Protein AF-A0A9W8J767-F1 (afdb_monomer)

pLDDT: mean 79.02, std 21.75, range [30.05, 98.69]

Secondary structure (DSSP, 8-state):
-BTTSPPHHHHHHHTTTSTTBPPEEEEE--S-BGGGGS-TTS-HHHHHTT---BB--EEEE------GGG--SHHHHHHHHHHHHSSS--SPTTT---B---TT---S---HHHHHTTTT-S-TTTS-HHHHHTTSTT---PPPP-HHHHHHHHHHHHHHHHHHB-TTSPBPPP-HHHHHHHGGGSHHHHHHHHHHHHH-THHHHHHHHHS-HHHHHHHHHHHHHHHHHHHHHHHHHHHHHHSPPPPPTTS----TTHHHHTTHHHHHHHHHHHHHHHHHHHHHHHHHHHHHHHHHHHHHHHHHTT---------------PPP--PPP--------PPPPP----------------------------PPPP--------------------

Mean predicted aligned error: 12.81 Å

Foldseek 3Di:
DFPPDDAPVVVLVVCQVWPLEWHWPDKDWQPDKVVVVDDPPDPCVVCVVPDTIDGDMDTDTDDDADPLLQAFAPLLNLQQLLQNLDGDDDDDRRSHHHDDDCRVPDPPDDDPVVQLVCLPDDQQLLFALLSLVNPDPPPPDRARDDVLRVLSSSLSVVCCNQQQAARRSHGDDDDPLVVLSVLSRPSVRNNVSVVCCLPPPCNLVVSCVRGDPSCNQQCSQLNVVSSPVNSVLVVVVVVLSPDDFDQPPVRDTPNSCVVVCPCVPVSSVVNSVSSVRSSVRRVVVVVVVVVVVVVVVVVVVVPPVVDDDDDDDDDDDDDDDDDDDPDDDDDDPPDPPDDDDDDDDDDDDDDDDDDDDDDDDDDDDDDDDDDDDDDDDDDDDDDDDDDDDDDDDD

Structure (mmCIF, N/CA/C/O backbone):
data_AF-A0A9W8J767-F1
#
_entry.id   AF-A0A9W8J767-F1
#
loop_
_atom_site.group_PDB
_atom_site.id
_atom_site.type_symbol
_atom_site.label_atom_id
_atom_site.label_alt_id
_atom_site.label_comp_id
_atom_site.label_asym_id
_atom_site.label_entity_id
_atom_site.label_seq_id
_atom_site.pdbx_PDB_ins_code
_atom_site.Cartn_x
_atom_site.Cartn_y
_atom_site.Cartn_z
_atom_site.occupancy
_atom_site.B_iso_or_equiv
_atom_site.auth_seq_id
_atom_site.auth_comp_id
_atom_site.auth_asym_id
_atom_site.auth_atom_id
_atom_site.pdbx_PDB_model_num
ATOM 1 N N . MET A 1 1 ? -1.756 -5.258 23.835 1.00 86.50 1 MET A N 1
ATOM 2 C CA . MET A 1 1 ? -3.061 -4.698 23.414 1.00 86.50 1 MET A CA 1
ATOM 3 C C . MET A 1 1 ? -3.601 -3.798 24.530 1.00 86.50 1 MET A C 1
ATOM 5 O O . MET A 1 1 ? -3.342 -4.111 25.683 1.00 86.50 1 MET A O 1
ATOM 9 N N . SER A 1 2 ? -4.250 -2.667 24.229 1.00 85.56 2 SER A N 1
ATOM 10 C CA . SER A 1 2 ? -4.846 -1.779 25.253 1.00 85.56 2 SER A CA 1
ATOM 11 C C . SER A 1 2 ? -6.238 -2.261 25.665 1.00 85.56 2 SER A C 1
ATOM 13 O O . SER A 1 2 ? -7.033 -2.588 24.793 1.00 85.56 2 SER A O 1
ATOM 15 N N . GLU A 1 3 ? -6.544 -2.271 26.960 1.00 85.62 3 GLU A N 1
ATOM 16 C CA . GLU A 1 3 ? -7.844 -2.673 27.512 1.00 85.62 3 GLU A CA 1
ATOM 17 C C . GLU A 1 3 ? -9.009 -1.981 26.781 1.00 85.62 3 GLU A C 1
ATOM 19 O O . GLU A 1 3 ? -8.943 -0.791 26.467 1.00 85.62 3 GLU A O 1
ATOM 24 N N . GLY A 1 4 ? -10.052 -2.753 26.461 1.00 84.06 4 GLY A N 1
ATOM 25 C CA . GLY A 1 4 ? -11.190 -2.299 25.654 1.00 84.06 4 GLY A CA 1
ATOM 26 C C . GLY A 1 4 ? -10.995 -2.391 24.135 1.00 84.06 4 GLY A C 1
ATOM 27 O O . GLY A 1 4 ? -11.931 -2.091 23.401 1.00 84.06 4 GLY A O 1
ATOM 28 N N . ARG A 1 5 ? -9.823 -2.816 23.643 1.00 84.00 5 ARG A N 1
ATOM 29 C CA . ARG A 1 5 ? -9.615 -3.121 22.217 1.00 84.00 5 ARG A CA 1
ATOM 30 C C . ARG A 1 5 ? -9.845 -4.598 21.920 1.00 84.00 5 ARG A C 1
ATOM 32 O O . ARG A 1 5 ? -9.487 -5.455 22.728 1.00 84.00 5 ARG A O 1
ATOM 39 N N . THR A 1 6 ? -10.349 -4.886 20.721 1.00 88.12 6 THR A N 1
ATOM 40 C CA . THR A 1 6 ? -10.334 -6.239 20.154 1.00 88.12 6 THR A CA 1
ATOM 41 C C . THR A 1 6 ? -8.878 -6.694 20.007 1.00 88.12 6 THR A C 1
ATOM 43 O O . THR A 1 6 ? -8.096 -6.010 19.344 1.00 88.12 6 THR A O 1
ATOM 46 N N . PRO A 1 7 ? -8.459 -7.794 20.649 1.00 91.38 7 PRO A N 1
ATOM 47 C CA . PRO A 1 7 ? -7.112 -8.314 20.479 1.00 91.38 7 PRO A CA 1
ATOM 48 C C . PRO A 1 7 ? -6.914 -8.917 19.087 1.00 91.38 7 PRO A C 1
ATOM 50 O O . PRO A 1 7 ? -7.811 -9.546 18.537 1.00 91.38 7 PRO A O 1
ATOM 53 N N . GLU A 1 8 ? -5.696 -8.797 18.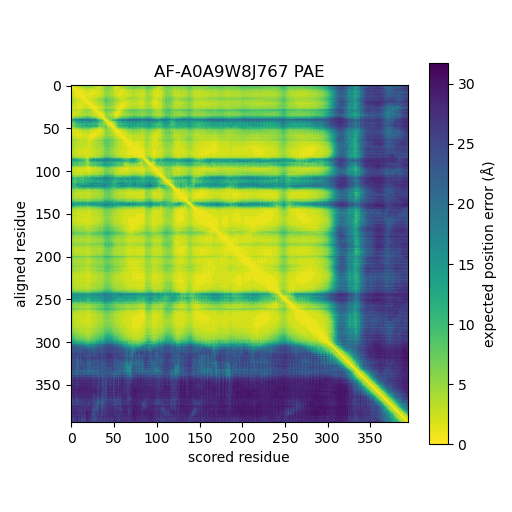559 1.00 92.81 8 GLU A N 1
ATOM 54 C CA . GLU A 1 8 ? -5.319 -9.302 17.232 1.00 92.81 8 GLU A CA 1
ATOM 55 C C . GLU A 1 8 ? -5.676 -10.783 17.024 1.00 92.81 8 GLU A C 1
ATOM 57 O O . GLU A 1 8 ? -6.172 -11.146 15.963 1.00 92.81 8 GLU A O 1
ATOM 62 N N . PHE A 1 9 ? -5.510 -11.640 18.041 1.00 95.06 9 PHE A N 1
ATOM 63 C CA . PHE A 1 9 ? -5.840 -13.065 17.917 1.00 95.06 9 PHE A CA 1
ATOM 64 C C . PHE A 1 9 ? -7.328 -13.313 17.605 1.00 95.06 9 PHE A C 1
ATOM 66 O O . PHE A 1 9 ? -7.643 -14.289 16.933 1.00 95.06 9 PHE A O 1
ATOM 73 N N . GLU A 1 10 ? -8.245 -12.441 18.046 1.00 94.31 10 GLU A N 1
ATOM 74 C CA . GLU A 1 10 ? -9.671 -12.549 17.699 1.00 94.31 10 GLU A CA 1
ATOM 75 C C . GLU A 1 10 ? -9.927 -12.179 16.240 1.00 94.31 10 GLU A C 1
ATOM 77 O O . GLU A 1 10 ? -10.843 -12.719 15.623 1.00 94.31 10 GLU A O 1
ATOM 82 N N . VAL A 1 11 ? -9.132 -11.264 15.681 1.00 92.88 11 VAL A N 1
ATOM 83 C CA . VAL A 1 11 ? -9.199 -10.949 14.252 1.00 92.88 11 VAL A CA 1
ATOM 84 C C . VAL A 1 11 ? -8.627 -12.108 13.447 1.00 92.88 11 VAL A C 1
ATOM 86 O O . VAL A 1 11 ? -9.301 -12.598 12.546 1.00 92.88 11 VAL A O 1
ATOM 89 N N . LEU A 1 12 ? -7.441 -12.598 13.819 1.00 94.12 12 LEU A N 1
ATOM 90 C CA . LEU A 1 12 ? -6.783 -13.728 13.159 1.00 94.12 12 LEU A CA 1
ATOM 91 C C . LEU A 1 12 ? -7.652 -14.992 13.160 1.00 94.12 12 LEU A C 1
ATOM 93 O O . LEU A 1 12 ? -7.685 -15.701 12.161 1.00 94.12 12 LEU A O 1
ATOM 97 N N . GLU A 1 13 ? -8.403 -15.257 14.232 1.00 94.94 13 GLU A N 1
ATOM 98 C CA . GLU A 1 13 ? -9.327 -16.397 14.288 1.00 94.94 13 GLU A CA 1
ATOM 99 C C . GLU A 1 13 ? -10.468 -16.284 13.261 1.00 94.94 13 GLU A C 1
ATOM 101 O O . GLU A 1 13 ? -10.888 -17.291 12.694 1.00 94.94 13 GLU A O 1
ATOM 106 N N . LYS A 1 14 ? -10.948 -15.063 12.981 1.00 93.12 14 LYS A N 1
ATOM 107 C CA . LYS A 1 14 ? -12.010 -14.813 11.989 1.00 93.12 14 LYS A CA 1
ATOM 108 C C . LYS A 1 14 ? -11.524 -14.962 10.550 1.00 93.12 14 LYS A C 1
ATOM 110 O O . LYS A 1 14 ? -12.329 -15.275 9.680 1.00 93.12 14 LYS A O 1
ATOM 115 N N . ILE A 1 15 ? -10.235 -14.733 10.305 1.00 91.38 15 ILE A N 1
ATOM 116 C CA . ILE A 1 15 ? -9.628 -14.734 8.964 1.00 91.38 15 ILE A CA 1
ATOM 117 C C . ILE A 1 15 ? -8.681 -15.918 8.735 1.00 91.38 15 ILE A C 1
ATOM 119 O O . ILE A 1 15 ? -7.940 -15.934 7.758 1.00 91.38 15 ILE A O 1
ATOM 123 N N . LYS A 1 16 ? -8.697 -16.927 9.613 1.00 92.56 16 LYS A N 1
ATOM 124 C CA . LYS A 1 16 ? -7.758 -18.064 9.582 1.00 92.56 16 LYS A CA 1
ATOM 125 C C . LYS A 1 16 ? -7.795 -18.895 8.297 1.00 92.56 16 LYS A C 1
ATOM 127 O O . LYS A 1 16 ? -6.811 -19.556 7.981 1.00 92.56 16 LYS A O 1
ATOM 132 N N . ASP A 1 17 ? -8.917 -18.852 7.583 1.00 90.38 17 ASP A N 1
ATOM 133 C CA . ASP A 1 17 ? -9.132 -19.570 6.325 1.00 90.38 17 ASP A CA 1
ATOM 134 C C . ASP A 1 17 ? -8.951 -18.660 5.095 1.00 90.38 17 ASP A C 1
ATOM 136 O O . ASP A 1 17 ? -9.098 -19.114 3.958 1.00 90.38 17 ASP A O 1
ATOM 140 N N . MET A 1 18 ? -8.624 -17.375 5.297 1.00 90.25 18 MET A N 1
ATOM 141 C CA . MET A 1 18 ? -8.384 -16.449 4.195 1.00 90.25 18 MET A CA 1
ATOM 142 C C . MET A 1 18 ? -7.012 -16.705 3.557 1.00 90.25 18 MET A C 1
ATOM 144 O O . MET A 1 18 ? -5.997 -16.785 4.257 1.00 90.25 18 MET A O 1
ATOM 148 N N . PRO A 1 19 ? -6.940 -16.805 2.219 1.00 90.19 19 PRO A N 1
ATOM 149 C CA . PRO A 1 19 ? -5.666 -16.910 1.523 1.00 90.19 19 PRO A CA 1
ATOM 150 C C . PRO A 1 19 ? -4.823 -15.643 1.722 1.00 90.19 19 PRO A C 1
ATOM 152 O O . PRO A 1 19 ? -5.351 -14.559 1.939 1.00 90.19 19 PRO A O 1
ATOM 155 N N . ASN A 1 20 ? -3.500 -15.789 1.612 1.00 91.38 20 ASN A N 1
ATOM 156 C CA . ASN A 1 20 ? -2.514 -14.699 1.704 1.00 91.38 20 ASN A CA 1
ATOM 157 C C . ASN A 1 20 ? -2.503 -13.924 3.030 1.00 91.38 20 ASN A C 1
ATOM 159 O O . ASN A 1 20 ? -1.857 -12.885 3.147 1.00 91.38 20 ASN A O 1
ATOM 163 N N . VAL A 1 21 ? -3.145 -14.469 4.059 1.00 93.00 21 VAL A N 1
ATOM 164 C CA . VAL A 1 21 ? -3.093 -13.961 5.423 1.00 93.00 21 VAL A CA 1
ATOM 165 C C . VAL A 1 21 ? -2.245 -14.893 6.278 1.00 93.00 21 VAL A C 1
ATOM 167 O O . VAL A 1 21 ? -2.119 -16.097 6.040 1.00 93.00 21 VAL A O 1
ATOM 170 N N . CYS A 1 22 ? -1.589 -14.323 7.274 1.00 94.44 22 CYS A N 1
ATOM 171 C CA . CYS A 1 22 ? -0.844 -15.091 8.246 1.00 94.44 22 CYS A CA 1
ATOM 172 C C . CYS A 1 22 ? -1.736 -16.019 9.094 1.00 94.44 22 CYS A C 1
ATOM 174 O O . CYS A 1 22 ? -2.837 -15.678 9.511 1.00 94.44 22 CYS A O 1
ATOM 176 N N . HIS A 1 23 ? -1.239 -17.220 9.376 1.00 94.94 23 HIS A N 1
ATOM 177 C CA . HIS A 1 23 ? -1.971 -18.248 10.097 1.00 94.94 23 HIS A CA 1
ATOM 178 C C . HIS A 1 23 ? -1.501 -18.280 11.544 1.00 94.94 23 HIS A C 1
ATOM 180 O O . HIS A 1 23 ? -0.333 -18.578 11.839 1.00 94.94 23 HIS A O 1
ATOM 186 N N . MET A 1 24 ? -2.436 -18.011 12.446 1.00 96.81 24 MET A N 1
ATOM 187 C CA . MET A 1 24 ? -2.255 -18.224 13.871 1.00 96.81 24 MET A CA 1
ATOM 188 C C . MET A 1 24 ? -2.265 -19.728 14.180 1.00 96.81 24 MET A C 1
ATOM 190 O O . MET A 1 24 ? -3.123 -20.467 13.711 1.00 96.81 24 MET A O 1
ATOM 194 N N . ILE A 1 25 ? -1.294 -20.180 14.971 1.00 97.19 25 ILE A N 1
ATOM 195 C CA . ILE A 1 25 ? -1.170 -21.569 15.438 1.00 97.19 25 ILE A CA 1
ATOM 196 C C . ILE A 1 25 ? -1.705 -21.706 16.863 1.00 97.19 25 ILE A C 1
ATOM 198 O O . ILE A 1 25 ? -2.375 -22.679 17.192 1.00 97.19 25 ILE A O 1
ATOM 202 N N . ALA A 1 26 ? -1.376 -20.743 17.723 1.00 97.44 26 ALA A N 1
ATOM 203 C CA . ALA A 1 26 ? -1.816 -20.699 19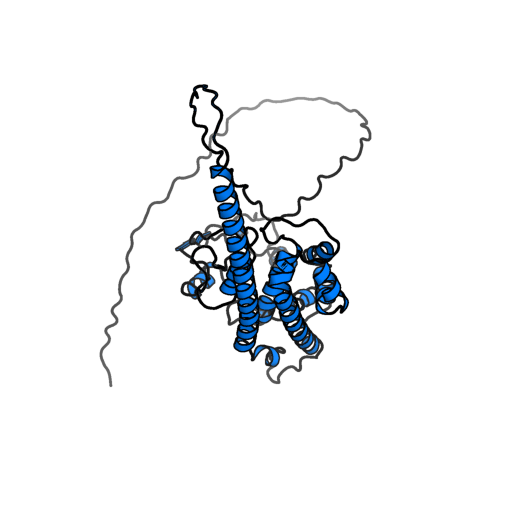.111 1.00 97.44 26 ALA A CA 1
ATOM 204 C C . ALA A 1 26 ? -1.717 -19.268 19.641 1.00 97.44 26 ALA A C 1
ATOM 206 O O . ALA A 1 26 ? -0.953 -18.456 19.115 1.00 97.44 26 ALA A O 1
ATOM 207 N N . TYR A 1 27 ? -2.413 -18.971 20.733 1.00 97.44 27 TYR A N 1
ATOM 208 C CA . TYR A 1 27 ? -2.247 -17.716 21.455 1.00 97.44 27 TYR A CA 1
ATOM 209 C C . TYR A 1 27 ? -2.334 -17.931 22.970 1.00 97.44 27 TYR A C 1
ATOM 211 O O . TYR A 1 27 ? -3.006 -18.836 23.459 1.00 97.44 27 TYR A O 1
ATOM 219 N N . GLU A 1 28 ? -1.645 -17.077 23.720 1.00 97.25 28 GLU A N 1
ATOM 220 C CA . GLU A 1 28 ? -1.771 -16.929 25.167 1.00 97.25 28 GLU A CA 1
ATOM 221 C C . GLU A 1 28 ? -2.290 -15.512 25.442 1.00 97.25 28 GLU A C 1
ATOM 223 O O . GLU A 1 28 ? -1.623 -14.518 25.131 1.00 97.25 28 GLU A O 1
ATOM 228 N N . ASN A 1 29 ? -3.478 -15.406 26.032 1.00 94.88 29 ASN A N 1
ATOM 229 C CA . ASN A 1 29 ? -4.051 -14.129 26.453 1.00 94.88 29 ASN A CA 1
ATOM 230 C C . ASN A 1 29 ? -3.765 -13.866 27.944 1.00 94.88 29 ASN A C 1
ATOM 232 O O . ASN A 1 29 ? -3.522 -14.800 28.706 1.00 94.88 29 ASN A O 1
ATOM 236 N N . ARG A 1 30 ? -3.837 -12.595 28.363 1.00 90.88 30 ARG A N 1
ATOM 237 C CA . ARG A 1 30 ? -3.767 -12.149 29.768 1.00 90.88 30 ARG A CA 1
ATOM 238 C C . ARG A 1 30 ? -2.519 -12.636 30.509 1.00 90.88 30 ARG A C 1
ATOM 240 O O . ARG A 1 30 ? -2.606 -13.078 31.650 1.00 90.88 30 ARG A O 1
ATOM 247 N N . ARG A 1 31 ? -1.348 -12.552 29.866 1.00 94.31 31 ARG A N 1
ATOM 248 C CA . ARG A 1 31 ? -0.081 -12.958 30.498 1.00 94.31 31 ARG A CA 1
ATOM 249 C C . ARG A 1 31 ? 0.259 -12.038 31.670 1.00 94.31 31 ARG A C 1
ATOM 251 O O . ARG A 1 31 ? 0.541 -12.513 32.760 1.00 94.31 31 ARG A O 1
ATOM 258 N N . GLU A 1 32 ? 0.204 -10.731 31.427 1.00 94.88 32 GLU A N 1
ATOM 259 C CA . GLU A 1 32 ? 0.463 -9.668 32.402 1.00 94.88 32 GLU A CA 1
ATOM 260 C C . GLU A 1 32 ? -0.319 -8.407 32.010 1.00 94.88 32 GLU A C 1
ATOM 262 O O . GLU A 1 32 ? -0.717 -8.250 30.853 1.00 94.88 32 GLU A O 1
ATOM 267 N N . GLU A 1 33 ? -0.516 -7.487 32.954 1.00 94.62 33 GLU A N 1
ATOM 268 C CA . GLU A 1 33 ? -1.186 -6.210 32.708 1.00 94.62 33 GLU A CA 1
ATOM 269 C C . GLU A 1 33 ? -0.374 -5.050 33.273 1.00 94.62 33 GLU A C 1
ATOM 271 O O . GLU A 1 33 ? 0.135 -5.126 34.390 1.00 94.62 33 GLU A O 1
ATOM 276 N N . THR A 1 34 ? -0.291 -3.938 32.542 1.00 91.62 34 THR A N 1
ATOM 277 C CA . THR A 1 34 ? 0.489 -2.773 32.990 1.00 91.62 34 THR A CA 1
ATOM 278 C C . THR A 1 34 ? -0.013 -2.189 34.305 1.00 91.62 34 THR A C 1
ATOM 280 O O . THR A 1 34 ? 0.801 -1.691 35.079 1.00 91.62 34 THR A O 1
ATOM 283 N N . LYS A 1 35 ? -1.322 -2.275 34.591 1.00 89.19 35 LYS A N 1
ATOM 284 C CA . LYS A 1 35 ? -1.893 -1.775 35.849 1.00 89.19 35 LYS A CA 1
ATOM 285 C C . LYS A 1 35 ? -1.337 -2.492 37.082 1.00 89.19 35 LYS A C 1
ATOM 287 O O . LYS A 1 35 ? -1.226 -1.874 38.131 1.00 89.19 35 LYS A O 1
ATOM 292 N N . ALA A 1 36 ? -0.896 -3.747 36.950 1.00 90.25 36 ALA A N 1
ATOM 293 C CA . ALA A 1 36 ? -0.270 -4.492 38.045 1.00 90.25 36 ALA A CA 1
ATOM 294 C C . ALA A 1 36 ? 1.120 -3.949 38.437 1.00 90.25 36 ALA A C 1
ATOM 296 O O . ALA A 1 36 ? 1.618 -4.252 39.518 1.00 90.25 36 ALA A O 1
ATOM 297 N N . PHE A 1 37 ? 1.741 -3.143 37.570 1.00 88.56 37 PHE A N 1
ATOM 298 C CA . PHE A 1 37 ? 3.044 -2.516 37.806 1.00 88.56 37 PHE A CA 1
ATOM 299 C C . PHE A 1 37 ? 2.935 -1.036 38.191 1.00 88.56 37 PHE A C 1
ATOM 301 O O . PHE A 1 37 ? 3.952 -0.392 38.451 1.00 88.56 37 PHE A O 1
ATOM 308 N N . GLN A 1 38 ? 1.721 -0.480 38.217 1.00 81.19 38 GLN A N 1
ATOM 309 C CA . GLN A 1 38 ? 1.492 0.887 38.668 1.00 81.19 38 GLN A CA 1
ATOM 310 C C . GLN A 1 38 ? 1.475 0.893 40.200 1.00 81.19 38 GLN A C 1
ATOM 312 O O . GLN A 1 38 ? 0.726 0.153 40.833 1.00 81.19 38 GLN A O 1
ATOM 317 N N . GLY A 1 39 ? 2.361 1.683 40.809 1.00 81.81 39 GLY A N 1
ATOM 318 C CA . GLY A 1 39 ? 2.396 1.834 42.263 1.00 81.81 39 GLY A CA 1
ATOM 319 C C . GLY A 1 39 ? 1.109 2.479 42.805 1.00 81.81 39 GLY A C 1
ATOM 320 O O . GLY A 1 39 ? 0.401 3.152 42.059 1.00 81.81 39 GLY A O 1
ATOM 321 N N . PRO A 1 40 ? 0.820 2.344 44.111 1.00 77.88 40 PRO A N 1
ATOM 322 C CA . PRO A 1 40 ? -0.419 2.825 44.740 1.00 77.88 40 PRO A CA 1
ATOM 323 C C . PRO A 1 40 ? -0.582 4.359 44.792 1.00 77.88 40 PRO A C 1
ATOM 325 O O . PRO A 1 40 ? -1.547 4.848 45.366 1.00 77.88 40 PRO A O 1
ATOM 328 N N . THR A 1 41 ? 0.365 5.131 44.258 1.00 59.12 41 THR A N 1
ATOM 329 C CA . THR A 1 41 ? 0.528 6.568 44.533 1.00 59.12 41 THR A CA 1
ATOM 330 C C . THR A 1 41 ? 0.139 7.504 43.400 1.00 59.12 41 THR A C 1
ATOM 332 O O . THR A 1 41 ? 0.348 8.709 43.540 1.00 59.12 41 THR A O 1
ATOM 335 N N . VAL A 1 42 ? -0.408 7.008 42.290 1.00 65.00 42 VAL A N 1
ATOM 336 C CA . VAL A 1 42 ? -0.829 7.901 41.209 1.00 65.00 42 VAL A CA 1
ATOM 337 C C . VAL A 1 42 ? -2.338 8.032 41.193 1.00 65.00 42 VAL A C 1
ATOM 339 O O . VAL A 1 42 ? -3.046 7.031 41.189 1.00 65.00 42 VAL A O 1
ATOM 342 N N . ASP A 1 43 ? -2.800 9.280 41.216 1.00 77.06 43 ASP A N 1
ATOM 343 C CA . ASP A 1 43 ? -4.195 9.650 41.022 1.00 77.06 43 ASP A CA 1
ATOM 344 C C . ASP A 1 43 ? -4.710 9.005 39.725 1.00 77.06 43 ASP A C 1
ATOM 346 O O . ASP A 1 43 ? -4.340 9.388 38.609 1.00 77.06 43 ASP A O 1
ATOM 350 N N . VAL A 1 44 ? -5.494 7.943 39.903 1.00 67.75 44 VAL A N 1
ATOM 351 C CA . VAL A 1 44 ? -5.960 7.059 38.833 1.00 67.75 44 VAL A CA 1
ATOM 352 C C . VAL A 1 44 ? -6.894 7.815 37.891 1.00 67.75 44 VAL A C 1
ATOM 354 O O . VAL A 1 44 ? -6.883 7.544 36.693 1.00 67.75 44 VAL A O 1
ATOM 357 N N . GLU A 1 45 ? -7.640 8.807 38.386 1.00 72.25 45 GLU A N 1
ATOM 358 C CA . GLU A 1 45 ? -8.520 9.637 37.557 1.00 72.25 45 GLU A CA 1
ATOM 359 C C . GLU A 1 45 ? -7.718 10.603 36.686 1.00 72.25 45 GLU A C 1
ATOM 361 O O . GLU A 1 45 ? -7.980 10.714 35.485 1.00 72.25 45 GLU A O 1
ATOM 366 N N . ALA A 1 46 ? -6.683 11.237 37.246 1.00 72.31 46 ALA A N 1
ATOM 367 C CA . ALA A 1 46 ? -5.811 12.132 36.486 1.00 72.31 46 ALA A CA 1
ATOM 368 C C . ALA A 1 46 ? -5.054 11.399 35.361 1.00 72.31 46 ALA A C 1
ATOM 370 O O . ALA A 1 46 ? -4.785 11.981 34.307 1.00 72.31 46 ALA A O 1
ATOM 371 N N . LEU A 1 47 ? -4.728 10.115 35.559 1.00 70.00 47 LEU A N 1
ATOM 372 C CA . LEU A 1 47 ? -4.047 9.295 34.555 1.00 70.00 47 LEU A CA 1
ATOM 373 C C . LEU A 1 47 ? -4.967 8.491 33.638 1.00 70.00 47 LEU A C 1
ATOM 375 O O . LEU A 1 47 ? -4.480 8.045 32.598 1.00 70.00 47 LEU A O 1
ATOM 379 N N . ALA A 1 48 ? -6.253 8.315 33.954 1.00 67.56 48 ALA A N 1
ATOM 380 C CA . ALA A 1 48 ? -7.168 7.499 33.147 1.00 67.56 48 ALA A CA 1
ATOM 381 C C . ALA A 1 48 ? -7.236 7.957 31.677 1.00 67.56 48 ALA A C 1
ATOM 383 O O . ALA A 1 48 ? -7.385 7.139 30.771 1.00 67.56 48 ALA A O 1
ATOM 384 N N . ASN A 1 49 ? -7.039 9.258 31.436 1.00 68.38 49 ASN A N 1
ATOM 385 C CA . ASN A 1 49 ? -7.011 9.850 30.095 1.00 68.38 49 ASN A CA 1
ATOM 386 C C . ASN A 1 49 ? -5.621 9.846 29.431 1.00 68.38 49 ASN A C 1
ATOM 388 O O . ASN A 1 49 ? -5.506 10.172 28.252 1.00 68.38 49 ASN A O 1
ATOM 392 N N . ILE A 1 50 ? -4.562 9.510 30.172 1.00 73.12 50 ILE A N 1
ATOM 393 C CA . ILE A 1 50 ? -3.165 9.565 29.707 1.00 73.12 50 ILE A CA 1
ATOM 394 C C . ILE A 1 50 ? -2.603 8.153 29.498 1.00 73.12 50 ILE A C 1
ATOM 396 O O . ILE A 1 50 ? -1.831 7.920 28.566 1.00 73.12 50 ILE A O 1
ATOM 400 N N . PHE A 1 51 ? -2.998 7.196 30.340 1.00 76.88 51 PHE A N 1
ATOM 401 C CA . PHE A 1 51 ? -2.499 5.828 30.318 1.00 76.88 51 PHE A CA 1
ATOM 402 C C . PHE A 1 51 ? -3.637 4.820 30.217 1.00 76.88 51 PHE A C 1
ATOM 404 O O . PHE A 1 51 ? -4.350 4.546 31.176 1.00 76.88 51 PHE A O 1
ATOM 411 N N . HIS A 1 52 ? -3.729 4.180 29.057 1.00 84.31 52 HIS A N 1
ATOM 412 C CA . HIS A 1 52 ? -4.548 2.987 28.897 1.00 84.31 52 HIS A CA 1
ATOM 413 C C . HIS A 1 52 ? -3.809 1.776 29.462 1.00 84.31 52 HIS A C 1
ATOM 415 O O . HIS A 1 52 ? -2.643 1.544 29.120 1.00 84.31 52 HIS A O 1
ATOM 421 N N . ASN A 1 53 ? -4.490 0.983 30.293 1.00 89.62 53 ASN A N 1
ATOM 422 C CA . ASN A 1 53 ? -3.974 -0.312 30.714 1.00 89.62 53 ASN A CA 1
ATOM 423 C C . ASN A 1 53 ? -3.696 -1.175 29.475 1.00 89.62 53 ASN A C 1
ATOM 425 O O . ASN A 1 53 ? -4.518 -1.252 28.565 1.00 89.62 53 ASN A O 1
ATOM 429 N N . ARG A 1 54 ? -2.533 -1.819 29.422 1.00 91.19 54 ARG A N 1
ATOM 430 C CA . ARG A 1 54 ? -2.139 -2.733 28.354 1.00 91.19 54 ARG A CA 1
ATOM 431 C C . ARG A 1 54 ? -2.032 -4.145 28.896 1.00 91.19 54 ARG A C 1
ATOM 433 O O . ARG A 1 54 ? -1.368 -4.385 29.900 1.00 91.19 54 ARG A O 1
ATOM 440 N N . ILE A 1 55 ? -2.641 -5.066 28.169 1.00 93.06 55 ILE A N 1
ATOM 441 C CA . ILE A 1 55 ? -2.630 -6.499 28.417 1.00 93.06 55 ILE A CA 1
ATOM 442 C C . ILE A 1 55 ? -1.587 -7.128 27.489 1.00 93.06 55 ILE A C 1
ATOM 444 O O . ILE A 1 55 ? -1.603 -6.921 26.265 1.00 93.06 55 ILE A O 1
ATOM 448 N N . ALA A 1 56 ? -0.656 -7.868 28.084 1.00 95.12 56 ALA A N 1
ATOM 449 C CA . ALA A 1 56 ? 0.341 -8.649 27.376 1.00 95.12 56 ALA A CA 1
ATOM 450 C C . ALA A 1 56 ? -0.307 -9.914 26.801 1.00 95.12 56 ALA A C 1
ATOM 452 O O . ALA A 1 56 ? -0.885 -10.729 27.525 1.00 95.12 56 ALA A O 1
ATOM 453 N N . ILE A 1 57 ? -0.167 -10.072 25.488 1.00 95.25 57 ILE A N 1
ATOM 454 C CA . ILE A 1 57 ? -0.614 -11.235 24.724 1.00 95.25 57 ILE A CA 1
ATOM 455 C C . ILE A 1 57 ? 0.595 -11.856 24.027 1.00 95.25 57 ILE A C 1
ATOM 457 O O . ILE A 1 57 ? 1.581 -11.168 23.751 1.00 95.25 57 ILE A O 1
ATOM 461 N N . ARG A 1 58 ? 0.540 -13.157 23.756 1.00 96.69 58 ARG A N 1
ATOM 462 C CA . ARG A 1 58 ? 1.502 -13.846 22.892 1.00 96.69 58 ARG A CA 1
ATOM 463 C C . ARG A 1 58 ? 0.726 -14.571 21.811 1.00 96.69 58 ARG A C 1
ATOM 465 O O . ARG A 1 58 ? -0.152 -15.360 22.129 1.00 96.69 58 ARG A O 1
ATOM 472 N N . ILE A 1 59 ? 1.093 -14.345 20.561 1.00 96.81 59 ILE A N 1
ATOM 473 C CA . ILE A 1 59 ? 0.547 -15.065 19.416 1.00 96.81 59 ILE A CA 1
ATOM 474 C C . ILE A 1 59 ? 1.691 -15.881 18.818 1.00 96.81 59 ILE A C 1
ATOM 476 O O . ILE A 1 59 ? 2.804 -15.383 18.653 1.00 96.81 59 ILE A O 1
ATOM 480 N N . THR A 1 60 ? 1.435 -17.159 18.566 1.00 97.50 60 THR A N 1
ATOM 481 C CA . THR A 1 60 ? 2.333 -18.053 17.833 1.00 97.50 60 THR A CA 1
ATOM 482 C C . THR A 1 60 ? 1.757 -18.232 16.443 1.00 97.50 60 THR A C 1
ATOM 484 O O . THR A 1 60 ? 0.606 -18.636 16.300 1.00 97.50 60 THR A O 1
ATOM 487 N N . MET A 1 61 ? 2.553 -17.938 15.422 1.00 97.19 61 MET A N 1
ATOM 488 C CA . MET A 1 61 ? 2.118 -17.917 14.027 1.00 97.19 61 MET A CA 1
ATOM 489 C C . MET A 1 61 ? 2.991 -18.858 13.204 1.00 97.19 61 MET A C 1
ATOM 491 O O . MET A 1 61 ? 4.117 -19.182 13.597 1.00 97.19 61 MET A O 1
ATOM 495 N N . LYS A 1 62 ? 2.486 -19.290 12.049 1.00 95.88 62 LYS A N 1
ATOM 496 C CA . LYS A 1 62 ? 3.307 -19.996 11.066 1.00 95.88 62 LYS A CA 1
ATOM 497 C C . LYS A 1 62 ? 4.488 -19.104 10.662 1.00 95.88 62 LYS A C 1
ATOM 499 O O . LYS A 1 62 ? 4.339 -17.896 10.517 1.00 95.88 62 LYS A O 1
ATOM 504 N N . ALA A 1 63 ? 5.664 -19.700 10.483 1.00 94.88 63 ALA A N 1
ATOM 505 C CA . ALA A 1 63 ? 6.814 -18.973 9.963 1.00 94.88 63 ALA A CA 1
ATOM 506 C C . ALA A 1 63 ? 6.630 -18.695 8.461 1.00 94.88 63 ALA A C 1
ATOM 508 O O . ALA A 1 63 ? 6.308 -19.609 7.695 1.00 94.88 63 ALA A O 1
ATOM 509 N N . TYR A 1 64 ? 6.858 -17.445 8.061 1.00 93.38 64 TYR A N 1
ATOM 510 C CA . TYR A 1 64 ? 6.787 -16.975 6.676 1.00 93.38 64 TYR A CA 1
ATOM 511 C C . TYR A 1 64 ? 8.171 -16.556 6.158 1.00 93.38 64 TYR A C 1
ATOM 513 O O . TYR A 1 64 ? 9.176 -16.714 6.855 1.00 93.38 64 TYR A O 1
ATOM 521 N N . GLY A 1 65 ? 8.220 -16.099 4.903 1.00 92.75 65 GLY A N 1
ATOM 522 C CA . GLY A 1 65 ? 9.438 -15.644 4.234 1.00 92.75 65 GLY A CA 1
ATOM 523 C C . GLY A 1 65 ? 10.029 -14.357 4.820 1.00 92.75 65 GLY A C 1
ATOM 524 O O . GLY A 1 65 ? 9.706 -13.931 5.928 1.00 92.75 65 GLY A O 1
ATOM 525 N N . THR A 1 66 ? 10.941 -13.743 4.070 1.00 94.94 66 THR A N 1
ATOM 526 C CA . THR A 1 66 ? 11.521 -12.442 4.422 1.00 94.94 66 THR A CA 1
ATOM 527 C C . THR A 1 66 ? 10.525 -11.308 4.192 1.00 94.94 66 THR A C 1
ATOM 529 O O . THR A 1 66 ? 9.565 -11.457 3.441 1.00 94.94 66 THR A O 1
ATOM 532 N N . SER A 1 67 ? 10.755 -10.164 4.838 1.00 95.38 67 SER A N 1
ATOM 533 C CA . SER A 1 67 ? 9.968 -8.958 4.589 1.00 95.38 67 SER A CA 1
ATOM 534 C C . SER A 1 67 ? 10.153 -8.467 3.153 1.00 95.38 67 SER A C 1
ATOM 536 O O . SER A 1 67 ? 11.203 -8.695 2.545 1.00 95.38 67 SER A O 1
ATOM 538 N N . ILE A 1 68 ? 9.125 -7.791 2.628 1.00 96.19 68 ILE A N 1
ATOM 539 C CA . ILE A 1 68 ? 9.045 -7.387 1.219 1.00 96.19 68 ILE A CA 1
ATOM 540 C C . ILE A 1 68 ? 10.235 -6.542 0.767 1.00 96.19 68 ILE A C 1
ATOM 542 O O . ILE A 1 68 ? 10.631 -6.645 -0.378 1.00 96.19 68 ILE A O 1
ATOM 546 N N . ASP A 1 69 ? 10.867 -5.777 1.655 1.00 95.25 69 ASP A N 1
ATOM 547 C CA . ASP A 1 69 ? 12.064 -4.970 1.384 1.00 95.25 69 ASP A CA 1
ATOM 548 C C . ASP A 1 69 ? 13.353 -5.783 1.142 1.00 95.25 69 ASP A C 1
ATOM 550 O O . ASP A 1 69 ? 14.411 -5.196 0.931 1.00 95.25 69 ASP A O 1
ATOM 554 N N . ASN A 1 70 ? 13.275 -7.118 1.162 1.00 96.69 70 ASN A N 1
ATOM 555 C CA . ASN A 1 70 ? 14.362 -8.034 0.798 1.00 96.69 70 ASN A CA 1
ATOM 556 C C . ASN A 1 70 ? 14.103 -8.761 -0.534 1.00 96.69 70 ASN A C 1
ATOM 558 O O . ASN A 1 70 ? 14.698 -9.815 -0.767 1.00 96.69 70 ASN A O 1
ATOM 562 N N . PHE A 1 71 ? 13.209 -8.239 -1.381 1.00 97.00 71 PHE A N 1
ATOM 563 C CA . PHE A 1 71 ? 13.010 -8.755 -2.736 1.00 97.00 71 PHE A CA 1
ATOM 564 C C . PHE A 1 71 ? 14.329 -8.747 -3.525 1.00 97.00 71 PHE A C 1
ATOM 566 O O . PHE A 1 71 ? 15.221 -7.949 -3.254 1.00 97.00 71 PHE A O 1
ATOM 573 N N . THR A 1 72 ? 14.452 -9.614 -4.523 1.00 96.88 72 THR A N 1
ATOM 574 C CA . THR A 1 72 ? 15.669 -9.747 -5.347 1.00 96.88 72 THR A CA 1
ATOM 575 C C . THR A 1 72 ? 15.441 -9.427 -6.819 1.00 96.88 72 THR A C 1
ATOM 577 O O . THR A 1 72 ? 16.390 -9.364 -7.602 1.00 96.88 72 THR A O 1
ATOM 580 N N . SER A 1 73 ? 14.182 -9.229 -7.215 1.00 97.00 73 SER A N 1
ATOM 581 C CA . SER A 1 73 ? 13.805 -8.882 -8.580 1.00 97.00 73 SER A CA 1
ATOM 582 C C . SER A 1 73 ? 12.486 -8.100 -8.638 1.00 97.00 73 SER A C 1
ATOM 584 O O . SER A 1 73 ? 11.673 -8.191 -7.710 1.00 97.00 73 SER A O 1
ATOM 586 N N . PRO A 1 74 ? 12.213 -7.394 -9.753 1.00 97.50 74 PRO A N 1
ATOM 587 C CA . PRO A 1 74 ? 10.914 -6.774 -9.995 1.00 97.50 74 PRO A CA 1
ATOM 588 C C . PRO A 1 74 ? 9.748 -7.761 -9.986 1.00 97.50 74 PRO A C 1
ATOM 590 O O . PRO A 1 74 ? 8.687 -7.435 -9.465 1.00 97.50 74 PRO A O 1
ATOM 593 N N . GLU A 1 75 ? 9.945 -8.961 -10.546 1.00 96.44 75 GLU A N 1
ATOM 594 C CA . GLU A 1 75 ? 8.908 -9.997 -10.604 1.00 96.44 75 GLU A CA 1
ATOM 595 C C . GLU A 1 75 ? 8.484 -10.429 -9.197 1.00 96.44 75 GLU A C 1
ATOM 597 O O . GLU A 1 75 ? 7.293 -10.444 -8.904 1.00 96.44 75 GLU A O 1
ATOM 602 N N . GLU A 1 76 ? 9.449 -10.714 -8.320 1.00 96.19 76 GLU A N 1
ATOM 603 C CA . GLU A 1 76 ? 9.191 -11.118 -6.933 1.00 96.19 76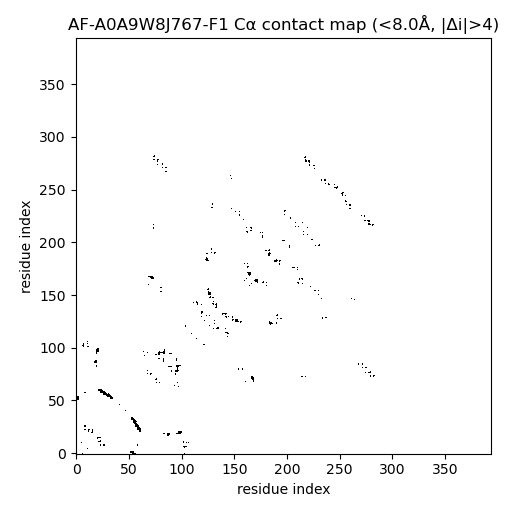 GLU A CA 1
ATOM 604 C C . GLU A 1 76 ? 8.437 -10.029 -6.156 1.00 96.19 76 GLU A C 1
ATOM 606 O O . GLU A 1 76 ? 7.432 -10.310 -5.506 1.00 96.19 76 GLU A O 1
ATOM 611 N N . MET A 1 77 ? 8.884 -8.773 -6.264 1.00 97.62 77 MET A N 1
ATOM 612 C CA . MET A 1 77 ? 8.260 -7.640 -5.575 1.00 97.62 77 MET A CA 1
ATOM 613 C C . MET A 1 77 ? 6.822 -7.399 -6.055 1.00 97.62 77 MET A C 1
ATOM 615 O O . MET A 1 77 ? 5.913 -7.255 -5.234 1.00 97.62 77 MET A O 1
ATOM 619 N N . LEU A 1 78 ? 6.597 -7.407 -7.374 1.00 97.56 78 LEU A N 1
ATOM 620 C CA . LEU A 1 78 ? 5.267 -7.217 -7.957 1.00 97.56 78 LEU A CA 1
ATOM 621 C C . LEU A 1 78 ? 4.331 -8.381 -7.634 1.00 97.56 78 LEU A C 1
ATOM 623 O O . LEU A 1 78 ? 3.187 -8.133 -7.262 1.00 97.56 78 LEU A O 1
ATOM 627 N N . ALA A 1 79 ? 4.803 -9.627 -7.735 1.00 96.19 79 ALA A N 1
ATOM 628 C CA . ALA A 1 79 ? 4.017 -10.808 -7.388 1.00 96.19 79 ALA A CA 1
ATOM 629 C C . ALA A 1 79 ? 3.585 -10.773 -5.918 1.00 96.19 79 ALA A C 1
ATOM 631 O O . ALA A 1 79 ? 2.420 -11.029 -5.616 1.00 96.19 79 ALA A O 1
ATOM 632 N N . ALA A 1 80 ? 4.490 -10.378 -5.020 1.00 95.94 80 ALA A N 1
ATOM 633 C CA . ALA A 1 80 ? 4.181 -10.276 -3.605 1.00 95.94 80 ALA A CA 1
ATOM 634 C C . ALA A 1 80 ? 3.155 -9.172 -3.302 1.00 95.94 80 ALA A C 1
ATOM 636 O O . ALA A 1 80 ? 2.193 -9.425 -2.581 1.00 95.94 80 ALA A O 1
ATOM 637 N N . LEU A 1 81 ? 3.295 -7.969 -3.871 1.00 96.75 81 LEU A N 1
ATOM 638 C CA . LEU A 1 81 ? 2.287 -6.912 -3.691 1.00 96.75 81 LEU A CA 1
ATOM 639 C C . LEU A 1 81 ? 0.928 -7.311 -4.275 1.00 96.75 81 LEU A C 1
ATOM 641 O O . LEU A 1 81 ? -0.104 -7.098 -3.646 1.00 96.75 81 LEU A O 1
ATOM 645 N N . ARG A 1 82 ? 0.931 -7.929 -5.455 1.00 96.06 82 ARG A N 1
ATOM 646 C CA . ARG A 1 82 ? -0.276 -8.377 -6.150 1.00 96.06 82 ARG A CA 1
ATOM 647 C C . ARG A 1 82 ? -1.017 -9.472 -5.380 1.00 96.06 82 ARG A C 1
ATOM 649 O O . ARG A 1 82 ? -2.232 -9.385 -5.235 1.00 96.06 82 ARG A O 1
ATOM 656 N N . ASP A 1 83 ? -0.308 -10.464 -4.840 1.00 93.94 83 ASP A N 1
ATOM 657 C CA . ASP A 1 83 ? -0.906 -11.505 -3.988 1.00 93.94 83 ASP A CA 1
ATOM 658 C C . ASP A 1 83 ? -1.397 -10.945 -2.643 1.00 93.94 83 ASP A C 1
ATOM 660 O O . ASP A 1 83 ? -2.385 -11.433 -2.106 1.00 93.94 83 ASP A O 1
ATOM 664 N N . ALA A 1 84 ? -0.760 -9.901 -2.105 1.00 92.94 84 ALA A N 1
ATOM 665 C CA . ALA A 1 84 ? -1.238 -9.246 -0.887 1.00 92.94 84 ALA A CA 1
ATOM 666 C C . ALA A 1 84 ? -2.548 -8.458 -1.094 1.00 92.94 84 ALA A C 1
ATOM 668 O O . ALA A 1 84 ? -3.270 -8.230 -0.127 1.00 92.94 84 ALA A O 1
ATOM 669 N N . ILE A 1 85 ? -2.849 -8.042 -2.330 1.00 92.25 85 ILE A N 1
ATOM 670 C CA . ILE A 1 85 ? -4.092 -7.341 -2.689 1.00 92.25 85 ILE A CA 1
ATOM 671 C C . ILE A 1 85 ? -5.192 -8.335 -3.082 1.00 92.25 85 ILE A C 1
ATOM 673 O O . ILE A 1 85 ? -6.350 -8.144 -2.721 1.00 92.25 85 ILE A O 1
ATOM 677 N N . GLN A 1 86 ? -4.855 -9.379 -3.843 1.00 89.88 86 GLN A N 1
ATOM 678 C CA . GLN A 1 86 ? -5.846 -10.334 -4.326 1.00 89.88 86 GLN A CA 1
ATOM 679 C C . GLN A 1 86 ? -6.283 -11.332 -3.239 1.00 89.88 86 GLN A C 1
ATOM 681 O O . GLN A 1 86 ? -5.471 -11.961 -2.559 1.00 89.88 86 GLN A O 1
ATOM 686 N N . GLU A 1 87 ? -7.584 -11.621 -3.220 1.00 76.88 87 GLU A N 1
ATOM 687 C CA . GLU A 1 87 ? -8.109 -12.865 -2.663 1.00 76.88 87 GLU A CA 1
ATOM 688 C C . GLU A 1 87 ? -7.631 -14.086 -3.473 1.00 76.88 87 GLU A C 1
ATOM 690 O O . GLU A 1 87 ? -8.070 -14.348 -4.598 1.00 76.88 87 GLU A O 1
ATOM 695 N N . GLY A 1 88 ? -6.704 -14.854 -2.904 1.00 73.00 88 GLY A N 1
ATOM 696 C CA . GLY A 1 88 ? -6.270 -16.133 -3.466 1.00 73.00 88 GLY A CA 1
ATOM 697 C C . GLY A 1 88 ? -4.796 -16.186 -3.847 1.00 73.00 88 GLY A C 1
ATOM 698 O O . GLY A 1 88 ? -4.144 -15.192 -4.142 1.00 73.00 88 GLY A O 1
ATOM 699 N N . ILE A 1 89 ? -4.254 -17.397 -3.835 1.00 71.38 89 ILE A N 1
ATOM 700 C CA . ILE A 1 89 ? -2.832 -17.650 -4.050 1.00 71.38 89 ILE A CA 1
ATOM 701 C C . ILE A 1 89 ? -2.558 -17.820 -5.548 1.00 71.38 89 ILE A C 1
ATOM 703 O O . ILE A 1 89 ? -3.005 -18.814 -6.127 1.00 71.38 89 ILE A O 1
ATOM 707 N N . THR A 1 90 ? -1.773 -16.923 -6.156 1.00 78.31 90 THR A N 1
ATOM 708 C CA . THR A 1 90 ? -1.377 -17.063 -7.572 1.00 78.31 90 THR A CA 1
ATOM 709 C C . THR A 1 90 ? 0.124 -17.240 -7.782 1.00 78.31 90 THR A C 1
ATOM 711 O O . THR A 1 90 ? 0.519 -17.977 -8.691 1.00 78.31 90 THR A O 1
ATOM 714 N N . ALA A 1 91 ? 0.980 -16.653 -6.936 1.00 75.88 91 ALA A N 1
ATOM 715 C CA . ALA A 1 91 ? 2.424 -16.779 -7.097 1.00 75.88 91 ALA A CA 1
ATOM 716 C C . ALA A 1 91 ? 2.969 -18.148 -6.649 1.00 75.88 91 ALA A C 1
ATOM 718 O O . ALA A 1 91 ? 2.346 -18.924 -5.899 1.00 75.88 91 ALA A O 1
ATOM 719 N N . LYS A 1 92 ? 4.191 -18.455 -7.100 1.00 81.06 92 LYS A N 1
ATOM 720 C CA . LYS A 1 92 ? 4.911 -19.665 -6.689 1.00 81.06 92 LYS A CA 1
ATOM 721 C C . LYS A 1 92 ? 5.215 -19.613 -5.197 1.00 81.06 92 LYS A C 1
ATOM 723 O O . LYS A 1 92 ? 5.317 -18.552 -4.588 1.00 81.06 92 LYS A O 1
ATOM 728 N N . LEU A 1 93 ? 5.373 -20.785 -4.587 1.00 78.62 93 LEU A N 1
ATOM 729 C CA . LEU A 1 93 ? 5.779 -20.859 -3.189 1.00 78.62 93 LEU A CA 1
ATOM 730 C C . LEU A 1 93 ? 7.132 -20.147 -3.007 1.00 78.62 93 LEU A C 1
ATOM 732 O O . LEU A 1 93 ? 8.106 -20.523 -3.648 1.00 78.62 93 LEU A O 1
ATOM 736 N N . GLY A 1 94 ? 7.168 -19.136 -2.136 1.00 79.81 94 GLY A N 1
ATOM 737 C CA . GLY A 1 94 ? 8.340 -18.280 -1.910 1.00 79.81 94 GLY A CA 1
ATOM 738 C C . GLY A 1 94 ? 8.226 -16.873 -2.505 1.00 79.81 94 GLY A C 1
ATOM 739 O O . GLY A 1 94 ? 8.878 -15.977 -1.995 1.00 79.81 94 GLY A O 1
ATOM 740 N N . GLU A 1 95 ? 7.352 -16.665 -3.493 1.00 84.75 95 GLU A N 1
ATOM 741 C CA . GLU A 1 95 ? 7.124 -15.366 -4.161 1.00 84.75 95 GLU A CA 1
ATOM 742 C C . GLU A 1 95 ? 5.785 -14.720 -3.747 1.00 84.75 95 GLU A C 1
ATOM 744 O O . GLU A 1 95 ? 5.406 -13.664 -4.242 1.00 84.75 95 GLU A O 1
ATOM 749 N N . ARG A 1 96 ? 5.036 -15.380 -2.856 1.00 89.38 96 ARG A N 1
ATOM 750 C CA . ARG A 1 96 ? 3.708 -14.943 -2.405 1.00 89.38 96 ARG A CA 1
ATOM 751 C C . ARG A 1 96 ? 3.822 -13.831 -1.377 1.00 89.38 96 ARG A C 1
ATOM 753 O O . ARG A 1 96 ? 4.565 -13.964 -0.402 1.00 89.38 96 ARG A O 1
ATOM 760 N N . GLY A 1 97 ? 2.994 -12.807 -1.535 1.00 93.75 97 GLY A N 1
ATOM 761 C CA . GLY A 1 97 ? 2.747 -11.827 -0.487 1.00 93.75 97 GLY A CA 1
ATOM 762 C C . GLY A 1 97 ? 1.870 -12.431 0.594 1.00 93.75 97 GLY A C 1
ATOM 763 O O . GLY A 1 97 ? 0.825 -12.995 0.290 1.00 93.75 97 GLY A O 1
ATOM 764 N N . ILE A 1 98 ? 2.302 -12.321 1.849 1.00 94.38 98 ILE A N 1
ATOM 765 C CA . ILE A 1 98 ? 1.499 -12.703 3.009 1.00 94.38 98 ILE A CA 1
ATOM 766 C C . ILE A 1 98 ? 1.357 -11.478 3.901 1.00 94.38 98 ILE A C 1
ATOM 768 O O . ILE A 1 98 ? 2.361 -10.942 4.377 1.00 94.38 98 ILE A O 1
ATOM 772 N N . LEU A 1 99 ? 0.119 -11.056 4.141 1.00 94.94 99 LEU A N 1
ATOM 773 C CA . LEU A 1 99 ? -0.182 -10.005 5.102 1.00 94.94 99 LEU A CA 1
ATOM 774 C C . LEU A 1 99 ? 0.001 -10.534 6.528 1.00 94.94 99 LEU A C 1
ATOM 776 O O . LEU A 1 99 ? -0.455 -11.626 6.879 1.00 94.94 99 LEU A O 1
ATOM 780 N N . ILE A 1 100 ? 0.693 -9.741 7.338 1.00 94.81 100 ILE A N 1
ATOM 781 C CA . ILE A 1 100 ? 0.996 -9.983 8.751 1.00 94.81 100 ILE A CA 1
ATOM 782 C C . ILE A 1 100 ? 0.653 -8.720 9.546 1.00 94.81 100 ILE A C 1
ATOM 784 O O . ILE A 1 100 ? 0.509 -7.659 8.946 1.00 94.81 100 ILE A O 1
ATOM 788 N N . ASP A 1 101 ? 0.625 -8.839 10.875 1.00 92.19 101 ASP A N 1
ATOM 789 C CA . ASP A 1 101 ? 0.471 -7.713 11.810 1.00 92.19 101 ASP A CA 1
ATOM 790 C C . ASP A 1 101 ? -0.907 -7.032 11.701 1.00 92.19 101 ASP A C 1
ATOM 792 O O . ASP A 1 101 ? -1.083 -5.986 11.079 1.00 92.19 101 ASP A O 1
ATOM 796 N N . PHE A 1 102 ? -1.922 -7.674 12.292 1.00 91.62 102 PHE A N 1
ATOM 797 C CA . PHE A 1 102 ? -3.328 -7.241 12.235 1.00 91.62 102 PHE A CA 1
ATOM 798 C C . PHE A 1 102 ? -3.768 -6.503 13.508 1.00 91.62 102 PHE A C 1
ATOM 800 O O . PHE A 1 102 ? -4.966 -6.368 13.773 1.00 91.62 102 PHE A O 1
ATOM 807 N N . ASP A 1 103 ? -2.833 -6.011 14.318 1.00 84.50 103 ASP A N 1
ATOM 808 C CA . ASP A 1 103 ? -3.119 -5.323 15.582 1.00 84.50 103 ASP A CA 1
ATOM 809 C C . ASP A 1 103 ? -3.907 -4.008 15.406 1.00 84.50 103 ASP A C 1
ATOM 811 O O . ASP A 1 103 ? -4.638 -3.589 16.311 1.00 84.50 103 ASP A O 1
ATOM 815 N N . MET A 1 104 ? -3.795 -3.404 14.221 1.00 84.06 104 MET A N 1
ATOM 816 C CA . MET A 1 104 ? -4.490 -2.190 13.792 1.00 84.06 104 MET A CA 1
ATOM 817 C C . MET A 1 104 ? -5.693 -2.450 12.878 1.00 84.06 104 MET A C 1
ATOM 819 O O . MET A 1 104 ? -6.332 -1.500 12.424 1.00 84.06 104 MET A O 1
ATOM 823 N N . SER A 1 105 ? -6.018 -3.714 12.604 1.00 86.38 105 SER A N 1
ATOM 824 C CA . SER A 1 105 ? -7.146 -4.059 11.742 1.00 86.38 105 SER A CA 1
ATOM 825 C C . SER A 1 105 ? -8.486 -3.629 12.349 1.00 86.38 105 SER A C 1
ATOM 827 O O . SER A 1 105 ? -8.711 -3.642 13.568 1.00 86.38 105 SER A O 1
ATOM 829 N N . ILE A 1 106 ? -9.401 -3.225 11.474 1.00 79.25 106 ILE A N 1
ATOM 830 C CA . ILE A 1 106 ? -10.730 -2.765 11.861 1.00 79.25 106 ILE A CA 1
ATOM 831 C C . ILE A 1 106 ? -11.727 -3.847 11.439 1.00 79.25 106 ILE A C 1
ATOM 833 O O . ILE A 1 106 ? -11.768 -4.207 10.264 1.00 79.25 106 ILE A O 1
ATOM 837 N N . PRO A 1 107 ? -12.527 -4.401 12.368 1.00 72.44 107 PRO A N 1
ATOM 838 C CA . PRO A 1 107 ? -13.588 -5.319 11.994 1.00 72.44 107 PRO A CA 1
ATOM 839 C C . PRO A 1 107 ? -14.630 -4.587 11.130 1.00 72.44 107 PRO A C 1
ATOM 841 O O . PRO A 1 107 ? -14.843 -3.390 11.321 1.00 72.44 107 PRO A O 1
ATOM 844 N N . PRO A 1 108 ? -15.344 -5.300 10.243 1.00 63.78 108 PRO A N 1
ATOM 845 C CA . PRO A 1 108 ? -16.286 -4.699 9.292 1.00 63.78 108 PRO A CA 1
ATOM 846 C C . PRO A 1 108 ? -17.449 -3.930 9.944 1.00 63.78 108 PRO A C 1
ATOM 848 O O . PRO A 1 108 ? -18.125 -3.155 9.274 1.00 63.78 108 PRO A O 1
ATOM 851 N N . PHE A 1 109 ? -17.675 -4.108 11.250 1.00 64.94 109 PHE A N 1
ATOM 852 C CA . PHE A 1 109 ? -18.713 -3.422 12.013 1.00 64.94 109 PHE A CA 1
ATOM 853 C C . PHE A 1 109 ? -18.087 -2.736 13.235 1.00 64.94 109 PHE A C 1
ATOM 855 O O . PHE A 1 109 ? -17.754 -3.402 14.215 1.00 64.94 109 PHE A O 1
ATOM 862 N N . ARG A 1 110 ? -17.923 -1.408 13.176 1.00 65.00 110 ARG A N 1
ATOM 863 C CA . ARG A 1 110 ? -17.612 -0.552 14.334 1.00 65.00 110 ARG A CA 1
ATOM 864 C C . ARG A 1 110 ? -18.602 0.595 14.430 1.00 65.00 110 ARG A C 1
ATOM 866 O O . ARG A 1 110 ? -19.139 1.054 13.420 1.00 65.00 110 ARG A O 1
ATOM 873 N N . THR A 1 111 ? -18.794 1.095 15.644 1.00 64.12 111 THR A N 1
ATOM 874 C CA . THR A 1 111 ? -19.457 2.387 15.839 1.00 64.12 111 THR A CA 1
ATOM 875 C C . THR A 1 111 ? -18.481 3.523 15.510 1.00 64.12 111 THR A C 1
ATOM 877 O O . THR A 1 111 ? -17.264 3.379 15.633 1.00 64.12 111 THR A O 1
ATOM 880 N N . VAL A 1 112 ? -18.999 4.687 15.104 1.00 58.12 112 VAL A N 1
ATOM 881 C CA . VAL A 1 112 ? -18.184 5.877 14.771 1.00 58.12 112 VAL A CA 1
ATOM 882 C C . VAL A 1 112 ? -17.239 6.268 15.922 1.00 58.12 112 VAL A C 1
ATOM 884 O O . VAL A 1 112 ? -16.108 6.698 15.700 1.00 58.12 112 VAL A O 1
ATOM 887 N N . GLU A 1 113 ? -17.670 6.065 17.166 1.00 60.44 113 GLU A N 1
ATOM 888 C CA . GLU A 1 113 ? -16.907 6.371 18.382 1.00 60.44 113 GLU A CA 1
ATOM 889 C C . GLU A 1 113 ? -15.671 5.478 18.558 1.00 60.44 113 GLU A C 1
ATOM 891 O O . GLU A 1 113 ? -14.648 5.924 19.083 1.00 60.44 113 GLU A O 1
ATOM 896 N N . GLU A 1 114 ? -15.732 4.228 18.099 1.00 63.31 114 GLU A N 1
ATOM 897 C CA . GLU A 1 114 ? -14.605 3.293 18.138 1.00 63.31 114 GLU A CA 1
ATOM 898 C C . GLU A 1 114 ? -13.592 3.551 17.018 1.00 63.31 114 GLU A C 1
ATOM 900 O O . GLU A 1 114 ? -12.429 3.169 17.150 1.00 63.31 114 GLU A O 1
ATOM 905 N N . MET A 1 115 ? -14.005 4.202 15.926 1.00 59.97 115 MET A N 1
ATOM 906 C CA . MET A 1 115 ? -13.117 4.569 14.815 1.00 59.97 115 MET A CA 1
ATOM 907 C C . MET A 1 115 ? -12.255 5.792 15.160 1.00 59.97 115 MET A C 1
ATOM 909 O O . MET A 1 115 ? -11.075 5.847 14.821 1.00 59.97 115 MET A O 1
ATOM 913 N N . CYS A 1 116 ? -12.810 6.759 15.896 1.00 56.47 116 CYS A N 1
ATOM 914 C CA . CYS A 1 116 ? -12.132 8.021 16.214 1.00 56.47 116 CYS A CA 1
ATOM 915 C C . CYS A 1 116 ? -11.019 7.906 17.273 1.00 56.47 116 CYS A C 1
ATOM 917 O O . CYS A 1 116 ? -10.163 8.789 17.349 1.00 56.47 116 CYS A O 1
ATOM 919 N N . LYS A 1 117 ? -11.000 6.843 18.091 1.00 57.31 117 LYS A N 1
ATOM 920 C CA . LYS A 1 117 ? -10.022 6.679 19.189 1.00 57.31 117 LYS A CA 1
ATOM 921 C C . LYS A 1 117 ? -8.591 6.402 18.711 1.00 57.31 117 LYS A C 1
ATOM 923 O O . LYS A 1 117 ? -7.657 6.586 19.489 1.00 57.31 117 LYS A O 1
ATOM 928 N N . ASP A 1 118 ? -8.414 6.006 17.451 1.00 60.50 118 ASP A N 1
ATOM 929 C CA . ASP A 1 118 ? -7.151 5.465 16.937 1.00 60.50 118 ASP A CA 1
ATOM 930 C C . ASP A 1 118 ? -6.522 6.266 15.795 1.00 60.50 118 ASP A C 1
ATOM 932 O O . ASP A 1 118 ? -5.536 5.810 15.219 1.00 60.50 118 ASP A O 1
ATOM 936 N N . SER A 1 119 ? -7.007 7.480 15.509 1.00 58.91 119 SER A N 1
ATOM 937 C CA . SER A 1 119 ? -6.569 8.258 14.337 1.00 58.91 119 SER A CA 1
ATOM 938 C C . SER A 1 119 ? -5.052 8.455 14.232 1.00 58.91 119 SER A C 1
ATOM 940 O O . SER A 1 119 ? -4.543 8.587 13.128 1.00 58.91 119 SER A O 1
ATOM 942 N N . LYS A 1 120 ? -4.322 8.430 15.360 1.00 68.00 120 LYS A N 1
ATOM 943 C CA . LYS A 1 120 ? -2.855 8.601 15.462 1.00 68.00 120 LYS A CA 1
ATOM 944 C C . LYS A 1 120 ? -2.025 7.324 15.350 1.00 68.00 120 LYS A C 1
ATOM 946 O O . LYS A 1 120 ? -0.812 7.381 15.556 1.00 68.00 120 LYS A O 1
ATOM 951 N N . SER A 1 121 ? -2.648 6.189 15.074 1.00 73.62 121 SER A N 1
ATOM 952 C CA . SER A 1 121 ? -1.960 4.903 15.000 1.00 73.62 121 SER A CA 1
ATOM 953 C C . SER A 1 121 ? -1.614 4.542 13.554 1.00 73.62 121 SER A C 1
ATOM 955 O O . SER A 1 121 ? -2.348 4.878 12.629 1.00 73.62 121 SER A O 1
ATOM 957 N N . GLY A 1 122 ? -0.490 3.850 13.357 1.00 83.00 122 GLY A N 1
ATOM 958 C CA . GLY A 1 122 ? 0.029 3.471 12.040 1.00 83.00 122 GLY A CA 1
ATOM 959 C C . GLY A 1 122 ? 1.282 4.254 11.636 1.00 83.00 122 GLY A C 1
ATOM 960 O O . GLY A 1 122 ? 1.666 5.239 12.269 1.00 83.00 122 GLY A O 1
ATOM 961 N N . THR A 1 123 ? 1.957 3.788 10.584 1.00 89.81 123 THR A N 1
ATOM 962 C CA . THR A 1 123 ? 3.205 4.403 10.110 1.00 89.81 123 THR A CA 1
ATOM 963 C C . THR A 1 123 ? 2.874 5.546 9.138 1.00 89.81 123 THR A C 1
ATOM 965 O O . THR A 1 123 ? 2.331 5.269 8.067 1.00 89.81 123 THR A O 1
ATOM 968 N N . PRO A 1 124 ? 3.227 6.817 9.434 1.00 91.19 124 PRO A N 1
ATOM 969 C CA . PRO A 1 124 ? 2.803 7.989 8.648 1.00 91.19 124 PRO A CA 1
ATOM 970 C C . PRO A 1 124 ? 3.117 7.927 7.148 1.00 91.19 124 PRO A C 1
ATOM 972 O O . PRO A 1 124 ? 2.392 8.497 6.332 1.00 91.19 124 PRO A O 1
ATOM 975 N N . ILE A 1 125 ? 4.181 7.212 6.771 1.00 95.38 125 ILE A N 1
ATOM 976 C CA . ILE A 1 125 ? 4.577 7.039 5.371 1.00 95.38 125 ILE A CA 1
ATOM 977 C C . ILE A 1 125 ? 3.543 6.276 4.543 1.00 95.38 125 ILE A C 1
ATOM 979 O O . ILE A 1 125 ? 3.429 6.543 3.351 1.00 95.38 125 ILE A O 1
ATOM 983 N N . PHE A 1 126 ? 2.729 5.415 5.155 1.00 95.81 126 PHE A N 1
ATOM 984 C CA . PHE A 1 126 ? 1.725 4.609 4.452 1.00 95.81 126 PHE A CA 1
ATOM 985 C C . PHE A 1 126 ? 0.283 5.040 4.747 1.00 95.81 126 PHE A C 1
ATOM 987 O O . PHE A 1 126 ? -0.627 4.575 4.082 1.00 95.81 126 PHE A O 1
ATOM 994 N N . GLN A 1 127 ? 0.055 5.980 5.669 1.00 95.00 127 GLN A N 1
ATOM 995 C CA . GLN A 1 127 ? -1.292 6.504 5.936 1.00 95.00 127 GLN A CA 1
ATOM 996 C C . GLN A 1 127 ? -1.848 7.298 4.747 1.00 95.00 127 GLN A C 1
ATOM 998 O O . GLN A 1 127 ? -1.110 8.065 4.123 1.00 95.00 127 GLN A O 1
ATOM 1003 N N . SER A 1 128 ? -3.141 7.157 4.464 1.00 95.50 128 SER A N 1
ATOM 1004 C CA . SER A 1 128 ? -3.809 7.912 3.403 1.00 95.50 128 SER A CA 1
ATOM 1005 C C . SER A 1 128 ? -3.858 9.416 3.696 1.00 95.50 128 SER A C 1
ATOM 1007 O O . SER A 1 128 ? -3.790 9.856 4.850 1.00 95.50 128 SER A O 1
ATOM 1009 N N . ILE A 1 129 ? -4.027 10.233 2.659 1.00 95.12 129 ILE A N 1
ATOM 1010 C CA . ILE A 1 129 ? -4.214 11.683 2.789 1.00 95.12 129 ILE A CA 1
ATOM 1011 C C . ILE A 1 129 ? -5.420 12.005 3.678 1.00 95.12 129 ILE A C 1
ATOM 1013 O O . ILE A 1 129 ? -5.342 12.915 4.505 1.00 95.12 129 ILE A O 1
ATOM 1017 N N . ILE A 1 130 ? -6.508 11.243 3.555 1.00 92.31 130 ILE A N 1
ATOM 1018 C CA . ILE A 1 130 ? -7.744 11.453 4.318 1.00 92.31 130 ILE A CA 1
ATOM 1019 C C . ILE A 1 130 ? -7.532 11.201 5.816 1.00 92.31 130 ILE A C 1
ATOM 1021 O O . ILE A 1 130 ? -7.960 12.019 6.634 1.00 92.31 130 ILE A O 1
ATOM 1025 N N . ILE A 1 131 ? -6.795 10.149 6.186 1.00 90.81 131 ILE A N 1
ATOM 1026 C CA . ILE A 1 131 ? -6.405 9.903 7.582 1.00 90.81 131 ILE A CA 1
ATOM 1027 C C . ILE A 1 131 ? -5.478 11.015 8.089 1.00 90.81 131 ILE A C 1
ATOM 1029 O O . ILE A 1 131 ? -5.684 11.551 9.180 1.00 90.81 131 ILE A O 1
ATOM 1033 N N . LEU A 1 132 ? -4.505 11.439 7.275 1.00 91.69 132 LEU A N 1
ATOM 1034 C CA . LEU A 1 132 ? -3.574 12.516 7.630 1.00 91.69 132 LEU A CA 1
ATOM 1035 C C . LEU A 1 132 ? -4.266 13.879 7.817 1.00 91.69 132 LEU A C 1
ATOM 1037 O O . LEU A 1 132 ? -3.792 14.697 8.610 1.00 91.69 132 LEU A O 1
ATOM 1041 N N . TYR A 1 133 ? -5.388 14.145 7.138 1.00 88.81 133 TYR A N 1
ATOM 1042 C CA . TYR A 1 133 ? -6.199 15.343 7.387 1.00 88.81 133 TYR A CA 1
ATOM 1043 C C . TYR A 1 133 ? -6.756 15.374 8.813 1.00 88.81 133 TYR A C 1
ATOM 1045 O O . TYR A 1 133 ? -6.786 16.451 9.407 1.00 88.81 133 TYR A O 1
ATOM 1053 N N . GLY A 1 134 ? -7.106 14.214 9.381 1.00 84.75 134 GLY A N 1
ATOM 1054 C CA . GLY A 1 134 ? -7.601 14.082 10.755 1.00 84.75 134 GLY A CA 1
ATOM 1055 C C . GLY A 1 134 ? -6.585 14.464 11.840 1.00 84.75 134 GLY A C 1
ATOM 1056 O O . GLY A 1 134 ? -6.950 14.577 13.009 1.00 84.75 134 GLY A O 1
ATOM 1057 N N . TYR A 1 135 ? -5.316 14.700 11.486 1.00 83.56 135 TYR A N 1
ATOM 1058 C CA . TYR A 1 135 ? -4.308 15.234 12.411 1.00 83.56 135 TYR A CA 1
ATOM 1059 C C . TYR A 1 135 ? -4.377 16.737 12.626 1.00 83.56 135 TYR A C 1
ATOM 1061 O O . TYR A 1 135 ? -3.733 17.240 13.552 1.00 83.56 135 TYR A O 1
ATOM 1069 N N . LYS A 1 136 ? -5.129 17.468 11.801 1.00 82.69 136 LYS A N 1
ATOM 1070 C CA . LYS A 1 136 ? -5.266 18.912 11.970 1.00 82.69 136 LYS A CA 1
ATOM 1071 C C . LYS A 1 136 ? -6.137 19.201 13.199 1.00 82.69 136 LYS A C 1
ATOM 1073 O O . LYS A 1 136 ? -7.277 18.734 13.238 1.00 82.69 136 LYS A O 1
ATOM 1078 N N . PRO A 1 137 ? -5.647 19.972 14.189 1.00 73.62 137 PRO A N 1
ATOM 1079 C CA . PRO A 1 137 ? -6.410 20.305 15.395 1.00 73.62 137 PRO A CA 1
ATOM 1080 C C . PRO A 1 137 ? -7.773 20.936 15.095 1.00 73.62 137 PRO A C 1
ATOM 1082 O O . PRO A 1 137 ? -8.719 20.775 15.858 1.00 73.62 137 PRO A O 1
ATOM 1085 N N . GLU A 1 138 ? -7.871 21.645 13.971 1.00 72.94 138 GLU A N 1
ATOM 1086 C CA . GLU A 1 138 ? -9.069 22.359 13.538 1.00 72.94 138 GLU A CA 1
ATOM 1087 C C . GLU A 1 138 ? -10.118 21.429 12.909 1.00 72.94 138 GLU A C 1
ATOM 1089 O O . GLU A 1 138 ? -11.271 21.821 12.728 1.00 72.94 138 GLU A O 1
ATOM 1094 N N . THR A 1 139 ? -9.744 20.190 12.574 1.00 65.50 139 THR A N 1
ATOM 1095 C CA . THR A 1 139 ? -10.670 19.211 12.003 1.00 65.50 139 THR A CA 1
ATOM 1096 C C . THR A 1 139 ? -11.357 18.432 13.118 1.00 65.50 139 THR A C 1
ATOM 1098 O O . THR A 1 139 ? -10.878 17.409 13.589 1.00 65.50 139 THR A O 1
ATOM 1101 N N . SER A 1 140 ? -12.550 18.876 13.514 1.00 60.94 140 SER A N 1
ATOM 1102 C CA . SER A 1 140 ? -13.442 18.125 14.417 1.00 60.94 140 SER A CA 1
ATOM 1103 C C . SER A 1 140 ? -14.041 16.860 13.779 1.00 60.94 140 SER A C 1
ATOM 1105 O O . SER A 1 140 ? -14.944 16.239 14.335 1.00 60.94 140 SER A O 1
ATOM 1107 N N . ARG A 1 141 ? -13.582 16.491 12.579 1.00 67.69 141 ARG A N 1
ATOM 1108 C CA . ARG A 1 141 ? -14.179 15.477 11.711 1.00 67.69 141 ARG A CA 1
ATOM 1109 C C . ARG A 1 141 ? -13.090 14.513 11.257 1.00 67.69 141 ARG A C 1
ATOM 1111 O O . ARG A 1 141 ? -12.464 14.725 10.223 1.00 67.69 141 ARG A O 1
ATOM 1118 N N . ILE A 1 142 ? -12.868 13.468 12.045 1.00 71.88 142 ILE A N 1
ATOM 1119 C CA . ILE A 1 142 ? -12.003 12.351 11.662 1.00 71.88 142 ILE A CA 1
ATOM 1120 C C . ILE A 1 142 ? -12.806 11.472 10.702 1.00 71.88 142 ILE A C 1
ATOM 1122 O O . ILE A 1 142 ? -13.916 11.045 11.024 1.00 71.88 142 ILE A O 1
ATOM 1126 N N . ALA A 1 143 ? -12.275 11.252 9.502 1.00 77.81 143 ALA A N 1
ATOM 1127 C CA . ALA A 1 143 ? -12.835 10.273 8.587 1.00 77.81 143 ALA A CA 1
ATOM 1128 C C . ALA A 1 143 ? -12.622 8.866 9.155 1.00 77.81 143 ALA A C 1
ATOM 1130 O O . ALA A 1 143 ? -11.543 8.533 9.641 1.00 77.81 143 ALA A O 1
ATOM 1131 N N . ALA A 1 144 ? -13.672 8.058 9.086 1.00 79.75 144 ALA A N 1
ATOM 1132 C CA . ALA A 1 144 ? -13.585 6.623 9.277 1.00 79.75 144 ALA A CA 1
ATOM 1133 C C . ALA A 1 144 ? -12.598 6.027 8.258 1.00 79.75 144 ALA A C 1
ATOM 1135 O O . ALA A 1 144 ? -12.693 6.356 7.079 1.00 79.75 144 ALA A O 1
ATOM 1136 N N . HIS A 1 145 ? -11.682 5.170 8.718 1.00 86.00 145 HIS A N 1
ATOM 1137 C CA . HIS A 1 145 ? -10.825 4.374 7.835 1.00 86.00 145 HIS A CA 1
ATOM 1138 C C . HIS A 1 145 ? -11.683 3.385 7.038 1.00 86.00 145 HIS A C 1
ATOM 1140 O O . HIS A 1 145 ? -12.577 2.749 7.605 1.00 86.00 145 HIS A O 1
ATOM 1146 N N . ASP A 1 146 ? -11.415 3.262 5.745 1.00 89.62 146 ASP A N 1
ATOM 1147 C CA . ASP A 1 146 ? -12.103 2.375 4.806 1.00 89.62 146 ASP A CA 1
ATOM 1148 C C . ASP A 1 146 ? -11.110 1.682 3.847 1.00 89.62 146 ASP A C 1
ATOM 1150 O O . ASP A 1 146 ? -9.904 1.906 3.909 1.00 89.62 146 ASP A O 1
ATOM 1154 N N . TYR A 1 147 ? -11.599 0.816 2.952 1.00 92.94 147 TYR A N 1
ATOM 1155 C CA . TYR A 1 147 ? -10.728 0.037 2.058 1.00 92.94 147 TYR A CA 1
ATOM 1156 C C . TYR A 1 147 ? -9.902 0.905 1.087 1.00 92.94 147 TYR A C 1
ATOM 1158 O O . TYR A 1 147 ? -8.849 0.473 0.616 1.00 92.94 147 TYR A O 1
ATOM 1166 N N . LEU A 1 148 ? -10.345 2.132 0.774 1.00 95.25 148 LEU A N 1
ATOM 1167 C CA . LEU A 1 148 ? -9.582 3.043 -0.082 1.00 95.25 148 LEU A CA 1
ATOM 1168 C C . LEU A 1 148 ? -8.354 3.582 0.650 1.00 95.25 148 LEU A C 1
ATOM 1170 O O . LEU A 1 148 ? -7.369 3.921 -0.003 1.00 95.25 148 LEU A O 1
ATOM 1174 N N . ASP A 1 149 ? -8.384 3.635 1.984 1.00 94.81 149 ASP A N 1
ATOM 1175 C CA . ASP A 1 149 ? -7.203 3.956 2.783 1.00 94.81 149 ASP A CA 1
ATOM 1176 C C . ASP A 1 149 ? -6.145 2.851 2.681 1.00 94.81 149 ASP A C 1
ATOM 1178 O O . ASP A 1 149 ? -4.959 3.163 2.559 1.00 94.81 149 ASP A O 1
ATOM 1182 N N . ASP A 1 150 ? -6.562 1.581 2.640 1.00 95.00 150 ASP A N 1
ATOM 1183 C CA . ASP A 1 150 ? -5.657 0.444 2.432 1.00 95.00 150 ASP A CA 1
ATOM 1184 C C . ASP A 1 150 ? -5.095 0.436 1.002 1.00 95.00 150 ASP A C 1
ATOM 1186 O O . ASP A 1 150 ? -3.887 0.294 0.806 1.00 95.00 150 ASP A O 1
ATOM 1190 N N . VAL A 1 151 ? -5.937 0.675 -0.009 1.00 97.00 151 VAL A N 1
ATOM 1191 C CA . VAL A 1 151 ? -5.500 0.829 -1.410 1.00 97.00 151 VAL A CA 1
ATOM 1192 C C . VAL A 1 151 ? -4.475 1.956 -1.557 1.00 97.00 151 VAL A C 1
ATOM 1194 O O . VAL A 1 151 ? -3.435 1.786 -2.201 1.00 97.00 151 VAL A O 1
ATOM 1197 N N . GLU A 1 152 ? -4.739 3.108 -0.942 1.00 97.75 152 GLU A N 1
ATOM 1198 C CA . GLU A 1 152 ? -3.814 4.235 -0.954 1.00 97.75 152 GLU A CA 1
ATOM 1199 C C . GLU A 1 152 ? -2.511 3.891 -0.195 1.00 97.75 152 GLU A C 1
ATOM 1201 O O . GLU A 1 152 ? -1.419 4.245 -0.649 1.00 97.75 152 GLU A O 1
ATOM 1206 N N . ALA A 1 153 ? -2.581 3.131 0.903 1.00 97.06 153 ALA A N 1
ATOM 1207 C CA . ALA A 1 153 ? -1.401 2.626 1.608 1.00 97.06 153 ALA A CA 1
ATOM 1208 C C . ALA A 1 153 ? -0.532 1.712 0.729 1.00 97.06 153 ALA A C 1
ATOM 1210 O O . ALA A 1 153 ? 0.695 1.865 0.716 1.00 97.06 153 ALA A O 1
ATOM 1211 N N . PHE A 1 154 ? -1.144 0.823 -0.060 1.00 97.62 154 PHE A N 1
ATOM 1212 C CA . PHE A 1 154 ? -0.440 -0.006 -1.044 1.00 97.62 154 PHE A CA 1
ATOM 1213 C C . PHE A 1 154 ? 0.237 0.831 -2.130 1.00 97.62 154 PHE A C 1
ATOM 1215 O O . PHE A 1 154 ? 1.378 0.545 -2.497 1.00 97.62 154 PHE A O 1
ATOM 1222 N N . PHE A 1 155 ? -0.409 1.897 -2.607 1.00 98.62 155 PHE A N 1
ATOM 1223 C CA . PHE A 1 155 ? 0.220 2.837 -3.536 1.00 98.62 155 PHE A CA 1
ATOM 1224 C C . PHE A 1 155 ? 1.458 3.510 -2.921 1.00 98.62 155 PHE A C 1
ATOM 1226 O O . PHE A 1 155 ? 2.508 3.595 -3.569 1.00 98.62 155 PHE A O 1
ATOM 1233 N N . TRP A 1 156 ? 1.375 3.944 -1.659 1.00 98.38 156 TRP A N 1
ATOM 1234 C CA . TRP A 1 156 ? 2.514 4.532 -0.948 1.00 98.38 156 TRP A CA 1
ATOM 1235 C C . TRP A 1 156 ? 3.655 3.534 -0.735 1.00 98.38 156 TRP A C 1
ATOM 1237 O O . TRP A 1 156 ? 4.817 3.900 -0.927 1.00 98.38 156 TRP A O 1
ATOM 1247 N N . LEU A 1 157 ? 3.339 2.282 -0.389 1.00 98.00 157 LEU A N 1
ATOM 1248 C CA . LEU A 1 157 ? 4.313 1.196 -0.271 1.00 98.00 157 LEU A CA 1
ATOM 1249 C C . LEU A 1 157 ? 4.995 0.906 -1.611 1.00 98.00 157 LEU A C 1
ATOM 1251 O O . LEU A 1 157 ? 6.222 0.853 -1.676 1.00 98.00 157 LEU A O 1
ATOM 1255 N N . PHE A 1 158 ? 4.221 0.785 -2.687 1.00 98.62 158 PHE A N 1
ATOM 1256 C CA . PHE A 1 158 ? 4.745 0.587 -4.035 1.00 98.62 158 PHE A CA 1
ATOM 1257 C C . PHE A 1 158 ? 5.694 1.722 -4.444 1.00 98.62 158 PHE A C 1
ATOM 1259 O O . PHE A 1 158 ? 6.826 1.461 -4.853 1.00 98.62 158 PHE A O 1
ATOM 1266 N N . CYS A 1 159 ? 5.287 2.983 -4.251 1.00 98.44 159 CYS A N 1
ATOM 1267 C CA . CYS A 1 159 ? 6.145 4.140 -4.509 1.00 98.44 159 CYS A CA 1
ATOM 1268 C C . CYS A 1 159 ? 7.430 4.089 -3.671 1.00 98.44 159 CYS A C 1
ATOM 1270 O O . CYS A 1 159 ? 8.523 4.311 -4.192 1.00 98.44 159 CYS A O 1
ATOM 1272 N N . TYR A 1 160 ? 7.320 3.780 -2.378 1.00 97.94 160 TYR A N 1
ATOM 1273 C CA . TYR A 1 160 ? 8.481 3.639 -1.505 1.00 97.94 160 TYR A CA 1
ATOM 1274 C C . TYR A 1 160 ? 9.473 2.610 -2.061 1.00 97.94 160 TYR A C 1
ATOM 1276 O O . TYR A 1 160 ? 10.655 2.921 -2.198 1.00 97.94 160 TYR A O 1
ATOM 1284 N N . LEU A 1 161 ? 8.999 1.430 -2.464 1.00 98.12 161 LEU A N 1
ATOM 1285 C CA . LEU A 1 161 ? 9.853 0.370 -2.998 1.00 98.12 161 LEU A CA 1
ATOM 1286 C C . LEU A 1 161 ? 10.564 0.801 -4.292 1.00 98.12 161 LEU A C 1
ATOM 1288 O O . LEU A 1 161 ? 11.791 0.741 -4.349 1.00 98.12 161 LEU A O 1
ATOM 1292 N N . ILE A 1 162 ? 9.846 1.320 -5.294 1.00 98.06 162 ILE A N 1
ATOM 1293 C CA . ILE A 1 162 ? 10.446 1.627 -6.611 1.00 98.06 162 ILE A CA 1
ATOM 1294 C C . ILE A 1 162 ? 11.354 2.870 -6.620 1.00 98.06 162 ILE A C 1
ATOM 1296 O O . ILE A 1 162 ? 12.215 2.993 -7.493 1.00 98.06 162 ILE A O 1
ATOM 1300 N N . PHE A 1 163 ? 11.171 3.809 -5.682 1.00 97.81 163 PHE A N 1
ATOM 1301 C CA . PHE A 1 163 ? 11.986 5.032 -5.612 1.00 97.81 163 PHE A CA 1
ATOM 1302 C C . PHE A 1 163 ? 13.142 4.939 -4.605 1.00 97.81 163 PHE A C 1
ATOM 1304 O O . PHE A 1 163 ? 14.142 5.649 -4.762 1.00 97.81 163 PHE A O 1
ATOM 1311 N N . ILE A 1 164 ? 13.041 4.088 -3.577 1.00 97.50 164 ILE A N 1
ATOM 1312 C CA . ILE A 1 164 ? 14.104 3.902 -2.573 1.00 97.50 164 ILE A CA 1
ATOM 1313 C C . ILE A 1 164 ? 15.035 2.742 -2.936 1.00 97.50 164 ILE A C 1
ATOM 1315 O O . ILE A 1 164 ? 16.243 2.850 -2.707 1.00 97.50 164 ILE A O 1
ATOM 1319 N N . TYR A 1 165 ? 14.509 1.666 -3.519 1.00 97.62 165 TYR A N 1
ATOM 1320 C CA . TYR A 1 165 ? 15.271 0.464 -3.842 1.00 97.62 165 TYR A CA 1
ATOM 1321 C C . TYR A 1 165 ? 15.556 0.371 -5.342 1.00 97.62 165 TYR A C 1
ATOM 1323 O O . TYR A 1 165 ? 14.808 0.862 -6.186 1.00 97.62 165 TYR A O 1
ATOM 1331 N N . ASN A 1 166 ? 16.659 -0.280 -5.673 1.00 97.19 166 ASN A N 1
ATOM 1332 C CA . ASN A 1 166 ? 17.007 -0.697 -7.020 1.00 97.19 166 ASN A CA 1
ATOM 1333 C C . ASN A 1 166 ? 16.199 -1.954 -7.405 1.00 97.19 166 ASN A C 1
ATOM 1335 O O . ASN A 1 166 ? 15.684 -2.645 -6.524 1.00 97.19 166 ASN A O 1
ATOM 1339 N N . PRO A 1 167 ? 16.140 -2.310 -8.701 1.00 97.38 167 PRO A N 1
ATOM 1340 C CA . PRO A 1 167 ? 15.472 -3.528 -9.174 1.00 97.38 167 PRO A CA 1
ATOM 1341 C C . PRO A 1 167 ? 15.961 -4.839 -8.538 1.00 97.38 167 PRO A C 1
ATOM 1343 O O . PRO A 1 167 ? 15.225 -5.818 -8.531 1.00 97.38 167 PRO A O 1
ATOM 1346 N N . ASP A 1 168 ? 17.181 -4.863 -8.001 1.00 96.25 168 ASP A N 1
ATOM 1347 C CA . ASP A 1 168 ? 17.799 -6.023 -7.347 1.00 96.25 168 ASP A CA 1
ATOM 1348 C C . ASP A 1 168 ? 17.567 -6.083 -5.823 1.00 96.25 168 ASP A C 1
ATOM 1350 O O . ASP A 1 168 ? 18.139 -6.941 -5.152 1.00 96.25 168 ASP A O 1
ATOM 1354 N N . GLY A 1 169 ? 16.776 -5.157 -5.267 1.00 96.50 169 GLY A N 1
ATOM 1355 C CA . GLY A 1 169 ? 16.514 -5.063 -3.827 1.00 96.50 169 GLY A CA 1
ATOM 1356 C C . GLY A 1 169 ? 17.570 -4.308 -3.027 1.00 96.50 169 GLY A C 1
ATOM 1357 O O . GLY A 1 169 ? 17.411 -4.102 -1.824 1.00 96.50 169 GLY A O 1
ATOM 1358 N N . GLY A 1 170 ? 18.656 -3.856 -3.657 1.00 97.12 170 GLY A N 1
ATOM 1359 C CA . GLY A 1 170 ? 19.612 -2.968 -3.005 1.00 97.12 170 GLY A CA 1
ATOM 1360 C C . GLY A 1 170 ? 19.010 -1.583 -2.765 1.00 97.12 170 GLY A C 1
ATOM 1361 O O . GLY A 1 170 ? 18.199 -1.106 -3.552 1.00 97.12 170 GLY A O 1
ATOM 1362 N N . MET A 1 171 ? 19.430 -0.877 -1.713 1.00 96.25 171 MET A N 1
ATOM 1363 C CA . MET A 1 171 ? 19.088 0.544 -1.586 1.00 96.25 171 MET A CA 1
ATOM 1364 C C . MET A 1 171 ? 19.744 1.347 -2.714 1.00 96.25 171 MET A C 1
ATOM 1366 O O . MET A 1 171 ? 20.950 1.234 -2.953 1.00 96.25 171 MET A O 1
ATOM 1370 N N . GLY A 1 172 ? 18.963 2.193 -3.376 1.00 92.25 172 GLY A N 1
ATOM 1371 C CA . GLY A 1 172 ? 19.463 3.059 -4.432 1.00 92.25 172 GLY A CA 1
ATOM 1372 C C . GLY A 1 172 ? 20.254 4.265 -3.912 1.00 92.25 172 GLY A C 1
ATOM 1373 O O . GLY A 1 172 ? 20.065 4.682 -2.764 1.00 92.25 172 GLY A O 1
ATOM 1374 N N . PRO A 1 173 ? 21.148 4.865 -4.725 1.00 91.81 173 PRO A N 1
ATOM 1375 C CA . PRO A 1 173 ? 21.780 6.139 -4.400 1.00 91.81 173 PRO A CA 1
ATOM 1376 C C . PRO A 1 173 ? 20.764 7.230 -4.048 1.00 91.81 173 PRO A C 1
ATOM 1378 O O . PRO A 1 173 ? 19.703 7.359 -4.660 1.00 91.81 173 PRO A O 1
ATOM 1381 N N . LYS A 1 174 ? 21.147 8.068 -3.080 1.00 93.12 174 LYS A N 1
ATOM 1382 C CA . LYS A 1 174 ? 20.352 9.224 -2.664 1.00 93.12 174 LYS A CA 1
ATOM 1383 C C . LYS A 1 174 ? 20.151 10.181 -3.832 1.00 93.12 174 LYS A C 1
ATOM 1385 O O . LYS A 1 174 ? 21.120 10.588 -4.468 1.00 93.12 174 LYS A O 1
ATOM 1390 N N . ASN A 1 175 ? 18.908 10.589 -4.052 1.00 93.50 175 ASN A N 1
ATOM 1391 C CA . ASN A 1 175 ? 18.554 11.624 -5.017 1.00 93.50 175 ASN A CA 1
ATOM 1392 C C . ASN A 1 175 ? 17.479 12.564 -4.444 1.00 93.50 175 ASN A C 1
ATOM 1394 O O . ASN A 1 175 ? 16.850 12.264 -3.426 1.00 93.50 175 ASN A O 1
ATOM 1398 N N . ASP A 1 176 ? 17.275 13.710 -5.093 1.00 93.12 176 ASP A N 1
ATOM 1399 C CA . ASP A 1 176 ? 16.322 14.726 -4.629 1.00 93.12 176 ASP A CA 1
ATOM 1400 C C . ASP A 1 176 ? 14.878 14.214 -4.596 1.00 93.12 176 ASP A C 1
ATOM 1402 O O . ASP A 1 176 ? 14.087 14.648 -3.759 1.00 93.12 176 ASP A O 1
ATOM 1406 N N . PHE A 1 177 ? 14.529 13.256 -5.458 1.00 94.12 177 PHE A N 1
ATOM 1407 C CA . PHE A 1 177 ? 13.199 12.659 -5.470 1.00 94.12 177 PHE A CA 1
ATOM 1408 C C . PHE A 1 177 ? 12.965 11.781 -4.235 1.00 94.12 177 PHE A C 1
ATOM 1410 O O . PHE A 1 177 ? 11.904 11.855 -3.620 1.00 94.12 177 PHE A O 1
ATOM 1417 N N . GLN A 1 178 ? 13.980 11.038 -3.779 1.00 94.69 178 GLN A N 1
ATOM 1418 C CA . GLN A 1 178 ? 13.899 10.274 -2.530 1.00 94.69 178 GLN A CA 1
ATOM 1419 C C . GLN A 1 178 ? 13.644 11.171 -1.318 1.00 94.69 178 GLN A C 1
ATOM 1421 O O . GLN A 1 178 ? 12.988 10.738 -0.376 1.00 94.69 178 GLN A O 1
ATOM 1426 N N . LYS A 1 179 ? 14.109 12.427 -1.323 1.00 94.31 179 LYS A N 1
ATOM 1427 C CA . LYS A 1 179 ? 13.805 13.379 -0.243 1.00 94.31 179 LYS A CA 1
ATOM 1428 C C . LYS A 1 179 ? 12.296 13.591 -0.079 1.00 94.31 179 LYS A C 1
ATOM 1430 O O . LYS A 1 179 ? 11.826 13.659 1.051 1.00 94.31 179 LYS A O 1
ATOM 1435 N N . ILE A 1 180 ? 11.549 13.628 -1.186 1.00 95.25 180 ILE A N 1
ATOM 1436 C CA . ILE A 1 180 ? 10.082 13.749 -1.179 1.00 95.25 180 ILE A CA 1
ATOM 1437 C C . ILE A 1 180 ? 9.455 12.538 -0.480 1.00 95.25 180 ILE A C 1
ATOM 1439 O O . ILE A 1 180 ? 8.574 12.711 0.361 1.00 95.25 180 ILE A O 1
ATOM 1443 N N . ILE A 1 181 ? 9.954 11.334 -0.786 1.00 96.25 181 ILE A N 1
ATOM 1444 C CA . ILE A 1 181 ? 9.512 10.076 -0.169 1.00 96.25 181 ILE A CA 1
ATOM 1445 C C . ILE A 1 181 ? 9.843 10.058 1.330 1.00 96.25 181 ILE A C 1
ATOM 1447 O O . ILE A 1 181 ? 9.010 9.691 2.152 1.00 96.25 181 ILE A O 1
ATOM 1451 N N . TRP A 1 182 ? 11.040 10.502 1.721 1.00 95.62 182 TRP A N 1
ATOM 1452 C CA . TRP A 1 182 ? 11.435 10.561 3.132 1.00 95.62 182 TRP A CA 1
ATOM 1453 C C . TRP A 1 182 ? 10.633 11.588 3.937 1.00 95.62 182 TRP A C 1
ATOM 1455 O O . TRP A 1 182 ? 10.364 11.347 5.114 1.00 95.62 182 TRP A O 1
ATOM 1465 N N . ASP A 1 183 ? 10.185 12.686 3.320 1.00 96.12 183 ASP A N 1
ATOM 1466 C CA . ASP A 1 183 ? 9.289 13.651 3.968 1.00 96.12 183 ASP A CA 1
ATOM 1467 C C . ASP A 1 183 ? 7.927 13.022 4.349 1.00 96.12 183 ASP A C 1
ATOM 1469 O O . ASP A 1 183 ? 7.226 13.568 5.201 1.00 96.12 183 ASP A O 1
ATOM 1473 N N . TRP A 1 184 ? 7.553 11.859 3.796 1.00 96.19 184 TRP A N 1
ATOM 1474 C CA . TRP A 1 184 ? 6.356 11.111 4.212 1.00 96.19 184 TRP A CA 1
ATOM 1475 C C . TRP A 1 184 ? 6.492 10.456 5.595 1.00 96.19 184 TRP A C 1
ATOM 1477 O O . TRP A 1 184 ? 5.481 10.186 6.242 1.00 96.19 184 TRP A O 1
ATOM 1487 N N . LEU A 1 185 ? 7.717 10.216 6.083 1.00 93.31 185 LEU A N 1
ATOM 1488 C CA . LEU A 1 185 ? 7.937 9.704 7.444 1.00 93.31 185 LEU A CA 1
ATOM 1489 C C . LEU A 1 185 ? 7.671 10.757 8.516 1.00 93.31 185 LEU A C 1
ATOM 1491 O O . LEU A 1 185 ? 7.382 10.406 9.658 1.00 93.31 185 LEU A O 1
ATOM 1495 N N . GLU A 1 186 ? 7.817 12.037 8.179 1.00 91.94 186 GLU A N 1
ATOM 1496 C CA . GLU A 1 186 ? 7.626 13.125 9.128 1.00 91.94 186 GLU A CA 1
ATOM 1497 C C . GLU A 1 186 ? 6.136 13.491 9.200 1.00 91.94 186 GLU A C 1
ATOM 1499 O O . GLU A 1 186 ? 5.605 14.037 8.231 1.00 91.94 186 GLU A O 1
ATOM 1504 N N . PRO A 1 187 ? 5.439 13.275 10.336 1.00 87.19 187 PRO A N 1
ATOM 1505 C CA . PRO A 1 187 ? 3.992 13.505 10.424 1.00 87.19 187 PRO A CA 1
ATOM 1506 C C . PRO A 1 187 ? 3.560 14.918 10.011 1.00 87.19 187 PRO A C 1
ATOM 1508 O O . PRO A 1 187 ? 2.520 15.103 9.387 1.00 87.19 187 PRO A O 1
ATOM 1511 N N . THR A 1 188 ? 4.384 15.923 10.316 1.00 89.31 188 THR A N 1
ATOM 1512 C CA . THR A 1 188 ? 4.115 17.336 10.007 1.00 89.31 188 THR A CA 1
ATOM 1513 C C . THR A 1 188 ? 4.284 17.681 8.528 1.00 89.31 188 THR A C 1
ATOM 1515 O O . THR A 1 188 ? 3.728 18.679 8.067 1.00 89.31 188 THR A O 1
ATOM 1518 N N . LYS A 1 189 ? 5.040 16.876 7.773 1.00 94.94 189 LYS A N 1
ATOM 1519 C CA . LYS A 1 189 ? 5.288 17.077 6.340 1.00 94.94 189 LYS A CA 1
ATOM 1520 C C . LYS A 1 189 ? 4.521 16.100 5.459 1.00 94.94 189 LYS A C 1
ATOM 1522 O O . LYS A 1 189 ? 4.233 16.456 4.316 1.00 94.94 189 LYS A O 1
ATOM 1527 N N . SER A 1 190 ? 4.176 14.920 5.979 1.00 94.81 190 SER A N 1
ATOM 1528 C CA . SER A 1 190 ? 3.624 13.804 5.208 1.00 94.81 190 SER A CA 1
ATOM 1529 C C . SER A 1 190 ? 2.419 14.223 4.374 1.00 94.81 190 SER A C 1
ATOM 1531 O O . SER A 1 190 ? 2.456 14.094 3.152 1.00 94.81 190 SER A O 1
ATOM 1533 N N . LEU A 1 191 ? 1.425 14.872 4.995 1.00 94.88 191 LEU A N 1
ATOM 1534 C CA . LEU A 1 191 ? 0.235 15.359 4.293 1.00 94.88 191 LEU A CA 1
ATOM 1535 C C . LEU A 1 191 ? 0.592 16.284 3.121 1.00 94.88 191 LEU A C 1
ATOM 1537 O O . LEU A 1 191 ? 0.161 16.060 1.994 1.00 94.88 191 LEU A O 1
ATOM 1541 N N . LYS A 1 192 ? 1.409 17.316 3.371 1.00 95.94 192 LYS A N 1
ATOM 1542 C CA . LYS A 1 192 ? 1.788 18.298 2.345 1.00 95.94 192 LYS A CA 1
ATOM 1543 C C . LYS A 1 192 ? 2.589 17.650 1.213 1.00 95.94 192 LYS A C 1
ATOM 1545 O O . LYS A 1 192 ? 2.363 17.972 0.048 1.00 95.94 192 LYS A O 1
ATOM 1550 N N . SER A 1 193 ? 3.522 16.762 1.551 1.00 97.00 193 SER A N 1
ATOM 1551 C CA . SER A 1 193 ? 4.371 16.080 0.573 1.00 97.00 193 SER A CA 1
ATOM 1552 C C . SER A 1 193 ? 3.557 15.119 -0.298 1.00 97.00 193 SER A C 1
ATOM 1554 O O . SER A 1 193 ? 3.650 15.196 -1.521 1.00 97.00 193 SER A O 1
ATOM 1556 N N . LYS A 1 194 ? 2.685 14.290 0.293 1.00 97.75 194 LYS A N 1
ATOM 1557 C CA . LYS A 1 194 ? 1.792 13.377 -0.444 1.00 97.75 194 LYS A CA 1
ATOM 1558 C C . LYS A 1 194 ? 0.802 14.119 -1.333 1.00 97.75 194 LYS A C 1
ATOM 1560 O O . LYS A 1 194 ? 0.669 13.792 -2.507 1.00 97.75 194 LYS A O 1
ATOM 1565 N N . HIS A 1 195 ? 0.196 15.185 -0.815 1.00 96.94 195 HIS A N 1
ATOM 1566 C CA . HIS A 1 195 ? -0.680 16.060 -1.592 1.00 96.94 195 HIS A CA 1
ATOM 1567 C C . HIS A 1 195 ? 0.068 16.660 -2.800 1.00 96.94 195 H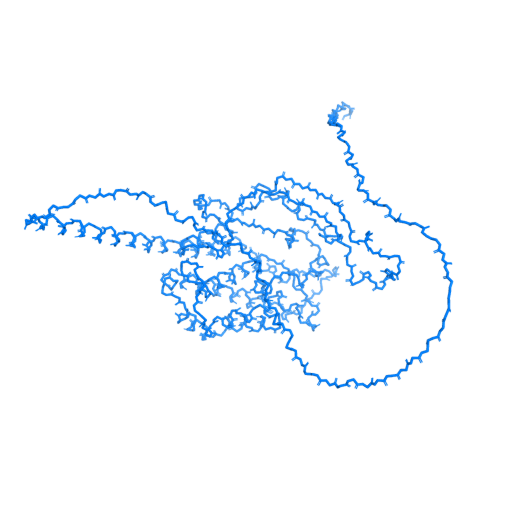IS A C 1
ATOM 1569 O O . HIS A 1 195 ? -0.389 16.584 -3.938 1.00 96.94 195 HIS A O 1
ATOM 1575 N N . SER A 1 196 ? 1.275 17.196 -2.592 1.00 97.19 196 SER A N 1
ATOM 1576 C CA . SER A 1 196 ? 2.130 17.674 -3.689 1.00 97.19 196 SER A CA 1
ATOM 1577 C C . SER A 1 196 ? 2.467 16.554 -4.683 1.00 97.19 196 SER A C 1
ATOM 1579 O O . SER A 1 196 ? 2.447 16.770 -5.892 1.00 97.19 196 SER A O 1
ATOM 1581 N N . PHE A 1 197 ? 2.750 15.347 -4.199 1.00 97.88 197 PHE A N 1
ATOM 1582 C CA . PHE A 1 197 ? 3.068 14.195 -5.036 1.00 97.88 197 PHE A CA 1
ATOM 1583 C C . PHE A 1 197 ? 1.893 13.789 -5.947 1.00 97.88 197 PHE A C 1
ATOM 1585 O O . PHE A 1 197 ? 2.095 13.601 -7.152 1.00 97.88 197 PHE A O 1
ATOM 1592 N N . LEU A 1 198 ? 0.661 13.729 -5.428 1.00 97.88 198 LEU A N 1
ATOM 1593 C CA . LEU A 1 198 ? -0.531 13.363 -6.213 1.00 97.88 198 LEU A CA 1
ATOM 1594 C C . LEU A 1 198 ? -1.007 14.452 -7.171 1.00 97.88 198 LEU A C 1
ATOM 1596 O O . LEU A 1 198 ? -1.497 14.131 -8.253 1.00 97.88 198 LEU A O 1
ATOM 1600 N N . TYR A 1 199 ? -0.866 15.726 -6.809 1.00 97.44 199 TYR A N 1
ATOM 1601 C CA . TYR A 1 199 ? -1.529 16.802 -7.552 1.00 97.44 199 TYR A CA 1
ATOM 1602 C C . TYR A 1 199 ? -0.586 17.666 -8.383 1.00 97.44 199 TYR A C 1
ATOM 1604 O O . TYR A 1 199 ? -1.026 18.291 -9.347 1.00 97.44 199 TYR A O 1
ATOM 1612 N N . ALA A 1 200 ? 0.714 17.701 -8.078 1.00 96.56 200 ALA A N 1
ATOM 1613 C CA . ALA A 1 200 ? 1.629 18.522 -8.857 1.00 96.56 200 ALA A CA 1
ATOM 1614 C C . ALA A 1 200 ? 1.897 17.899 -10.244 1.00 96.56 200 ALA A C 1
ATOM 1616 O O . ALA A 1 200 ? 2.340 16.748 -10.325 1.00 96.56 200 ALA A O 1
ATOM 1617 N N . PRO A 1 201 ? 1.705 18.652 -11.346 1.00 92.06 201 PRO A N 1
ATOM 1618 C CA . PRO A 1 201 ? 1.869 18.125 -12.703 1.00 92.06 201 PRO A CA 1
ATOM 1619 C C . PRO A 1 201 ? 3.321 17.737 -13.015 1.00 92.06 201 PRO A C 1
ATOM 1621 O O . PRO A 1 201 ? 3.573 16.813 -13.784 1.00 92.06 201 PRO A O 1
ATOM 1624 N N . TYR A 1 202 ? 4.296 18.398 -12.383 1.00 95.56 202 TYR A N 1
ATOM 1625 C CA . TYR A 1 202 ? 5.712 18.088 -12.579 1.00 95.56 202 TYR A CA 1
ATOM 1626 C C . TYR A 1 202 ? 6.153 16.784 -11.894 1.00 95.56 202 TYR A C 1
ATOM 1628 O O . TYR A 1 202 ? 7.219 16.271 -12.233 1.00 95.56 202 TYR A O 1
ATOM 1636 N N . THR A 1 203 ? 5.361 16.218 -10.970 1.00 96.06 203 THR A N 1
ATOM 1637 C CA . THR A 1 203 ? 5.741 14.993 -10.246 1.00 96.06 203 THR A CA 1
ATOM 1638 C C . THR A 1 203 ? 5.972 13.831 -11.200 1.00 96.06 203 THR A C 1
ATOM 1640 O O . THR A 1 203 ? 6.956 13.120 -11.037 1.00 96.06 203 THR A O 1
ATOM 1643 N N . VAL A 1 204 ? 5.138 13.670 -12.232 1.00 96.94 204 VAL A N 1
ATOM 1644 C CA . VAL A 1 204 ? 5.298 12.600 -13.232 1.00 96.94 204 VAL A CA 1
ATOM 1645 C C . VAL A 1 204 ? 6.623 12.763 -13.983 1.00 96.94 204 VAL A C 1
ATOM 1647 O O . VAL A 1 204 ? 7.410 11.825 -14.078 1.00 96.94 204 VAL A O 1
ATOM 1650 N N . ALA A 1 205 ? 6.942 13.976 -14.438 1.00 96.81 205 ALA A N 1
ATOM 1651 C CA . ALA A 1 205 ? 8.203 14.239 -15.132 1.00 96.81 205 ALA A CA 1
ATOM 1652 C C . ALA A 1 205 ? 9.434 13.994 -14.236 1.00 96.81 205 ALA A C 1
ATOM 1654 O O . ALA A 1 205 ? 10.450 13.479 -14.705 1.00 96.81 205 ALA A O 1
ATOM 1655 N N . CYS A 1 206 ? 9.358 14.351 -12.951 1.00 97.06 206 CYS A N 1
ATOM 1656 C CA . CYS A 1 206 ? 10.419 14.084 -11.980 1.00 97.06 206 CYS A CA 1
ATOM 1657 C C . CYS A 1 206 ? 10.547 12.587 -11.662 1.00 97.06 206 CYS A C 1
ATOM 1659 O O . CYS A 1 206 ? 11.661 12.069 -11.659 1.00 97.06 206 CYS A O 1
ATOM 1661 N N . ALA A 1 207 ? 9.426 11.891 -11.464 1.00 97.25 207 ALA A N 1
ATOM 1662 C CA . ALA A 1 207 ? 9.373 10.456 -11.205 1.00 97.25 207 ALA A CA 1
ATOM 1663 C C . ALA A 1 207 ? 10.003 9.657 -12.351 1.00 97.25 207 ALA A C 1
ATOM 1665 O O . ALA A 1 207 ? 10.866 8.817 -12.107 1.00 97.25 207 ALA A O 1
ATOM 1666 N N . SER A 1 208 ? 9.658 9.984 -13.603 1.00 97.31 208 SER A N 1
ATOM 1667 C CA . SER A 1 208 ? 10.231 9.319 -14.780 1.00 97.31 208 SER A CA 1
ATOM 1668 C C . SER A 1 208 ? 11.754 9.425 -14.833 1.00 97.31 208 SER A C 1
ATOM 1670 O O . SER A 1 208 ? 12.401 8.512 -15.331 1.00 97.31 208 SER A O 1
ATOM 1672 N N . LYS A 1 209 ? 12.327 10.542 -14.366 1.00 96.88 209 LYS A N 1
ATOM 1673 C CA . LYS A 1 209 ? 13.782 10.759 -14.336 1.00 96.88 209 LYS A CA 1
ATOM 1674 C C . LYS A 1 209 ? 14.457 10.091 -13.140 1.00 96.88 209 LYS A C 1
ATOM 1676 O O . LYS A 1 209 ? 15.658 9.856 -13.186 1.00 96.88 209 LYS A O 1
ATOM 1681 N N . ALA A 1 210 ? 13.709 9.861 -12.063 1.00 96.69 210 ALA A N 1
ATOM 1682 C CA . ALA A 1 210 ? 14.223 9.315 -10.814 1.00 96.69 210 ALA A CA 1
ATOM 1683 C C . ALA A 1 210 ? 14.209 7.780 -10.769 1.00 96.69 210 ALA A C 1
ATOM 1685 O O . ALA A 1 210 ? 14.963 7.202 -9.989 1.00 96.69 210 ALA A O 1
ATOM 1686 N N . LEU A 1 211 ? 13.361 7.123 -11.568 1.00 96.62 211 LEU A N 1
ATOM 1687 C CA . LEU A 1 211 ? 13.296 5.663 -11.627 1.00 96.62 211 LEU A CA 1
ATOM 1688 C C . LEU A 1 211 ? 14.557 5.060 -12.243 1.00 96.62 211 LEU A C 1
ATOM 1690 O O . LEU A 1 211 ? 15.071 5.531 -13.257 1.00 96.62 211 LEU A O 1
ATOM 1694 N N . TYR A 1 212 ? 15.009 3.953 -11.656 1.00 96.50 212 TYR A N 1
ATOM 1695 C CA . TYR A 1 212 ? 16.038 3.111 -12.259 1.00 96.50 212 TYR A CA 1
ATOM 1696 C C . TYR A 1 212 ? 15.536 2.528 -13.584 1.00 96.50 212 TYR A C 1
ATOM 1698 O O . TYR A 1 212 ? 14.363 2.166 -13.651 1.00 96.50 212 TYR A O 1
ATOM 1706 N N . PRO A 1 213 ? 16.398 2.346 -14.604 1.00 95.75 213 PRO A N 1
ATOM 1707 C CA . PRO A 1 213 ? 15.983 1.783 -15.891 1.00 95.75 213 PRO A CA 1
ATOM 1708 C C . PRO A 1 213 ? 15.196 0.470 -15.764 1.00 95.75 213 PRO A C 1
ATOM 1710 O O . PRO A 1 213 ? 14.115 0.353 -16.322 1.00 95.75 213 PRO A O 1
ATOM 1713 N N . GLY A 1 214 ? 15.655 -0.464 -14.918 1.00 95.00 214 GLY A N 1
ATOM 1714 C CA . GLY A 1 214 ? 14.944 -1.730 -14.697 1.00 95.00 214 GLY A CA 1
ATOM 1715 C C . GLY A 1 214 ? 13.569 -1.585 -14.030 1.00 95.00 214 GLY A C 1
ATOM 1716 O O . GLY A 1 214 ? 12.716 -2.444 -14.220 1.00 95.00 214 GLY A O 1
ATOM 1717 N N . TRP A 1 215 ? 13.325 -0.499 -13.287 1.00 97.69 215 TRP A N 1
ATOM 1718 C CA . TRP A 1 215 ? 11.976 -0.161 -12.827 1.00 97.69 215 TRP A CA 1
ATOM 1719 C C . TRP A 1 215 ? 11.175 0.576 -13.883 1.00 97.69 215 TRP A C 1
ATOM 1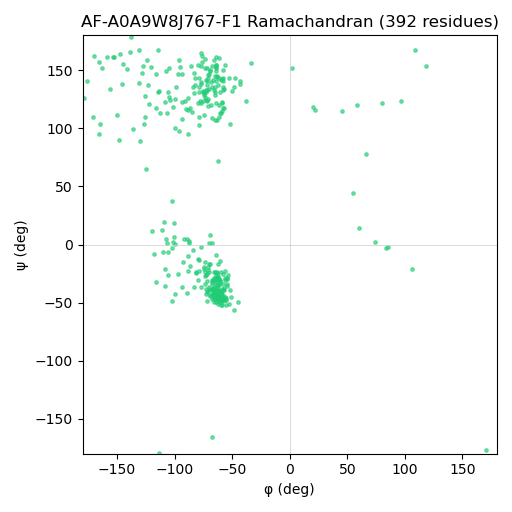721 O O . TRP A 1 215 ? 9.971 0.374 -13.963 1.00 97.69 215 TRP A O 1
ATOM 1731 N N . HIS A 1 216 ? 11.811 1.444 -14.666 1.00 97.44 216 HIS A N 1
ATOM 1732 C CA . HIS A 1 216 ? 11.134 2.224 -15.696 1.00 97.44 216 HIS A CA 1
ATOM 1733 C C . HIS A 1 216 ? 10.475 1.300 -16.725 1.00 97.44 216 HIS A C 1
ATOM 1735 O O . HIS A 1 216 ? 9.269 1.395 -16.941 1.00 97.44 216 HIS A O 1
ATOM 1741 N N . ASP A 1 217 ? 11.218 0.312 -17.225 1.00 96.25 217 ASP A N 1
ATOM 1742 C CA . ASP A 1 217 ? 10.735 -0.633 -18.240 1.00 96.25 217 ASP A CA 1
ATOM 1743 C C . ASP A 1 217 ? 9.536 -1.482 -17.767 1.00 96.25 217 ASP A C 1
ATOM 1745 O O . ASP A 1 217 ? 8.701 -1.905 -18.569 1.00 96.25 217 ASP A O 1
ATOM 1749 N N . VAL A 1 218 ? 9.439 -1.733 -16.459 1.00 98.06 218 VAL A N 1
ATOM 1750 C CA . VAL A 1 218 ? 8.453 -2.653 -15.868 1.00 98.06 218 VAL A CA 1
ATOM 1751 C C . VAL A 1 218 ? 7.283 -1.909 -15.222 1.00 98.06 218 VAL A C 1
ATOM 1753 O O . VAL A 1 218 ? 6.120 -2.234 -15.457 1.00 98.06 218 VAL A O 1
ATOM 1756 N N . CYS A 1 219 ? 7.585 -0.911 -14.397 1.00 98.44 219 CYS A N 1
ATOM 1757 C CA . CYS A 1 219 ? 6.662 -0.307 -13.441 1.00 98.44 219 CYS A CA 1
ATOM 1758 C C . CYS A 1 219 ? 6.153 1.075 -13.862 1.00 98.44 219 CYS A C 1
ATOM 1760 O O . CYS A 1 219 ? 5.302 1.621 -13.162 1.00 98.44 219 CYS A O 1
ATOM 1762 N N . TRP A 1 220 ? 6.652 1.676 -14.950 1.00 98.31 220 TRP A N 1
ATOM 1763 C CA . TRP A 1 220 ? 6.294 3.057 -15.292 1.00 98.31 220 TRP A CA 1
ATOM 1764 C C . TRP A 1 220 ? 4.795 3.247 -15.551 1.00 98.31 220 TRP A C 1
ATOM 1766 O O . TRP A 1 220 ? 4.180 4.133 -14.961 1.00 98.31 220 TRP A O 1
ATOM 1776 N N . GLU A 1 221 ? 4.195 2.393 -16.382 1.00 98.56 221 GLU A N 1
ATOM 1777 C CA . GLU A 1 221 ? 2.753 2.451 -16.662 1.00 98.56 221 GLU A CA 1
ATOM 1778 C C . GLU A 1 221 ? 1.921 2.169 -15.406 1.00 98.56 221 GLU A C 1
ATOM 1780 O O . GLU A 1 221 ? 1.011 2.935 -15.104 1.00 98.56 221 GLU A O 1
ATOM 1785 N N . LEU A 1 222 ? 2.295 1.154 -14.614 1.00 98.62 222 LEU A N 1
ATOM 1786 C CA . LEU A 1 222 ? 1.661 0.875 -13.321 1.00 98.62 222 LEU A CA 1
ATOM 1787 C C . LEU A 1 222 ? 1.703 2.105 -12.404 1.00 98.62 222 LEU A C 1
ATOM 1789 O O . LEU A 1 222 ? 0.687 2.470 -11.824 1.00 98.62 222 LEU A O 1
ATOM 1793 N N . PHE A 1 223 ? 2.848 2.783 -12.296 1.00 98.69 223 PHE A N 1
ATOM 1794 C CA . PHE A 1 223 ? 2.973 3.998 -11.492 1.00 98.69 223 PHE A CA 1
ATOM 1795 C C . PHE A 1 223 ? 2.054 5.120 -11.977 1.00 98.69 223 PHE A C 1
ATOM 1797 O O . PHE A 1 223 ? 1.381 5.741 -11.155 1.00 98.69 223 PHE A O 1
ATOM 1804 N N . VAL A 1 224 ? 2.020 5.393 -13.283 1.00 98.44 224 VAL A N 1
ATOM 1805 C CA . VAL A 1 224 ? 1.200 6.473 -13.848 1.00 98.44 224 VAL A CA 1
ATOM 1806 C C . VAL A 1 224 ? -0.287 6.201 -13.629 1.00 98.44 224 VAL A C 1
ATOM 1808 O O . VAL A 1 224 ? -0.984 7.069 -13.099 1.00 98.44 224 VAL A O 1
ATOM 1811 N N . GLU A 1 225 ? -0.751 5.001 -13.973 1.00 98.62 225 GLU A N 1
ATOM 1812 C CA . GLU A 1 225 ? -2.167 4.633 -13.898 1.00 98.62 225 GLU A CA 1
ATOM 1813 C C . GLU A 1 225 ? -2.648 4.463 -12.452 1.00 98.62 225 GLU A C 1
ATOM 1815 O O . GLU A 1 225 ? -3.720 4.954 -12.090 1.00 98.62 225 GLU A O 1
ATOM 1820 N N . PHE A 1 226 ? -1.839 3.848 -11.581 1.00 98.69 226 PHE A N 1
ATOM 1821 C CA . PHE A 1 226 ? -2.200 3.700 -10.171 1.00 98.69 226 PHE A CA 1
ATOM 1822 C C . PHE A 1 226 ? -2.198 5.062 -9.462 1.00 98.69 226 PHE A C 1
ATOM 1824 O O . PHE A 1 226 ? -3.113 5.367 -8.696 1.00 98.69 226 PHE A O 1
ATOM 1831 N N . ARG A 1 227 ? -1.241 5.946 -9.782 1.00 98.44 227 ARG A N 1
ATOM 1832 C CA . ARG A 1 227 ? -1.263 7.331 -9.289 1.00 98.44 227 ARG A CA 1
ATOM 1833 C C . ARG A 1 227 ? -2.513 8.064 -9.763 1.00 98.44 227 ARG A C 1
ATOM 1835 O O . ARG A 1 227 ? -3.115 8.764 -8.960 1.00 98.44 227 ARG A O 1
ATOM 1842 N N . ALA A 1 228 ? -2.890 7.938 -11.035 1.00 98.44 228 ALA A N 1
ATOM 1843 C CA . ALA A 1 228 ? -4.085 8.590 -11.569 1.00 98.44 228 ALA A CA 1
ATOM 1844 C C . ALA A 1 228 ? -5.353 8.138 -10.829 1.00 98.44 228 ALA A C 1
ATOM 1846 O O . ALA A 1 228 ? -6.156 8.983 -10.432 1.00 98.44 228 ALA A O 1
ATOM 1847 N N . PHE A 1 229 ? -5.480 6.835 -10.568 1.00 98.56 229 PHE A N 1
ATOM 1848 C CA . PHE A 1 229 ? -6.564 6.274 -9.763 1.00 98.56 229 PHE A CA 1
ATOM 1849 C C . PHE A 1 229 ? -6.597 6.854 -8.344 1.00 98.56 229 PHE A C 1
ATOM 1851 O O . PHE A 1 229 ? -7.628 7.373 -7.917 1.00 98.56 229 PHE A O 1
ATOM 1858 N N . VAL A 1 230 ? -5.468 6.828 -7.627 1.00 98.38 230 VAL A N 1
ATOM 1859 C CA . VAL A 1 230 ? -5.394 7.362 -6.257 1.00 98.38 230 VAL A CA 1
ATOM 1860 C C . VAL A 1 230 ? -5.696 8.860 -6.244 1.00 98.38 230 VAL A C 1
ATOM 1862 O O . VAL A 1 230 ? -6.482 9.309 -5.418 1.00 98.38 230 VAL A O 1
ATOM 1865 N N . THR A 1 231 ? -5.158 9.632 -7.192 1.00 98.19 231 THR A N 1
ATOM 1866 C CA . THR A 1 231 ? -5.461 11.062 -7.352 1.00 98.19 231 THR A CA 1
ATOM 1867 C C . THR A 1 231 ? -6.965 11.311 -7.519 1.00 98.19 231 THR A C 1
ATOM 1869 O O . THR A 1 231 ? -7.504 12.191 -6.851 1.00 98.19 231 THR A O 1
ATOM 1872 N N . ASP A 1 232 ? -7.651 10.562 -8.387 1.00 97.75 232 ASP A N 1
ATOM 1873 C CA . ASP A 1 232 ? -9.096 10.709 -8.614 1.00 97.75 232 ASP A CA 1
ATOM 1874 C C . ASP A 1 232 ? -9.913 10.374 -7.354 1.00 97.75 232 ASP A C 1
ATOM 1876 O O . ASP A 1 232 ? -10.781 11.151 -6.942 1.00 97.75 232 ASP A O 1
ATOM 1880 N N . VAL A 1 233 ? -9.586 9.264 -6.686 1.00 96.44 233 VAL A N 1
ATOM 1881 C CA . VAL A 1 233 ? -10.227 8.862 -5.427 1.00 96.44 233 VAL A CA 1
ATOM 1882 C C . VAL A 1 233 ? -10.010 9.908 -4.331 1.00 96.44 233 VAL A C 1
ATOM 1884 O O . VAL A 1 233 ? -10.976 10.313 -3.674 1.00 96.44 233 VAL A O 1
ATOM 1887 N N . SER A 1 234 ? -8.776 10.381 -4.138 1.00 95.50 234 SER A N 1
ATOM 1888 C CA . SER A 1 234 ? -8.458 11.394 -3.129 1.00 95.50 234 SER A CA 1
ATOM 1889 C C . SER A 1 234 ? -9.202 12.705 -3.407 1.00 95.50 234 SER A C 1
ATOM 1891 O O . SER A 1 234 ? -9.814 13.241 -2.484 1.00 95.50 234 SER A O 1
ATOM 1893 N N . LEU A 1 235 ? -9.277 13.174 -4.663 1.00 95.62 235 LEU A N 1
ATOM 1894 C CA . LEU A 1 235 ? -10.051 14.377 -5.020 1.00 95.62 235 LEU A CA 1
ATOM 1895 C C . LEU A 1 235 ? -11.535 14.234 -4.683 1.00 95.62 235 LEU A C 1
ATOM 1897 O O . LEU A 1 235 ? -12.126 15.148 -4.102 1.00 95.62 235 LEU A O 1
ATOM 1901 N N . LYS A 1 236 ? -12.144 13.092 -5.020 1.00 95.50 236 LYS A N 1
ATOM 1902 C CA . LYS A 1 236 ? -13.555 12.820 -4.707 1.00 95.50 236 LYS A CA 1
ATOM 1903 C C . LYS A 1 236 ? -13.796 12.814 -3.196 1.00 95.50 236 LYS A C 1
ATOM 1905 O O . LYS A 1 236 ? -14.760 13.427 -2.732 1.00 95.50 236 LYS A O 1
ATOM 1910 N N . ARG A 1 237 ? -12.915 12.179 -2.412 1.00 93.44 237 ARG A N 1
ATOM 1911 C CA . ARG A 1 237 ? -13.025 12.145 -0.941 1.00 93.44 237 ARG A CA 1
ATOM 1912 C C . ARG A 1 237 ? -12.812 13.532 -0.326 1.00 93.44 237 ARG A C 1
ATOM 1914 O O . ARG A 1 237 ? -13.590 13.933 0.538 1.00 93.44 237 ARG A O 1
ATOM 1921 N N . GLU A 1 238 ? -11.829 14.298 -0.792 1.00 92.38 238 GLU A N 1
ATOM 1922 C CA . GLU A 1 238 ? -11.582 15.671 -0.327 1.00 92.38 238 GLU A CA 1
ATOM 1923 C C . GLU A 1 238 ? -12.762 16.608 -0.639 1.00 92.38 238 GLU A C 1
ATOM 1925 O O . GLU A 1 238 ? -13.170 17.395 0.221 1.00 92.38 238 GLU A O 1
ATOM 1930 N N . ALA A 1 239 ? -13.378 16.480 -1.820 1.00 92.25 239 ALA A N 1
ATOM 1931 C CA . ALA A 1 239 ? -14.575 17.240 -2.177 1.00 92.25 239 ALA A CA 1
ATOM 1932 C C . ALA A 1 239 ? -15.728 16.968 -1.197 1.00 92.25 239 ALA A C 1
ATOM 1934 O O . ALA A 1 239 ? -16.348 17.906 -0.696 1.00 92.25 239 ALA A O 1
ATOM 1935 N N . VAL A 1 240 ? -15.963 15.701 -0.850 1.00 90.12 240 VAL A N 1
ATOM 1936 C CA . VAL A 1 240 ? -16.988 15.299 0.126 1.00 90.12 240 VAL A CA 1
ATOM 1937 C C . VAL A 1 240 ? -16.653 15.774 1.545 1.00 90.12 240 VAL A C 1
ATOM 1939 O O . VAL A 1 240 ? -17.545 16.211 2.273 1.00 90.12 240 VAL A O 1
ATOM 1942 N N . LEU A 1 241 ? -15.379 15.747 1.952 1.00 87.06 241 LEU A N 1
ATOM 1943 C CA . LEU A 1 241 ? -14.952 16.255 3.263 1.00 87.06 241 LEU A CA 1
ATOM 1944 C C . LEU A 1 241 ? -15.247 17.748 3.449 1.00 87.06 241 LEU A C 1
ATOM 1946 O O . LEU A 1 241 ? -15.539 18.176 4.569 1.00 87.06 241 LEU A O 1
ATOM 1950 N N . SER A 1 242 ? -15.175 18.528 2.368 1.00 83.62 242 SER A N 1
ATOM 1951 C CA . SER A 1 242 ? -15.459 19.966 2.392 1.00 83.62 242 SER A CA 1
ATOM 1952 C C . SER A 1 242 ? -16.945 20.297 2.589 1.00 83.62 242 SER A C 1
ATOM 1954 O O . SER A 1 242 ? -17.279 21.403 3.017 1.00 83.62 242 SER A O 1
ATOM 1956 N N . MET A 1 243 ? -17.843 19.341 2.331 1.00 83.94 243 MET A N 1
ATOM 1957 C CA . MET A 1 243 ? -19.283 19.530 2.487 1.00 83.94 243 MET A CA 1
ATOM 1958 C C . MET A 1 243 ? -19.697 19.430 3.964 1.00 83.94 243 MET A C 1
ATOM 1960 O O . MET A 1 243 ? -19.151 18.655 4.761 1.00 83.94 243 MET A O 1
ATOM 1964 N N . ASN A 1 244 ? -20.675 20.245 4.366 1.00 75.88 244 ASN A N 1
ATOM 1965 C CA . ASN A 1 244 ? -21.287 20.116 5.684 1.00 75.88 244 ASN A CA 1
ATOM 1966 C C . ASN A 1 244 ? -22.170 18.874 5.728 1.00 75.88 244 ASN A C 1
ATOM 1968 O O . ASN A 1 244 ? -22.918 18.613 4.795 1.00 75.88 244 ASN A O 1
ATOM 1972 N N . ASN A 1 245 ? -22.089 18.131 6.831 1.00 69.25 245 ASN A N 1
ATOM 1973 C CA . ASN A 1 245 ? -23.032 17.050 7.056 1.00 69.25 245 ASN A CA 1
ATOM 1974 C C . ASN A 1 245 ? -24.356 17.634 7.508 1.00 69.25 245 ASN A C 1
ATOM 1976 O O . ASN A 1 245 ? -24.415 18.297 8.545 1.00 69.25 245 ASN A O 1
ATOM 1980 N N . GLU A 1 246 ? -25.399 17.338 6.749 1.00 70.88 246 GLU A N 1
ATOM 1981 C CA . GLU A 1 246 ? -26.761 17.418 7.243 1.00 70.88 246 GLU A CA 1
ATOM 1982 C C . GLU A 1 246 ? -26.956 16.260 8.229 1.00 70.88 246 GLU A C 1
ATOM 1984 O O . GLU A 1 246 ? -26.643 15.105 7.927 1.00 70.88 246 GLU A O 1
ATOM 1989 N N . LEU A 1 247 ? -27.377 16.585 9.450 1.00 73.38 247 LEU A N 1
ATOM 1990 C CA . LEU A 1 247 ? -27.804 15.581 10.419 1.00 73.38 247 LEU A CA 1
ATOM 1991 C C . LEU A 1 247 ? -29.131 14.998 9.930 1.00 73.38 247 LEU A C 1
ATOM 1993 O O . LEU A 1 247 ? -30.021 15.756 9.542 1.00 73.38 247 LEU A O 1
ATOM 1997 N N . GLY A 1 248 ? -29.256 13.670 9.949 1.00 73.00 248 GLY A N 1
ATOM 1998 C CA . GLY A 1 248 ? -30.544 13.020 9.732 1.00 73.00 248 GLY A CA 1
ATOM 1999 C C . GLY A 1 248 ? -31.550 13.418 10.816 1.00 73.00 248 GLY A C 1
ATOM 2000 O O . GLY A 1 248 ? -31.169 13.868 11.898 1.00 73.00 248 GLY A O 1
ATOM 2001 N N . GLU A 1 249 ? -32.842 13.232 10.540 1.00 80.75 249 GLU A N 1
ATOM 2002 C CA . GLU A 1 249 ? -33.924 13.499 11.506 1.00 80.75 249 GLU A CA 1
ATOM 2003 C C . GLU A 1 249 ? -33.772 12.689 12.810 1.00 80.75 249 GLU A C 1
ATOM 2005 O O . GLU A 1 249 ? -34.215 13.123 13.870 1.00 80.75 249 GLU A O 1
ATOM 2010 N N . ASP A 1 250 ? -33.096 11.539 12.745 1.00 79.12 250 ASP A N 1
ATOM 2011 C CA . ASP A 1 250 ? -32.774 10.649 13.866 1.00 79.12 250 ASP A CA 1
ATOM 2012 C C . ASP A 1 250 ? -31.462 11.011 14.594 1.00 79.12 250 ASP A C 1
ATOM 2014 O O . ASP A 1 250 ? -31.034 10.305 15.508 1.00 79.12 250 ASP A O 1
ATOM 2018 N N . GLY A 1 251 ? -30.799 12.099 14.191 1.00 74.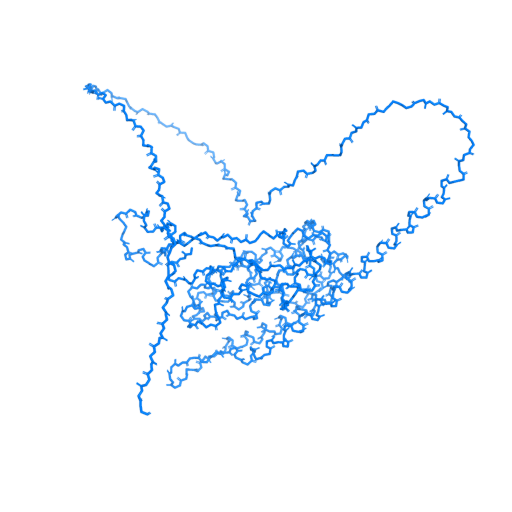69 251 GLY A N 1
ATOM 2019 C CA . GLY A 1 251 ? -29.494 12.507 14.709 1.00 74.69 251 GLY A CA 1
ATOM 2020 C C . GLY A 1 251 ? -28.327 11.655 14.204 1.00 74.69 251 GLY A C 1
ATOM 2021 O O . GLY A 1 251 ? -27.182 11.906 14.593 1.00 74.69 251 GLY A O 1
ATOM 2022 N N . THR A 1 252 ? -28.569 10.676 13.325 1.00 72.19 252 THR A N 1
ATOM 2023 C CA . THR A 1 252 ? -27.496 9.896 12.710 1.00 72.19 252 THR A CA 1
ATOM 2024 C C . THR A 1 252 ? -26.855 10.669 11.563 1.00 72.19 252 THR A C 1
ATOM 2026 O O . THR A 1 252 ? -27.424 11.571 10.946 1.00 72.19 252 THR A O 1
ATOM 2029 N N . THR A 1 253 ? -25.597 10.337 11.292 1.00 67.75 253 THR A N 1
ATOM 2030 C CA . THR A 1 253 ? -24.837 10.909 10.186 1.00 67.75 253 THR A CA 1
ATOM 2031 C C . THR A 1 253 ? -24.571 9.806 9.174 1.00 67.75 253 THR A C 1
ATOM 2033 O O . THR A 1 253 ? -23.817 8.876 9.462 1.00 67.75 253 THR A O 1
ATOM 2036 N N . LYS A 1 254 ? -25.159 9.905 7.977 1.00 75.75 254 LYS A N 1
ATOM 2037 C CA . LYS A 1 254 ? -24.867 8.973 6.879 1.00 75.75 254 LYS A CA 1
ATOM 2038 C C . LYS A 1 254 ? -23.367 8.996 6.556 1.00 75.75 254 LYS A C 1
ATOM 2040 O O . LYS A 1 254 ? -22.738 10.058 6.578 1.00 75.75 254 LYS A O 1
ATOM 2045 N N . ASN A 1 255 ? -22.789 7.839 6.220 1.00 79.31 255 ASN A N 1
ATOM 2046 C CA . ASN A 1 255 ? -21.414 7.789 5.724 1.00 79.31 255 ASN A CA 1
ATOM 2047 C C . ASN A 1 255 ? -21.303 8.648 4.451 1.00 79.31 255 ASN A C 1
ATOM 2049 O O . ASN A 1 255 ? -21.899 8.336 3.415 1.00 79.31 255 ASN A O 1
ATOM 2053 N N . ARG A 1 256 ? -20.523 9.729 4.541 1.00 82.62 256 ARG A N 1
ATOM 2054 C CA . ARG A 1 256 ? -20.352 10.717 3.467 1.00 82.62 256 ARG A CA 1
ATOM 2055 C C . ARG A 1 256 ? -19.724 10.104 2.219 1.00 82.62 256 ARG A C 1
ATOM 2057 O O . ARG A 1 256 ? -20.005 10.541 1.112 1.00 82.62 256 ARG A O 1
ATOM 2064 N N . PHE A 1 257 ? -18.896 9.079 2.402 1.00 88.56 257 PHE A N 1
ATOM 2065 C CA . PHE A 1 257 ? -18.185 8.409 1.323 1.00 88.56 257 PHE A CA 1
ATOM 2066 C C . PHE A 1 257 ? -18.991 7.280 0.685 1.00 88.56 257 PHE A C 1
ATOM 2068 O O . PHE A 1 257 ? -18.484 6.663 -0.240 1.00 88.56 257 PHE A O 1
ATOM 2075 N N . SER A 1 258 ? -20.230 7.018 1.127 1.00 88.19 258 SER A N 1
ATOM 2076 C CA . SER A 1 258 ? -21.050 5.899 0.627 1.00 88.19 258 SER A CA 1
ATOM 2077 C C . SER A 1 258 ? -21.034 5.772 -0.900 1.00 88.19 258 SER A C 1
ATOM 2079 O O . SER A 1 258 ? -20.666 4.715 -1.392 1.00 88.19 258 SER A O 1
ATOM 2081 N N . ALA A 1 259 ? -21.276 6.861 -1.636 1.00 91.19 259 ALA A N 1
ATOM 2082 C CA . ALA A 1 259 ? -21.251 6.858 -3.104 1.00 91.19 259 ALA A CA 1
ATOM 2083 C C . ALA A 1 259 ? -19.873 6.519 -3.720 1.00 91.19 259 ALA A C 1
ATOM 2085 O O . ALA A 1 259 ? -19.794 5.974 -4.814 1.00 91.19 259 ALA A O 1
ATOM 2086 N N . ILE A 1 260 ? -18.771 6.842 -3.034 1.00 92.12 260 ILE A N 1
ATOM 2087 C CA . ILE A 1 260 ? -17.402 6.526 -3.484 1.00 92.12 260 ILE A CA 1
ATOM 2088 C C . ILE A 1 260 ? -17.065 5.059 -3.168 1.00 92.12 260 ILE A C 1
ATOM 2090 O O . ILE A 1 260 ? -16.308 4.417 -3.894 1.00 92.12 260 ILE A O 1
ATOM 2094 N N . LEU A 1 261 ? -17.650 4.514 -2.100 1.00 91.94 261 LEU A N 1
ATOM 2095 C CA . LEU A 1 261 ? -17.386 3.164 -1.608 1.00 91.94 261 LEU A CA 1
ATOM 2096 C C . LEU A 1 261 ? -18.208 2.073 -2.318 1.00 91.94 261 LEU A C 1
ATOM 2098 O O . LEU A 1 261 ? -17.963 0.901 -2.065 1.00 91.94 261 LEU A O 1
ATOM 2102 N N . GLU A 1 262 ? -19.133 2.416 -3.220 1.00 92.75 262 GLU A N 1
ATOM 2103 C CA . GLU A 1 262 ? -20.011 1.448 -3.908 1.00 92.75 262 GLU A CA 1
ATOM 2104 C C . GLU A 1 262 ? -19.264 0.469 -4.836 1.00 92.75 262 GLU A C 1
ATOM 2106 O O . GLU A 1 262 ? -19.693 -0.670 -5.004 1.00 92.75 262 GLU A O 1
ATOM 2111 N N . ASN A 1 263 ? -18.125 0.871 -5.406 1.00 92.88 263 ASN A N 1
ATOM 2112 C CA . ASN A 1 263 ? -17.444 0.123 -6.474 1.00 92.88 263 ASN A CA 1
ATOM 2113 C C . ASN A 1 263 ? -16.221 -0.679 -5.992 1.00 92.88 263 ASN A C 1
ATOM 2115 O O . ASN A 1 263 ? -15.222 -0.760 -6.704 1.00 92.88 263 ASN A O 1
ATOM 2119 N N . VAL A 1 264 ? -16.288 -1.274 -4.793 1.00 93.00 264 VAL A N 1
ATOM 2120 C CA . VAL A 1 264 ? -15.157 -1.986 -4.153 1.00 93.00 264 VAL A CA 1
ATOM 2121 C C . VAL A 1 264 ? -14.481 -2.977 -5.103 1.00 93.00 264 VAL A C 1
ATOM 2123 O O . VAL A 1 264 ? -13.292 -2.848 -5.384 1.00 93.00 264 VAL A O 1
ATOM 2126 N N . ASN A 1 265 ? -15.249 -3.919 -5.656 1.00 93.56 265 ASN A N 1
ATOM 2127 C CA . ASN A 1 265 ? -14.705 -4.975 -6.513 1.00 93.56 265 ASN A CA 1
ATOM 2128 C C . ASN A 1 265 ? -14.086 -4.410 -7.795 1.00 93.56 265 ASN A C 1
ATOM 2130 O O . ASN A 1 265 ? -12.978 -4.783 -8.148 1.00 93.56 265 ASN A O 1
ATOM 2134 N N . GLN A 1 266 ? -14.748 -3.445 -8.443 1.00 95.88 266 GLN A N 1
ATOM 2135 C CA . GLN A 1 266 ? -14.230 -2.825 -9.668 1.00 95.88 266 GLN A CA 1
ATOM 2136 C C . GLN A 1 266 ? -12.908 -2.090 -9.423 1.00 95.88 266 GLN A C 1
ATOM 2138 O O . GLN A 1 266 ? -12.019 -2.120 -10.270 1.00 95.88 266 GLN A O 1
ATOM 2143 N N . ASN A 1 267 ? -12.767 -1.448 -8.260 1.00 95.88 267 ASN A N 1
ATOM 2144 C CA . ASN A 1 267 ? -11.536 -0.769 -7.878 1.00 95.88 267 ASN A CA 1
ATOM 2145 C C . ASN A 1 267 ? -10.387 -1.769 -7.692 1.00 95.88 267 ASN A C 1
ATOM 2147 O O . ASN A 1 267 ? -9.302 -1.553 -8.233 1.00 95.88 267 ASN A O 1
ATOM 2151 N N . TYR A 1 268 ? -10.625 -2.875 -6.980 1.00 96.06 268 TYR A N 1
ATOM 2152 C CA . TYR A 1 268 ? -9.622 -3.932 -6.824 1.00 96.06 268 TYR A CA 1
ATOM 2153 C C . TYR A 1 268 ? -9.286 -4.614 -8.152 1.00 96.06 268 TYR A C 1
ATOM 2155 O O . TYR A 1 268 ? -8.105 -4.753 -8.458 1.00 96.06 268 TYR A O 1
ATOM 2163 N N . ASP A 1 269 ? -10.282 -4.963 -8.969 1.00 96.31 269 ASP A N 1
ATOM 2164 C CA . ASP A 1 269 ? -10.081 -5.567 -10.292 1.00 96.31 269 ASP A CA 1
ATOM 2165 C C . ASP A 1 269 ? -9.223 -4.669 -11.189 1.00 96.31 269 ASP A C 1
ATOM 2167 O O . ASP A 1 269 ? -8.284 -5.134 -11.841 1.00 96.31 269 ASP A O 1
ATOM 2171 N N . TYR A 1 270 ? -9.500 -3.361 -11.183 1.00 97.88 270 TYR A N 1
ATOM 2172 C CA . TYR A 1 270 ? -8.700 -2.385 -11.912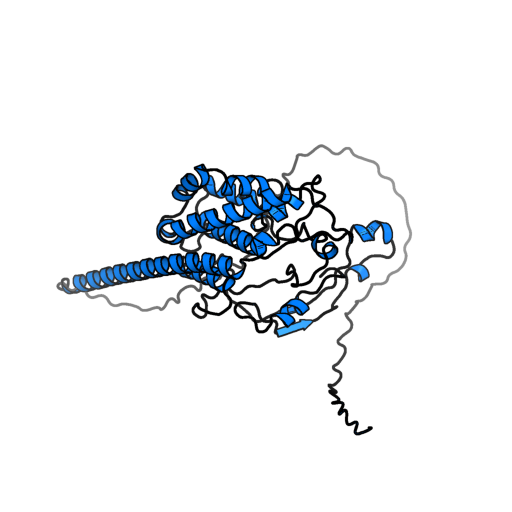 1.00 97.88 270 TYR A CA 1
ATOM 2173 C C . TYR A 1 270 ? -7.245 -2.390 -11.432 1.00 97.88 270 TYR A C 1
ATOM 2175 O O . TYR A 1 270 ? -6.338 -2.570 -12.245 1.00 97.88 270 TYR A O 1
ATOM 2183 N N . ILE A 1 271 ? -7.005 -2.265 -10.125 1.00 97.94 271 ILE A N 1
ATOM 2184 C CA . ILE A 1 271 ? -5.647 -2.241 -9.560 1.00 97.94 271 ILE A CA 1
ATOM 2185 C C . ILE A 1 271 ? -4.906 -3.548 -9.856 1.00 97.94 271 ILE A C 1
ATOM 2187 O O . ILE A 1 271 ? -3.758 -3.512 -10.302 1.00 97.94 271 ILE A O 1
ATOM 2191 N N . LEU A 1 272 ? -5.557 -4.697 -9.666 1.00 97.12 272 LEU A N 1
ATOM 2192 C CA . LEU A 1 272 ? -4.984 -6.009 -9.962 1.00 97.12 272 LEU A CA 1
ATOM 2193 C C . LEU A 1 272 ? -4.598 -6.131 -11.436 1.00 97.12 272 LEU A C 1
ATOM 2195 O O . LEU A 1 272 ? -3.503 -6.607 -11.729 1.00 97.12 272 LEU A O 1
ATOM 2199 N N . SER A 1 273 ? -5.419 -5.611 -12.354 1.00 97.56 273 SER A N 1
ATOM 2200 C CA . SER A 1 273 ? -5.087 -5.601 -13.783 1.00 97.56 273 SER A CA 1
ATOM 2201 C C . SER A 1 273 ? -3.820 -4.791 -14.097 1.00 97.56 273 SER A C 1
ATOM 2203 O O . SER A 1 273 ? -3.028 -5.200 -14.949 1.00 97.56 273 SER A O 1
ATOM 2205 N N . LEU A 1 274 ? -3.569 -3.691 -13.370 1.00 98.50 274 LEU A N 1
ATOM 2206 C CA . LEU A 1 274 ? -2.334 -2.913 -13.516 1.00 98.50 274 LEU A CA 1
ATOM 2207 C C . LEU A 1 274 ? -1.111 -3.717 -13.049 1.00 98.50 274 LEU A C 1
ATOM 2209 O O . LEU A 1 274 ? -0.068 -3.706 -13.712 1.00 98.50 274 LEU A O 1
ATOM 2213 N N . PHE A 1 275 ? -1.228 -4.423 -11.920 1.00 98.00 275 PHE A N 1
ATOM 2214 C CA . PHE A 1 275 ? -0.159 -5.284 -11.407 1.00 98.00 275 PHE A CA 1
ATOM 2215 C C . PHE A 1 275 ? 0.102 -6.482 -12.321 1.00 98.00 275 PHE A C 1
ATOM 2217 O O . PHE A 1 275 ? 1.263 -6.786 -12.592 1.00 98.00 275 PHE A O 1
ATOM 2224 N N . ASP A 1 276 ? -0.942 -7.130 -12.835 1.00 97.50 276 ASP A N 1
ATOM 2225 C CA . ASP A 1 276 ? -0.816 -8.265 -13.752 1.00 97.50 276 ASP A CA 1
ATOM 2226 C C . ASP A 1 276 ? -0.097 -7.849 -15.049 1.00 97.50 276 ASP A C 1
ATOM 2228 O O . ASP A 1 276 ? 0.818 -8.547 -15.501 1.00 97.50 276 ASP A O 1
ATOM 2232 N N . ALA A 1 277 ? -0.417 -6.669 -15.595 1.00 98.19 277 ALA A N 1
ATOM 2233 C CA . ALA A 1 277 ? 0.272 -6.112 -16.760 1.00 98.19 277 ALA A CA 1
ATOM 2234 C C . ALA A 1 277 ? 1.760 -5.818 -16.485 1.00 98.19 277 ALA A C 1
ATOM 2236 O O . ALA A 1 277 ? 2.627 -6.144 -17.303 1.00 98.19 277 ALA A O 1
ATOM 2237 N N . ALA A 1 278 ? 2.088 -5.231 -15.328 1.00 98.25 278 ALA A N 1
ATOM 2238 C CA . ALA A 1 278 ? 3.478 -4.988 -14.932 1.00 98.25 278 ALA A CA 1
ATOM 2239 C C . ALA A 1 278 ? 4.250 -6.299 -14.703 1.00 98.25 278 ALA A C 1
ATOM 2241 O O . ALA A 1 278 ? 5.408 -6.428 -15.109 1.00 98.25 278 ALA A O 1
ATOM 2242 N N . LEU A 1 279 ? 3.604 -7.301 -14.106 1.00 97.44 279 LEU A N 1
ATOM 2243 C CA . LEU A 1 279 ? 4.195 -8.611 -13.846 1.00 97.44 279 LEU A CA 1
ATOM 2244 C C . LEU A 1 279 ? 4.500 -9.365 -15.148 1.00 97.44 279 LEU A C 1
ATOM 2246 O O . LEU A 1 279 ? 5.551 -9.998 -15.269 1.00 97.44 279 LEU A O 1
ATOM 2250 N N . GLU A 1 280 ? 3.627 -9.262 -16.152 1.00 97.69 280 GLU A N 1
ATOM 2251 C CA . GLU A 1 280 ? 3.888 -9.806 -17.488 1.00 97.69 280 GLU A CA 1
ATOM 2252 C C . GLU A 1 280 ? 5.141 -9.174 -18.118 1.00 97.69 280 GLU A C 1
ATOM 2254 O O . GLU A 1 280 ? 5.982 -9.884 -18.679 1.00 97.69 280 GLU A O 1
ATOM 2259 N N . LYS A 1 281 ? 5.315 -7.852 -17.985 1.00 98.25 281 LYS A N 1
ATOM 2260 C CA . LYS A 1 281 ? 6.522 -7.155 -18.460 1.00 98.25 281 LYS A CA 1
ATOM 2261 C C . LYS A 1 281 ? 7.773 -7.613 -17.720 1.00 98.25 281 LYS A C 1
ATOM 2263 O O . LYS A 1 281 ? 8.773 -7.914 -18.370 1.00 98.25 281 LYS A O 1
ATOM 2268 N N . ALA A 1 282 ? 7.708 -7.730 -16.393 1.00 97.38 282 ALA A N 1
ATOM 2269 C CA . ALA A 1 282 ? 8.825 -8.207 -15.576 1.00 97.38 282 ALA A CA 1
ATOM 2270 C C . ALA A 1 282 ? 9.314 -9.590 -16.038 1.00 97.38 282 ALA A C 1
ATOM 2272 O O . ALA A 1 282 ? 10.514 -9.794 -16.239 1.00 97.38 282 ALA A O 1
ATOM 2273 N N . ARG A 1 283 ? 8.377 -10.512 -16.295 1.00 96.62 283 ARG A N 1
ATOM 2274 C CA . ARG A 1 283 ? 8.668 -11.865 -16.796 1.00 96.62 283 ARG A CA 1
ATOM 2275 C C . ARG A 1 283 ? 9.338 -11.850 -18.165 1.00 96.62 283 ARG A C 1
ATOM 2277 O O . ARG A 1 283 ? 10.344 -12.528 -18.358 1.00 96.62 283 ARG A O 1
ATOM 2284 N N . LYS A 1 284 ? 8.830 -11.040 -19.102 1.00 97.62 284 LYS A N 1
ATOM 2285 C CA . LYS A 1 284 ? 9.434 -10.887 -20.439 1.00 97.62 284 LYS A CA 1
ATOM 2286 C C . LYS A 1 284 ? 10.878 -10.397 -20.347 1.00 97.62 284 LYS A C 1
ATOM 2288 O O . LYS A 1 284 ? 11.760 -11.001 -20.954 1.00 97.62 284 LYS A O 1
ATOM 2293 N N . VAL A 1 285 ? 11.129 -9.363 -19.541 1.00 96.50 285 VAL A N 1
ATOM 2294 C CA . VAL A 1 285 ? 12.481 -8.824 -19.315 1.00 96.50 285 VAL A CA 1
ATOM 2295 C C . VAL A 1 285 ? 13.404 -9.888 -18.710 1.00 96.50 285 VAL A C 1
ATOM 2297 O O . VAL A 1 285 ? 14.536 -10.058 -19.170 1.00 96.50 285 VAL A O 1
ATOM 2300 N N . ALA A 1 286 ? 12.925 -10.651 -17.723 1.00 95.44 286 ALA A N 1
ATOM 2301 C CA . ALA A 1 286 ? 13.698 -11.726 -17.102 1.00 95.44 286 ALA A CA 1
ATOM 2302 C C . ALA A 1 286 ? 14.045 -12.850 -18.096 1.00 95.44 286 ALA A C 1
ATOM 2304 O O . ALA A 1 286 ? 15.177 -13.340 -18.115 1.00 95.44 286 ALA A O 1
ATOM 2305 N N . ASP A 1 287 ? 13.105 -13.249 -18.950 1.00 96.75 287 ASP A N 1
ATOM 2306 C CA . ASP A 1 287 ? 13.328 -14.297 -19.947 1.00 96.75 287 ASP A CA 1
ATOM 2307 C C . ASP A 1 287 ? 14.270 -13.848 -21.072 1.00 96.75 287 ASP A C 1
ATOM 2309 O O . ASP A 1 287 ? 15.106 -14.632 -21.533 1.00 96.75 287 ASP A O 1
ATOM 2313 N N . GLU A 1 288 ? 14.203 -12.584 -21.490 1.00 96.69 288 GLU A N 1
ATOM 2314 C CA . GLU A 1 288 ? 15.171 -12.004 -22.425 1.00 96.69 288 GLU A CA 1
ATOM 2315 C C . GLU A 1 288 ? 16.584 -11.950 -21.837 1.00 96.69 288 GLU A C 1
ATOM 2317 O O . GLU A 1 288 ? 17.550 -12.280 -22.533 1.00 96.69 288 GLU A O 1
ATOM 2322 N N . ALA A 1 289 ? 16.719 -11.595 -20.556 1.00 95.00 289 ALA A N 1
ATOM 2323 C CA . ALA A 1 289 ? 18.004 -11.596 -19.864 1.00 95.00 289 ALA A CA 1
ATOM 2324 C C . ALA A 1 289 ? 18.621 -13.006 -19.816 1.00 95.00 289 ALA A C 1
ATOM 2326 O O . ALA A 1 289 ? 19.789 -13.175 -20.177 1.00 95.00 289 ALA A O 1
ATOM 2327 N N . LYS A 1 29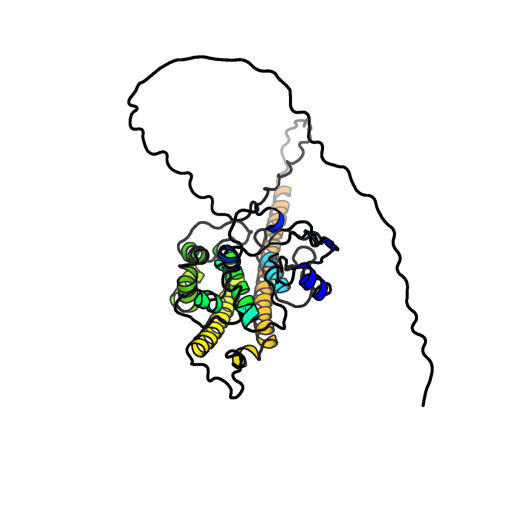0 ? 17.823 -14.032 -19.481 1.00 96.19 290 LYS A N 1
ATOM 2328 C CA . LYS A 1 290 ? 18.259 -15.443 -19.495 1.00 96.19 290 LYS A CA 1
ATOM 2329 C C . LYS A 1 290 ? 18.714 -15.890 -20.888 1.00 96.19 290 LYS A C 1
ATOM 2331 O O . LYS A 1 290 ? 19.770 -16.507 -21.020 1.00 96.19 290 LYS A O 1
ATOM 2336 N N . LYS A 1 291 ? 17.963 -15.540 -21.941 1.00 97.19 291 LYS A N 1
ATOM 2337 C CA . LYS A 1 291 ? 18.329 -15.861 -23.334 1.00 97.19 291 LYS A CA 1
ATOM 2338 C C . LYS A 1 291 ? 19.668 -15.234 -23.728 1.00 97.19 291 LYS A C 1
ATOM 2340 O O . LYS A 1 291 ? 20.521 -15.928 -24.279 1.00 97.19 291 LYS A O 1
ATOM 2345 N N . ARG A 1 292 ? 19.891 -13.954 -23.408 1.00 96.62 292 ARG A N 1
ATOM 2346 C CA . ARG A 1 292 ? 21.174 -13.280 -23.687 1.00 96.62 292 ARG A CA 1
ATOM 2347 C C . ARG A 1 292 ? 22.338 -13.938 -22.948 1.00 96.62 292 ARG A C 1
ATOM 2349 O O . ARG A 1 292 ? 23.401 -14.094 -23.538 1.00 96.62 292 ARG A O 1
ATOM 2356 N N . GLN A 1 293 ? 22.132 -14.357 -21.700 1.00 95.00 293 GLN A N 1
ATOM 2357 C CA . GLN A 1 293 ? 23.163 -15.051 -20.930 1.00 95.00 293 GLN A CA 1
ATOM 2358 C C . GLN A 1 293 ? 23.547 -16.396 -21.567 1.00 95.00 293 GLN A C 1
ATOM 2360 O O . GLN A 1 293 ? 24.732 -16.635 -21.786 1.00 95.00 293 GLN A O 1
ATOM 2365 N N . SER A 1 294 ? 22.566 -17.213 -21.968 1.00 95.44 294 SER A N 1
ATOM 2366 C CA . SER A 1 294 ? 22.839 -18.497 -22.639 1.00 95.44 294 SER A CA 1
ATOM 2367 C C . SER A 1 294 ? 23.624 -18.339 -23.951 1.00 95.44 294 SER A C 1
ATOM 2369 O O . SER A 1 294 ? 24.588 -19.059 -24.187 1.00 95.44 294 SER A O 1
ATOM 2371 N N . GLN A 1 295 ? 23.307 -17.321 -24.761 1.00 94.88 295 GLN A N 1
ATOM 2372 C CA . GLN A 1 295 ? 24.027 -17.052 -26.014 1.00 94.88 295 GLN A CA 1
ATOM 2373 C C . GLN A 1 295 ? 25.494 -16.650 -25.792 1.00 94.88 295 GLN A C 1
ATOM 2375 O O . GLN A 1 295 ? 26.352 -16.930 -26.630 1.00 94.88 295 GLN A O 1
ATOM 2380 N N . ILE A 1 296 ? 25.800 -15.974 -24.681 1.00 94.06 296 ILE A N 1
ATOM 2381 C CA . ILE A 1 296 ? 27.177 -15.607 -24.327 1.00 94.06 296 ILE A CA 1
ATOM 2382 C C . ILE A 1 296 ? 27.969 -16.853 -23.903 1.00 94.06 296 ILE A C 1
ATOM 2384 O O . ILE A 1 296 ? 29.132 -16.994 -24.286 1.00 94.06 296 ILE A O 1
ATOM 2388 N N . GLU A 1 297 ? 27.348 -17.763 -23.153 1.00 92.88 297 GLU A N 1
ATOM 2389 C CA . GLU A 1 297 ? 27.967 -19.019 -22.708 1.00 92.88 297 GLU A CA 1
ATOM 2390 C C . GLU A 1 297 ? 28.268 -19.960 -23.892 1.00 92.88 297 GLU A C 1
ATOM 2392 O O . GLU A 1 297 ? 29.393 -20.456 -24.007 1.00 92.88 297 GLU A O 1
ATOM 2397 N N . ASP A 1 298 ? 27.338 -20.103 -24.842 1.00 91.50 298 ASP A N 1
ATOM 2398 C CA . ASP A 1 298 ? 27.527 -20.925 -26.050 1.00 91.50 298 ASP A CA 1
ATOM 2399 C C . ASP A 1 298 ? 28.655 -20.395 -26.959 1.00 91.50 298 ASP A C 1
ATOM 2401 O O . ASP A 1 298 ? 29.482 -21.158 -27.482 1.00 91.50 298 ASP A O 1
ATOM 2405 N N . ASN A 1 299 ? 28.749 -19.069 -27.109 1.00 89.94 299 ASN A N 1
ATOM 2406 C CA . ASN A 1 299 ? 29.807 -18.430 -27.897 1.00 89.94 299 ASN A CA 1
ATOM 2407 C C . ASN A 1 299 ? 31.199 -18.593 -27.263 1.00 89.94 299 ASN A C 1
ATOM 2409 O O . ASN A 1 299 ? 32.192 -18.721 -27.983 1.00 89.94 299 ASN A O 1
ATOM 2413 N N . ASN A 1 300 ? 31.289 -18.607 -25.930 1.00 87.50 300 ASN A N 1
ATOM 2414 C CA . ASN A 1 300 ? 32.559 -18.809 -25.232 1.00 87.50 300 ASN A CA 1
ATOM 2415 C C . ASN A 1 300 ? 33.044 -20.260 -25.333 1.00 87.50 300 ASN A C 1
ATOM 2417 O O . ASN A 1 300 ? 34.236 -20.480 -25.552 1.00 87.50 300 ASN A O 1
ATOM 2421 N N . ASN A 1 301 ? 32.136 -21.237 -25.264 1.00 82.25 301 ASN A N 1
ATOM 2422 C CA . ASN A 1 301 ? 32.487 -22.652 -25.412 1.00 82.25 301 ASN A CA 1
ATOM 2423 C C . ASN A 1 301 ? 32.970 -22.984 -26.832 1.00 82.25 301 ASN A C 1
ATOM 2425 O O . ASN A 1 301 ? 33.958 -23.693 -26.996 1.00 82.25 301 ASN A O 1
ATOM 2429 N N . THR A 1 302 ? 32.367 -22.381 -27.861 1.00 79.19 302 THR A N 1
ATOM 2430 C CA . THR A 1 302 ? 32.781 -22.589 -29.264 1.00 79.19 302 THR A CA 1
ATOM 2431 C C . THR A 1 302 ? 34.201 -22.068 -29.551 1.00 79.19 302 THR A C 1
ATOM 2433 O O . THR A 1 302 ? 34.865 -22.526 -30.479 1.00 79.19 302 THR A O 1
ATOM 2436 N N . ARG A 1 303 ? 34.712 -21.116 -28.756 1.00 68.00 303 ARG A N 1
ATOM 2437 C CA . ARG A 1 303 ? 36.015 -20.472 -29.001 1.00 68.00 303 ARG A CA 1
ATOM 2438 C C . ARG A 1 303 ? 37.211 -21.220 -28.396 1.00 68.00 303 ARG A C 1
ATOM 2440 O O . ARG A 1 303 ? 38.342 -20.974 -28.816 1.00 68.00 303 ARG A O 1
ATOM 2447 N N . ILE A 1 304 ? 36.995 -22.117 -27.433 1.00 65.56 304 ILE A N 1
ATOM 2448 C CA . ILE A 1 304 ? 38.087 -22.812 -26.725 1.00 65.56 304 ILE A CA 1
ATOM 2449 C C . ILE A 1 304 ? 38.629 -24.014 -27.526 1.00 65.56 304 ILE A C 1
ATOM 2451 O O . ILE A 1 304 ? 39.817 -24.319 -27.426 1.00 65.56 304 ILE A O 1
ATOM 2455 N N . ASP A 1 305 ? 37.848 -24.596 -28.441 1.00 58.88 305 ASP A N 1
ATOM 2456 C CA . ASP A 1 305 ? 38.263 -25.783 -29.211 1.00 58.88 305 ASP A CA 1
ATOM 2457 C C . ASP A 1 305 ? 39.255 -25.517 -30.364 1.00 58.88 305 ASP A C 1
ATOM 2459 O O . ASP A 1 305 ? 39.726 -26.453 -31.006 1.00 58.88 305 ASP A O 1
ATOM 2463 N N . THR A 1 306 ? 39.643 -24.264 -30.641 1.00 57.88 306 THR A N 1
ATOM 2464 C CA . THR A 1 306 ? 40.622 -23.954 -31.716 1.00 57.88 306 THR A CA 1
ATOM 2465 C C . THR A 1 306 ? 42.046 -23.683 -31.206 1.00 57.88 306 THR A C 1
ATOM 2467 O O . THR A 1 306 ? 42.926 -23.323 -31.984 1.00 57.88 306 THR A O 1
ATOM 2470 N N . SER A 1 307 ? 42.321 -23.876 -29.911 1.00 59.03 307 SER A N 1
ATOM 2471 C CA . SER A 1 307 ? 43.625 -23.539 -29.314 1.00 59.03 307 SER A CA 1
ATOM 2472 C C . SER A 1 307 ? 44.265 -24.725 -28.588 1.00 59.03 307 SER A C 1
ATOM 2474 O O . SER A 1 307 ? 44.456 -24.690 -27.378 1.00 59.03 307 SER A O 1
ATOM 2476 N N . THR A 1 308 ? 44.627 -25.798 -29.297 1.00 53.06 308 THR A N 1
ATOM 2477 C CA . THR A 1 308 ? 45.573 -26.794 -28.756 1.00 53.06 308 THR A CA 1
ATOM 2478 C C . THR A 1 308 ? 46.598 -27.204 -29.803 1.00 53.06 308 THR A C 1
ATOM 2480 O O . THR A 1 308 ? 46.354 -28.055 -30.651 1.00 53.06 308 THR A O 1
ATOM 2483 N N . SER A 1 309 ? 47.777 -26.593 -29.705 1.00 50.69 309 SER A N 1
ATOM 2484 C CA . SER A 1 309 ? 49.081 -27.197 -29.997 1.00 50.69 309 SER A CA 1
ATOM 2485 C C . SER A 1 309 ? 50.150 -26.278 -29.408 1.00 50.69 309 SER A C 1
ATOM 2487 O O . SER A 1 309 ? 50.488 -25.280 -30.031 1.00 50.69 309 SER A O 1
ATOM 2489 N N . THR A 1 310 ? 50.619 -26.548 -28.184 1.00 51.12 310 THR A N 1
ATOM 2490 C CA . THR A 1 310 ? 52.048 -26.691 -27.819 1.00 51.12 310 THR A CA 1
ATOM 2491 C C . THR A 1 310 ? 52.146 -27.033 -26.324 1.00 51.12 310 THR A C 1
ATOM 2493 O O . THR A 1 310 ? 51.564 -26.362 -25.477 1.00 51.12 310 THR A O 1
ATOM 2496 N N . SER A 1 311 ? 52.853 -28.121 -26.022 1.00 53.47 311 SER A N 1
ATOM 2497 C CA . SER A 1 311 ? 52.980 -28.756 -24.708 1.00 53.47 311 SER A CA 1
ATOM 2498 C C . SER A 1 311 ? 53.782 -27.959 -23.675 1.00 53.47 311 SER A C 1
ATOM 2500 O O . SER A 1 311 ? 54.809 -27.373 -24.007 1.00 53.47 311 SER A O 1
ATOM 2502 N N . GLY A 1 312 ? 53.418 -28.113 -22.402 1.00 47.94 312 GLY A N 1
ATOM 2503 C CA . GLY A 1 312 ? 54.275 -27.821 -21.253 1.00 47.94 312 GLY A CA 1
ATOM 2504 C C . GLY A 1 312 ? 53.696 -28.454 -19.991 1.00 47.94 312 GLY A C 1
ATOM 2505 O O . GLY A 1 312 ? 52.701 -27.972 -19.465 1.00 47.94 312 GLY A O 1
ATOM 2506 N N . ALA A 1 313 ? 54.284 -29.568 -19.557 1.00 52.72 313 ALA A N 1
ATOM 2507 C CA . ALA A 1 313 ? 53.860 -30.353 -18.402 1.00 52.72 313 ALA A CA 1
ATOM 2508 C C . ALA A 1 313 ? 54.254 -29.687 -17.071 1.00 52.72 313 ALA A C 1
ATOM 2510 O O . ALA A 1 313 ? 55.417 -29.332 -16.890 1.00 52.72 313 ALA A O 1
ATOM 2511 N N . ALA A 1 314 ? 53.311 -29.599 -16.129 1.00 49.78 314 ALA A N 1
ATOM 2512 C CA . ALA A 1 314 ? 53.583 -29.507 -14.693 1.00 49.78 314 ALA A CA 1
ATOM 2513 C C . ALA A 1 314 ? 52.372 -30.018 -13.882 1.00 49.78 314 ALA A C 1
ATOM 2515 O O . ALA A 1 314 ? 51.227 -29.695 -14.193 1.00 49.78 314 ALA A O 1
ATOM 2516 N N . GLU A 1 315 ? 52.657 -30.849 -12.876 1.00 53.00 315 GLU A N 1
ATOM 2517 C CA . GLU A 1 315 ? 51.722 -31.520 -11.956 1.00 53.00 315 GLU A CA 1
ATOM 2518 C C . GLU A 1 315 ? 50.922 -30.559 -11.053 1.00 53.00 315 GLU A C 1
ATOM 2520 O O . GLU A 1 315 ? 51.472 -29.545 -10.614 1.00 53.00 315 GLU A O 1
ATOM 2525 N N . PRO A 1 316 ? 49.674 -30.905 -10.664 1.00 56.78 316 PRO A N 1
ATOM 2526 C CA . PRO A 1 316 ? 48.925 -30.163 -9.658 1.00 56.78 316 PRO A CA 1
ATOM 2527 C C . PRO A 1 316 ? 48.848 -30.889 -8.303 1.00 56.78 316 PRO A C 1
ATOM 2529 O O . PRO A 1 316 ? 48.419 -32.038 -8.204 1.00 56.78 316 PRO A O 1
ATOM 2532 N N . THR A 1 317 ? 49.161 -30.149 -7.237 1.00 53.19 317 THR A N 1
ATOM 2533 C CA . THR A 1 317 ? 48.844 -30.502 -5.845 1.00 53.19 317 THR A CA 1
ATOM 2534 C C . THR A 1 317 ? 47.485 -29.913 -5.465 1.00 53.19 317 THR A C 1
ATOM 2536 O O . THR A 1 317 ? 47.263 -28.707 -5.553 1.00 53.19 317 THR A O 1
ATOM 2539 N N . THR A 1 318 ? 46.578 -30.783 -5.032 1.00 51.94 318 THR A N 1
ATOM 2540 C CA . THR A 1 318 ? 45.197 -30.513 -4.610 1.00 51.94 318 THR A CA 1
ATOM 2541 C C . THR A 1 318 ? 45.086 -30.025 -3.163 1.00 51.94 318 THR A C 1
ATOM 2543 O O . THR A 1 318 ? 45.644 -30.668 -2.276 1.00 51.94 318 THR A O 1
ATOM 2546 N N . LEU A 1 319 ? 44.244 -29.014 -2.904 1.00 56.06 319 LEU A N 1
ATOM 2547 C CA . LEU A 1 319 ? 43.519 -28.846 -1.632 1.00 56.06 319 LEU A CA 1
ATOM 2548 C C . LEU A 1 319 ? 42.121 -28.236 -1.878 1.00 56.06 319 LEU A C 1
ATOM 2550 O O . LEU A 1 319 ? 42.010 -27.311 -2.684 1.00 56.06 319 LEU A O 1
ATOM 2554 N N . PRO A 1 320 ? 41.063 -28.715 -1.193 1.00 54.34 320 PRO A N 1
ATOM 2555 C CA . PRO A 1 320 ? 39.716 -28.170 -1.308 1.00 54.34 320 PRO A CA 1
ATOM 2556 C C . PRO A 1 320 ? 39.493 -27.024 -0.311 1.00 54.34 320 PRO A C 1
ATOM 2558 O O . PRO A 1 320 ? 39.693 -27.177 0.893 1.00 54.34 320 PRO A O 1
ATOM 2561 N N . SER A 1 321 ? 39.058 -25.875 -0.821 1.00 43.16 321 SER A N 1
ATOM 2562 C CA . SER A 1 321 ? 38.579 -24.742 -0.029 1.00 43.16 321 SER A CA 1
ATOM 2563 C C . SER A 1 321 ? 37.060 -24.635 -0.156 1.00 43.16 321 SER A C 1
ATOM 2565 O O . SER A 1 321 ? 36.553 -24.336 -1.239 1.00 43.16 321 SER A O 1
ATOM 2567 N N . ASP A 1 322 ? 36.351 -24.874 0.947 1.00 53.53 322 ASP A N 1
ATOM 2568 C CA . ASP A 1 322 ? 34.906 -24.662 1.045 1.00 53.53 322 ASP A CA 1
ATOM 2569 C C . ASP A 1 322 ? 34.542 -23.182 0.814 1.00 53.53 322 ASP A C 1
ATOM 2571 O O . ASP A 1 322 ? 35.271 -22.282 1.252 1.00 53.53 322 ASP A O 1
ATOM 2575 N N . PRO A 1 323 ? 33.408 -22.886 0.152 1.00 54.72 323 PRO A N 1
ATOM 2576 C CA . PRO A 1 323 ? 32.964 -21.516 -0.050 1.00 54.72 323 PRO A CA 1
ATOM 2577 C C . PRO A 1 323 ? 32.457 -20.903 1.269 1.00 54.72 323 PRO A C 1
ATOM 2579 O O . PRO A 1 323 ? 31.754 -21.564 2.040 1.00 54.72 323 PRO A O 1
ATOM 2582 N N . PRO A 1 324 ? 32.750 -19.618 1.538 1.00 43.12 324 PRO A N 1
ATOM 2583 C CA . PRO A 1 324 ? 32.325 -18.967 2.765 1.00 43.12 324 PRO A CA 1
ATOM 2584 C C . PRO A 1 324 ? 30.803 -18.797 2.779 1.00 43.12 324 PRO A C 1
ATOM 2586 O O . PRO A 1 324 ? 30.218 -18.111 1.936 1.00 43.12 324 PRO A O 1
ATOM 2589 N N . GLN A 1 325 ? 30.158 -19.392 3.783 1.00 39.94 325 GLN A N 1
ATOM 2590 C CA . GLN A 1 325 ? 28.765 -19.118 4.109 1.00 39.94 325 GLN A 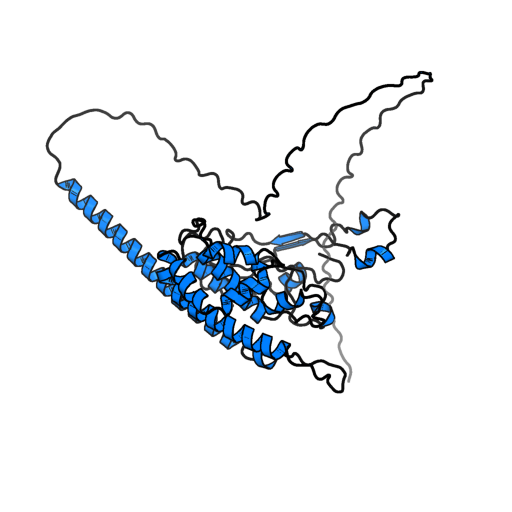CA 1
ATOM 2591 C C . GLN A 1 325 ? 28.616 -17.631 4.464 1.00 39.94 325 GLN A C 1
ATOM 2593 O O . GLN A 1 325 ? 29.140 -17.156 5.473 1.00 39.94 325 GLN A O 1
ATOM 2598 N N . LYS A 1 326 ? 27.893 -16.879 3.625 1.00 38.62 326 LYS A N 1
ATOM 2599 C CA . LYS A 1 326 ? 27.498 -15.496 3.916 1.00 38.62 326 LYS A CA 1
ATOM 2600 C C . LYS A 1 326 ? 26.591 -15.488 5.149 1.00 38.62 326 LYS A C 1
ATOM 2602 O O . LYS A 1 326 ? 25.428 -15.880 5.078 1.00 38.62 326 LYS A O 1
ATOM 2607 N N . LEU A 1 327 ? 27.126 -15.024 6.275 1.00 36.62 327 LEU A N 1
ATOM 2608 C CA . LEU A 1 327 ? 26.348 -14.702 7.468 1.00 36.62 327 LEU A CA 1
ATOM 2609 C C . LEU A 1 327 ? 25.296 -13.644 7.103 1.00 36.62 327 LEU A C 1
ATOM 2611 O O . LEU A 1 327 ? 25.632 -12.537 6.683 1.00 36.62 327 LEU A O 1
ATOM 2615 N N . ARG A 1 328 ? 24.016 -14.008 7.241 1.00 37.12 328 ARG A N 1
ATOM 2616 C CA . ARG A 1 328 ? 22.879 -13.105 7.026 1.00 37.12 328 ARG A CA 1
ATOM 2617 C C . ARG A 1 328 ? 22.899 -11.978 8.071 1.00 37.12 328 ARG A C 1
ATOM 2619 O O . ARG A 1 328 ? 22.951 -12.279 9.266 1.00 37.12 328 ARG A O 1
ATOM 2626 N N . PRO A 1 329 ? 22.812 -10.699 7.669 1.00 31.30 329 PRO A N 1
ATOM 2627 C CA . PRO A 1 329 ? 22.609 -9.603 8.605 1.00 31.30 329 PRO A CA 1
ATOM 2628 C C . PRO A 1 329 ? 21.232 -9.716 9.262 1.00 31.30 329 PRO A C 1
ATOM 2630 O O . PRO A 1 329 ? 20.219 -9.915 8.597 1.00 31.30 329 PRO A O 1
ATOM 2633 N N . ARG A 1 330 ? 21.199 -9.572 10.586 1.00 30.05 330 ARG A N 1
ATOM 2634 C CA . ARG A 1 330 ? 19.969 -9.442 11.368 1.00 30.05 330 ARG A CA 1
ATOM 2635 C C . ARG A 1 330 ? 19.421 -8.032 11.135 1.00 30.05 330 ARG A C 1
ATOM 2637 O O . ARG A 1 330 ? 20.044 -7.062 11.562 1.00 30.05 330 ARG A O 1
ATOM 2644 N N . THR A 1 331 ? 18.293 -7.915 10.446 1.00 33.03 331 THR A N 1
ATOM 2645 C CA . THR A 1 331 ? 17.595 -6.647 10.217 1.00 33.03 331 THR A CA 1
ATOM 2646 C C . THR A 1 331 ? 17.044 -6.114 11.540 1.00 33.03 331 THR A C 1
ATOM 2648 O O . THR A 1 331 ? 16.133 -6.669 12.149 1.00 33.03 331 THR A O 1
ATOM 2651 N N . THR A 1 332 ? 17.650 -5.036 12.033 1.00 34.59 332 THR A N 1
ATOM 2652 C CA . THR A 1 332 ? 17.054 -4.158 13.044 1.00 34.59 332 THR A CA 1
ATOM 2653 C C . THR A 1 332 ? 15.973 -3.316 12.380 1.00 34.59 332 THR A C 1
ATOM 2655 O O . THR A 1 332 ? 16.247 -2.696 11.353 1.00 34.59 332 THR A O 1
ATOM 2658 N N . SER A 1 333 ? 14.779 -3.271 12.979 1.00 41.25 333 SER A N 1
ATOM 2659 C CA . SER A 1 333 ? 13.677 -2.405 12.553 1.00 41.25 333 SER A CA 1
ATOM 2660 C C . SER A 1 333 ? 14.156 -0.969 12.330 1.00 41.25 333 SER A C 1
ATOM 2662 O O . SER A 1 333 ? 15.004 -0.470 13.078 1.00 41.25 333 SER A O 1
ATOM 2664 N N . LEU A 1 334 ? 13.600 -0.311 11.312 1.00 41.19 334 LEU A N 1
ATOM 2665 C CA . LEU A 1 334 ? 13.879 1.065 10.894 1.00 41.19 334 LEU A CA 1
ATOM 2666 C C . LEU A 1 334 ? 13.508 2.085 11.990 1.00 41.19 334 LEU A C 1
ATOM 2668 O O . LEU A 1 334 ? 12.548 2.839 11.877 1.00 41.19 334 LEU A O 1
ATOM 2672 N N . CYS A 1 335 ? 14.278 2.133 13.073 1.00 34.28 335 CYS A N 1
ATOM 2673 C CA . CYS A 1 335 ? 14.311 3.271 13.977 1.00 34.28 335 CYS A CA 1
ATOM 2674 C C . CYS A 1 335 ? 15.452 4.196 13.534 1.00 34.28 335 CYS A C 1
ATOM 2676 O O . CYS A 1 335 ? 16.610 3.766 13.519 1.00 34.28 335 CYS A O 1
ATOM 2678 N N . PRO A 1 336 ? 15.181 5.475 13.220 1.00 37.94 336 PRO A N 1
ATOM 2679 C CA . PRO A 1 336 ? 16.237 6.453 13.007 1.00 37.94 336 PRO A CA 1
ATOM 2680 C C . PRO A 1 336 ? 17.115 6.534 14.264 1.00 37.94 336 PRO A C 1
ATOM 2682 O O . PRO A 1 336 ? 16.640 6.888 15.347 1.00 37.94 336 PRO A O 1
ATOM 2685 N N . ARG A 1 337 ? 18.407 6.197 14.147 1.00 35.12 337 ARG A N 1
ATOM 2686 C CA . ARG A 1 337 ? 19.381 6.457 15.216 1.00 35.12 337 ARG A CA 1
ATOM 2687 C C . ARG A 1 337 ? 19.411 7.964 15.469 1.00 35.12 337 ARG A C 1
ATOM 2689 O O . ARG A 1 337 ? 19.869 8.722 14.618 1.00 35.12 337 ARG A O 1
ATOM 2696 N N . LYS A 1 338 ? 18.952 8.396 16.647 1.00 43.41 338 LYS A N 1
ATOM 2697 C CA . LYS A 1 338 ? 19.199 9.760 17.129 1.00 43.41 338 LYS A CA 1
ATOM 2698 C C . LYS A 1 338 ? 20.718 9.991 17.202 1.00 43.41 338 LYS A C 1
ATOM 2700 O O . LYS A 1 338 ? 21.423 9.105 17.696 1.00 43.41 338 LYS A O 1
ATOM 2705 N N . PRO A 1 339 ? 21.241 11.139 16.739 1.00 39.50 339 PRO A N 1
ATOM 2706 C CA . PRO A 1 339 ? 22.640 11.477 16.951 1.00 39.50 339 PRO A CA 1
ATOM 2707 C C . PRO A 1 339 ? 22.922 11.598 18.454 1.00 39.50 339 PRO A C 1
ATOM 2709 O O . PRO A 1 339 ? 22.114 12.139 19.212 1.00 39.50 339 PRO A O 1
ATOM 2712 N N . ALA A 1 340 ? 24.060 11.050 18.882 1.00 41.81 340 ALA A N 1
ATOM 2713 C CA . ALA A 1 340 ? 24.533 11.160 20.255 1.00 41.81 340 ALA A CA 1
ATOM 2714 C C . ALA A 1 340 ? 24.702 12.644 20.638 1.00 41.81 340 ALA A C 1
ATOM 2716 O O . ALA A 1 340 ? 25.146 13.433 19.800 1.00 41.81 340 ALA A O 1
ATOM 2717 N N . PRO A 1 341 ? 24.374 13.041 21.880 1.00 41.88 341 PRO A N 1
ATOM 2718 C CA . PRO A 1 341 ? 24.545 14.418 22.313 1.00 41.88 341 PRO A CA 1
ATOM 2719 C C . PRO A 1 341 ? 26.032 14.785 22.308 1.00 41.88 341 PRO A C 1
ATOM 2721 O O . PRO A 1 341 ? 26.861 14.150 22.965 1.00 41.88 341 PRO A O 1
ATOM 2724 N N . THR A 1 342 ? 26.356 15.822 21.542 1.00 39.88 342 THR A N 1
ATOM 2725 C CA . THR A 1 342 ? 27.669 16.460 21.498 1.00 39.88 342 THR A CA 1
ATOM 2726 C C . THR A 1 342 ? 28.021 16.972 22.893 1.00 39.88 342 THR A C 1
ATOM 2728 O O . THR A 1 342 ? 27.272 17.752 23.478 1.00 39.88 342 THR A O 1
ATOM 2731 N N . LYS A 1 343 ? 29.158 16.521 23.435 1.00 37.44 343 LYS A N 1
ATOM 2732 C CA . LYS A 1 343 ? 29.713 17.003 24.705 1.00 37.44 343 LYS A CA 1
ATOM 2733 C C . LYS A 1 343 ? 30.019 18.497 24.592 1.00 37.44 343 LYS A C 1
ATOM 2735 O O . LYS A 1 343 ? 30.958 18.878 23.897 1.00 37.44 343 LYS A O 1
ATOM 2740 N N . THR A 1 344 ? 29.241 19.325 25.277 1.00 38.25 344 THR A N 1
ATOM 2741 C CA . THR A 1 344 ? 29.570 20.729 25.533 1.00 38.25 344 THR A CA 1
ATOM 2742 C C . THR A 1 344 ? 30.501 20.859 26.734 1.00 38.25 344 THR A C 1
ATOM 2744 O O . THR A 1 344 ? 30.507 20.041 27.653 1.00 38.25 344 THR A O 1
ATOM 2747 N N . SER A 1 345 ? 31.339 21.882 26.633 1.00 37.88 345 SER A N 1
ATOM 2748 C CA . SER A 1 345 ? 32.569 22.137 27.365 1.00 37.88 345 SER A CA 1
ATOM 2749 C C . SER A 1 345 ? 32.412 22.440 28.853 1.00 37.88 345 SER A C 1
ATOM 2751 O O . SER A 1 345 ? 31.425 23.006 29.316 1.00 37.88 345 SER A O 1
ATOM 2753 N N . GLU A 1 346 ? 33.497 22.116 29.547 1.00 43.72 346 GLU A N 1
ATOM 2754 C CA . GLU A 1 346 ? 33.871 22.430 30.920 1.00 43.72 346 GLU A CA 1
ATOM 2755 C C . GLU A 1 346 ? 33.598 23.882 31.342 1.00 43.72 346 GLU A C 1
ATOM 2757 O O . GLU A 1 346 ? 33.898 24.823 30.611 1.00 43.72 346 GLU A O 1
ATOM 2762 N N . THR A 1 347 ? 33.135 24.061 32.582 1.00 38.00 347 THR A N 1
ATOM 2763 C CA . THR A 1 347 ? 33.424 25.248 33.406 1.00 38.00 347 THR A CA 1
ATOM 2764 C C . THR A 1 347 ? 33.554 24.856 34.891 1.00 38.00 347 THR A C 1
ATOM 2766 O O . THR A 1 347 ? 33.093 23.783 35.289 1.00 38.00 347 THR A O 1
ATOM 2769 N N . PRO A 1 348 ? 34.288 25.651 35.698 1.00 45.88 348 PRO A N 1
ATOM 2770 C CA . PRO A 1 348 ? 35.157 25.121 36.745 1.00 45.88 348 PRO A CA 1
ATOM 2771 C C . PRO A 1 348 ? 34.549 25.056 38.152 1.00 45.88 348 PRO A C 1
ATOM 2773 O O . PRO A 1 348 ? 33.707 25.852 38.559 1.00 45.88 348 PRO A O 1
ATOM 2776 N N . ARG A 1 349 ? 35.093 24.098 38.911 1.00 40.59 349 ARG A N 1
ATOM 2777 C CA . ARG A 1 349 ? 34.892 23.843 40.342 1.00 40.59 349 ARG A CA 1
ATOM 2778 C C . ARG A 1 349 ? 35.293 25.037 41.216 1.00 40.59 349 ARG A C 1
ATOM 2780 O O . ARG A 1 349 ? 36.380 25.584 41.050 1.00 40.59 349 ARG A O 1
ATOM 2787 N N . THR A 1 350 ? 34.512 25.287 42.265 1.00 35.53 350 THR A N 1
ATOM 2788 C CA . THR A 1 350 ? 34.935 26.001 43.483 1.00 35.53 350 THR A CA 1
ATOM 2789 C C . THR A 1 350 ? 34.867 25.078 44.715 1.00 35.53 350 THR A C 1
ATOM 2791 O O . THR A 1 350 ? 34.031 24.172 44.741 1.00 35.53 350 THR A O 1
ATOM 2794 N N . PRO A 1 351 ? 35.761 25.229 45.722 1.00 45.81 351 PRO A N 1
ATOM 2795 C CA . PRO A 1 351 ? 35.995 24.193 46.732 1.00 45.81 351 PRO A CA 1
ATOM 2796 C C . PRO A 1 351 ? 35.589 24.571 48.176 1.00 45.81 351 PRO A C 1
ATOM 2798 O O . PRO A 1 351 ? 35.499 25.744 48.522 1.00 45.81 351 PRO A O 1
ATOM 2801 N N . LYS A 1 352 ? 35.552 23.527 49.028 1.00 37.97 352 LYS A N 1
ATOM 2802 C CA . LYS A 1 352 ? 35.614 23.483 50.514 1.00 37.97 352 LYS A CA 1
ATOM 2803 C C . LYS A 1 352 ? 34.332 23.782 51.314 1.00 37.97 352 LYS A C 1
ATOM 2805 O O . LYS A 1 352 ? 33.924 24.928 51.418 1.00 37.97 352 LYS A O 1
ATOM 2810 N N . ARG A 1 353 ? 33.917 22.810 52.146 1.00 33.69 353 ARG A N 1
ATOM 2811 C CA . ARG A 1 353 ? 34.253 22.773 53.592 1.00 33.69 353 ARG A CA 1
ATOM 2812 C C . ARG A 1 353 ? 34.018 21.375 54.190 1.00 33.69 353 ARG A C 1
ATOM 2814 O O . ARG A 1 353 ? 33.230 20.597 53.673 1.00 33.69 353 ARG A O 1
ATOM 2821 N N . ARG A 1 354 ? 34.783 21.071 55.238 1.00 42.03 354 ARG A N 1
ATOM 2822 C CA . ARG A 1 354 ? 34.993 19.785 55.919 1.00 42.03 354 ARG A CA 1
ATOM 2823 C C . ARG A 1 354 ? 34.638 19.981 57.399 1.00 42.03 354 ARG A C 1
ATOM 2825 O O . ARG A 1 354 ? 35.091 20.986 57.939 1.00 42.03 354 ARG A O 1
ATOM 2832 N N . THR A 1 355 ? 33.934 19.027 58.009 1.00 38.00 355 THR A N 1
ATOM 2833 C CA . THR A 1 355 ? 33.805 18.755 59.468 1.00 38.00 355 THR A CA 1
ATOM 2834 C C . THR A 1 355 ? 33.065 17.405 59.575 1.00 38.00 355 THR A C 1
ATOM 2836 O O . THR A 1 355 ? 32.013 17.294 58.956 1.00 38.00 355 THR A O 1
ATOM 2839 N N . LEU A 1 356 ? 33.676 16.281 60.002 1.00 42.75 356 LEU A N 1
ATOM 2840 C CA . LEU A 1 356 ? 33.860 15.796 61.398 1.00 42.75 356 LEU A CA 1
ATOM 2841 C C . LEU A 1 356 ? 32.547 15.936 62.193 1.00 42.75 356 LEU A C 1
ATOM 2843 O O . LEU A 1 356 ? 32.067 17.055 62.321 1.00 42.75 356 LEU A O 1
ATOM 2847 N N . ASP A 1 357 ? 31.890 14.863 62.644 1.00 38.16 357 ASP A N 1
ATOM 2848 C CA . ASP A 1 357 ? 32.343 13.974 63.729 1.00 38.16 357 ASP A CA 1
ATOM 2849 C C . ASP A 1 357 ? 31.478 12.677 63.836 1.00 38.16 357 ASP A C 1
ATOM 2851 O O . ASP A 1 357 ? 30.389 12.646 63.268 1.00 38.16 357 ASP A O 1
ATOM 2855 N N . SER A 1 358 ? 32.035 11.661 64.520 1.00 41.34 358 SER A N 1
ATOM 2856 C CA . SER A 1 358 ? 31.512 10.439 65.203 1.00 41.34 358 SER A CA 1
ATOM 2857 C C . SER A 1 358 ? 30.006 10.094 65.176 1.00 41.34 358 SER A C 1
ATOM 2859 O O . SER A 1 358 ? 29.149 10.961 65.136 1.00 41.34 358 SER A O 1
ATOM 2861 N N . GLY A 1 359 ? 29.559 8.839 65.260 1.00 36.00 359 GLY A N 1
ATOM 2862 C CA . GLY A 1 359 ? 30.150 7.554 65.630 1.00 36.00 359 GLY A CA 1
ATOM 2863 C C . GLY A 1 359 ? 29.010 6.520 65.749 1.00 36.00 359 GLY A C 1
ATOM 2864 O O . GLY A 1 359 ? 27.851 6.855 65.516 1.00 36.00 359 GLY A O 1
ATOM 2865 N N . ASP A 1 360 ? 29.388 5.310 66.143 1.00 39.81 360 ASP A N 1
ATOM 2866 C CA . ASP A 1 360 ? 28.572 4.174 66.592 1.00 39.81 360 ASP A CA 1
ATOM 2867 C C . ASP A 1 360 ? 28.192 3.071 65.585 1.00 39.81 360 ASP A C 1
ATOM 2869 O O . ASP A 1 360 ? 27.639 3.265 64.501 1.00 39.81 360 ASP A O 1
ATOM 2873 N N . GLU A 1 361 ? 28.605 1.888 66.032 1.00 45.78 361 GLU A N 1
ATOM 2874 C CA . GLU A 1 361 ? 28.482 0.535 65.518 1.00 45.78 361 GLU A CA 1
ATOM 2875 C C . GLU A 1 361 ? 27.032 0.047 65.637 1.00 45.78 361 GLU A C 1
ATOM 2877 O O . GLU A 1 361 ? 26.371 0.364 66.620 1.00 45.78 361 GLU A O 1
ATOM 2882 N N . ASP A 1 362 ? 26.558 -0.768 64.688 1.00 39.56 362 ASP A N 1
ATOM 2883 C CA . ASP A 1 362 ? 25.782 -1.956 65.060 1.00 39.56 362 ASP A CA 1
ATOM 2884 C C . ASP A 1 362 ? 25.613 -2.956 63.905 1.00 39.56 362 ASP A C 1
ATOM 2886 O O . ASP A 1 362 ? 25.734 -2.646 62.716 1.00 39.56 362 ASP A O 1
ATOM 2890 N N . ASP A 1 363 ? 25.369 -4.186 64.332 1.00 40.75 363 ASP A N 1
ATOM 2891 C CA . ASP A 1 363 ? 25.547 -5.474 63.680 1.00 40.75 363 ASP A CA 1
ATOM 2892 C C . ASP A 1 363 ? 24.838 -5.763 62.332 1.00 40.75 363 ASP A C 1
ATOM 2894 O O . ASP A 1 363 ? 23.720 -5.356 62.022 1.00 40.75 363 ASP A O 1
ATOM 2898 N N . THR A 1 364 ? 25.519 -6.622 61.563 1.00 40.69 364 THR A N 1
ATOM 2899 C CA . THR A 1 364 ? 25.053 -7.547 60.501 1.00 40.69 364 THR A CA 1
ATOM 2900 C C . THR A 1 364 ? 23.644 -8.166 60.708 1.00 40.69 364 THR A C 1
ATOM 2902 O O . THR A 1 364 ? 23.265 -8.371 61.857 1.00 40.69 364 THR A O 1
ATOM 2905 N N . PRO A 1 365 ? 22.895 -8.625 59.658 1.00 52.22 365 PRO A N 1
ATOM 2906 C CA . PRO A 1 365 ? 23.418 -9.577 58.668 1.00 52.22 365 PRO A CA 1
ATOM 2907 C C . PRO A 1 365 ? 22.927 -9.494 57.204 1.00 52.22 365 PRO A C 1
ATOM 2909 O O . PRO A 1 365 ? 21.905 -8.931 56.817 1.00 52.22 365 PRO A O 1
ATOM 2912 N N . THR A 1 366 ? 23.730 -10.175 56.393 1.00 41.00 366 THR A N 1
ATOM 2913 C CA . THR A 1 366 ? 23.611 -10.583 54.992 1.00 41.00 366 THR A CA 1
ATOM 2914 C C . THR A 1 366 ? 22.209 -11.015 54.538 1.00 41.00 366 THR A C 1
ATOM 2916 O O . THR A 1 366 ? 21.629 -11.993 55.006 1.00 41.00 366 THR A O 1
ATOM 2919 N N . ARG A 1 367 ? 21.702 -10.337 53.500 1.00 35.94 367 ARG A N 1
ATOM 2920 C CA . ARG A 1 367 ? 20.459 -10.679 52.796 1.00 35.94 367 ARG A CA 1
ATOM 2921 C C . ARG A 1 367 ? 20.690 -11.834 51.816 1.00 35.94 367 ARG A C 1
ATOM 2923 O O . ARG A 1 367 ? 21.321 -11.667 50.774 1.00 35.94 367 ARG A O 1
ATOM 2930 N N . ALA A 1 368 ? 20.134 -13.000 52.134 1.00 36.06 368 ALA A N 1
ATOM 2931 C CA . ALA A 1 368 ? 20.067 -14.148 51.239 1.00 36.06 368 ALA A CA 1
ATOM 2932 C C . ALA A 1 368 ? 18.963 -13.996 50.167 1.00 36.06 368 ALA A C 1
ATOM 2934 O O . ALA A 1 368 ? 17.854 -13.539 50.439 1.00 36.06 368 ALA A O 1
ATOM 2935 N N . LYS A 1 369 ? 19.325 -14.402 48.942 1.00 42.66 369 LYS A N 1
ATOM 2936 C CA . LYS A 1 369 ? 18.540 -15.055 47.873 1.00 42.66 369 LYS A CA 1
ATOM 2937 C C . LYS A 1 369 ? 17.007 -14.898 47.908 1.00 42.66 369 LYS A C 1
ATOM 2939 O O . LYS A 1 369 ? 16.330 -15.529 48.712 1.00 42.66 369 LYS A O 1
ATOM 2944 N N . ARG A 1 370 ? 16.444 -14.228 46.893 1.00 40.03 370 ARG A N 1
ATOM 2945 C CA . ARG A 1 370 ? 15.092 -14.543 46.398 1.00 40.03 370 ARG A CA 1
ATOM 2946 C C . ARG A 1 370 ? 15.219 -15.411 45.152 1.00 40.03 370 ARG A C 1
ATOM 2948 O O . ARG A 1 370 ? 15.541 -14.923 44.075 1.00 40.03 370 ARG A O 1
ATOM 2955 N N . ALA A 1 371 ? 15.027 -16.710 45.352 1.00 36.16 371 ALA A N 1
ATOM 2956 C CA . ALA A 1 371 ? 14.747 -17.660 44.290 1.00 36.16 371 ALA A CA 1
ATOM 2957 C C . ALA A 1 371 ? 13.327 -17.413 43.753 1.00 36.16 371 ALA A C 1
ATOM 2959 O O . ALA A 1 371 ? 12.420 -17.078 44.517 1.00 36.16 371 ALA A O 1
ATOM 2960 N N . CYS A 1 372 ? 13.152 -17.571 42.443 1.00 46.75 372 CYS A N 1
ATOM 2961 C CA . CYS A 1 372 ? 11.838 -17.641 41.806 1.00 46.75 372 CYS A CA 1
ATOM 2962 C C . CYS A 1 372 ? 11.071 -18.873 42.323 1.00 46.75 372 CYS A C 1
ATOM 2964 O O . CYS A 1 372 ? 11.702 -19.913 42.535 1.00 46.75 372 CYS A O 1
ATOM 2966 N N . PRO A 1 373 ? 9.740 -18.815 42.497 1.00 52.50 373 PRO A N 1
ATOM 2967 C CA . PRO A 1 373 ? 8.963 -20.020 42.747 1.00 52.50 373 PRO A CA 1
ATOM 2968 C C . PRO A 1 373 ? 8.853 -20.866 41.461 1.00 52.50 373 PRO A C 1
ATOM 2970 O O . PRO A 1 373 ? 8.714 -20.305 40.370 1.00 52.50 373 PRO A O 1
ATOM 2973 N N . PRO A 1 374 ? 8.913 -22.206 41.566 1.00 45.56 374 PRO A N 1
ATOM 2974 C CA . PRO A 1 374 ? 8.794 -23.099 40.426 1.00 45.56 374 PRO A CA 1
ATOM 2975 C C . PRO A 1 374 ? 7.323 -23.338 40.050 1.00 45.56 374 PRO A C 1
ATOM 2977 O O . PRO A 1 374 ? 6.449 -23.424 40.910 1.00 45.56 374 PRO A O 1
ATOM 2980 N N . SER A 1 375 ? 7.104 -23.444 38.738 1.00 40.84 375 SER A N 1
ATOM 2981 C CA . SER A 1 375 ? 6.110 -24.269 38.031 1.00 40.84 375 SER A CA 1
ATOM 2982 C C . SER A 1 375 ? 4.891 -24.766 38.819 1.00 40.84 375 SER A C 1
ATOM 2984 O O . SER A 1 375 ? 5.017 -25.632 39.689 1.00 40.84 375 SER A O 1
ATOM 2986 N N . ARG A 1 376 ? 3.690 -24.354 38.384 1.00 40.16 376 ARG A N 1
ATOM 2987 C CA . ARG A 1 376 ? 2.463 -25.105 38.665 1.00 40.16 376 ARG A CA 1
ATOM 2988 C C . ARG A 1 376 ? 2.069 -25.980 37.479 1.00 40.16 376 ARG A C 1
ATOM 2990 O O . ARG A 1 376 ? 2.150 -25.584 36.322 1.00 40.16 376 ARG A O 1
ATOM 2997 N N . VAL A 1 377 ? 1.715 -27.188 37.879 1.00 34.97 377 VAL A N 1
ATOM 2998 C CA . VAL A 1 377 ? 1.493 -28.431 37.155 1.00 34.97 377 VAL A CA 1
ATOM 2999 C C . VAL A 1 377 ? 0.187 -28.418 36.360 1.00 34.97 377 VAL A C 1
ATOM 3001 O O . VAL A 1 377 ? -0.785 -27.765 36.733 1.00 34.97 377 VAL A O 1
ATOM 3004 N N . SER A 1 378 ? 0.217 -29.197 35.283 1.00 39.25 378 SER A N 1
ATOM 3005 C CA . SER A 1 378 ? -0.862 -29.657 34.416 1.00 39.25 378 SER A CA 1
ATOM 3006 C C . SER A 1 378 ? -2.122 -30.114 35.166 1.00 39.25 378 SER A C 1
ATOM 3008 O O . SER A 1 378 ? -2.038 -30.859 36.140 1.00 39.25 378 SER A O 1
ATOM 3010 N N . GLY A 1 379 ? -3.294 -29.735 34.653 1.00 32.22 379 GLY A N 1
ATOM 3011 C CA . GLY A 1 379 ? -4.600 -30.280 35.037 1.00 32.22 379 GLY A CA 1
ATOM 3012 C C . GLY A 1 379 ? -5.382 -30.715 33.789 1.00 32.22 379 GLY A C 1
ATOM 3013 O O . GLY A 1 379 ? -5.163 -30.131 32.727 1.00 32.22 379 GLY A O 1
ATOM 3014 N N . PRO A 1 380 ? -6.218 -31.764 33.876 1.00 37.25 380 PRO A N 1
ATOM 3015 C CA . PRO A 1 380 ? -6.623 -32.560 32.726 1.00 37.25 380 PRO A CA 1
ATOM 3016 C C . PRO A 1 380 ? -7.826 -32.002 31.961 1.00 37.25 380 PRO A C 1
ATOM 3018 O O . PRO A 1 380 ? -8.709 -31.345 32.504 1.00 37.25 380 PRO A O 1
ATOM 3021 N N . SER A 1 381 ? -7.827 -32.370 30.683 1.00 41.56 381 SER A N 1
ATOM 3022 C CA . SER A 1 381 ? -8.930 -32.331 29.728 1.00 41.56 381 SER A CA 1
ATOM 3023 C C . SER A 1 381 ? -10.206 -32.981 30.278 1.00 41.56 381 SER A C 1
ATOM 3025 O O . SER A 1 381 ? -10.160 -34.108 30.771 1.00 41.56 381 SER A O 1
ATOM 3027 N N . ALA A 1 382 ? -11.339 -32.293 30.135 1.00 33.28 382 ALA A N 1
ATOM 3028 C CA . ALA A 1 382 ? -12.675 -32.874 30.208 1.00 33.28 382 ALA A CA 1
ATOM 3029 C C . ALA A 1 382 ? -13.607 -32.090 29.268 1.00 33.28 382 ALA A C 1
ATOM 3031 O O . ALA A 1 382 ? -14.204 -31.084 29.641 1.00 33.28 382 ALA A O 1
ATOM 3032 N N . LEU A 1 383 ? -13.683 -32.549 28.017 1.00 34.44 383 LEU A N 1
ATOM 3033 C CA . LEU A 1 383 ? -14.767 -32.236 27.090 1.00 34.44 383 LEU A CA 1
ATOM 3034 C C . LEU A 1 383 ? -15.953 -33.127 27.472 1.00 34.44 383 LEU A C 1
ATOM 3036 O O . LEU A 1 383 ? -15.948 -34.322 27.184 1.00 34.44 383 LEU A O 1
ATOM 3040 N N . ALA A 1 384 ? -16.939 -32.552 28.154 1.00 34.38 384 ALA A N 1
ATOM 3041 C CA . ALA A 1 384 ? -18.255 -33.153 28.307 1.00 34.38 384 ALA A CA 1
ATOM 3042 C C . ALA A 1 384 ? -19.131 -32.681 27.140 1.00 34.38 384 ALA A C 1
ATOM 3044 O O . ALA A 1 384 ? -19.370 -31.486 26.974 1.00 34.38 384 ALA A O 1
ATOM 3045 N N . GLN A 1 385 ? -19.562 -33.634 26.317 1.00 34.97 385 GLN A N 1
ATOM 3046 C CA . GLN A 1 385 ? -20.635 -33.465 25.347 1.00 34.97 385 GLN A CA 1
ATOM 3047 C C . GLN A 1 385 ? -21.960 -33.398 26.115 1.00 34.97 385 GLN A C 1
ATOM 3049 O O . GLN A 1 385 ? -22.268 -34.313 26.876 1.00 34.97 385 GLN A O 1
ATOM 3054 N N . SER A 1 386 ? -22.733 -32.329 25.928 1.00 36.41 386 SER A N 1
ATOM 3055 C CA . SER A 1 386 ? -24.144 -32.291 26.313 1.00 36.41 386 SER A CA 1
ATOM 3056 C C . SER A 1 386 ? -24.990 -32.685 25.104 1.00 36.41 386 SER A C 1
ATOM 3058 O O . SER A 1 386 ? -25.093 -31.926 24.140 1.00 36.41 386 SER A O 1
ATOM 3060 N N . SER A 1 387 ? -25.566 -33.881 25.161 1.00 39.75 387 SER A N 1
ATOM 3061 C CA . SER A 1 387 ? -26.737 -34.285 24.389 1.00 39.75 387 SER A CA 1
ATOM 3062 C C . SER A 1 387 ? -27.960 -33.549 24.940 1.00 39.75 387 SER A C 1
ATOM 3064 O O . SER A 1 387 ? -28.273 -33.688 26.121 1.00 39.75 387 SER A O 1
ATOM 3066 N N . MET A 1 388 ? -28.613 -32.747 24.102 1.00 45.59 388 MET A N 1
ATOM 3067 C CA . MET A 1 388 ? -29.989 -32.302 24.319 1.00 45.59 388 MET A CA 1
ATOM 3068 C C . MET A 1 388 ? -30.882 -33.251 23.524 1.00 45.59 388 MET A C 1
ATOM 3070 O O . MET A 1 388 ? -30.999 -33.114 22.307 1.00 45.59 388 MET A O 1
ATOM 3074 N N . ASP A 1 389 ? -31.424 -34.236 24.230 1.00 55.03 389 ASP A N 1
ATOM 3075 C CA . ASP A 1 389 ? -32.735 -34.794 23.927 1.00 55.03 389 ASP A CA 1
ATOM 3076 C C . ASP A 1 389 ? -33.749 -33.861 24.599 1.00 55.03 389 ASP A C 1
ATOM 3078 O O . ASP A 1 389 ? -33.568 -33.541 25.770 1.00 55.03 389 ASP A O 1
ATOM 3082 N N . ASP A 1 390 ? -34.766 -33.417 23.865 1.00 54.28 390 ASP A N 1
ATOM 3083 C CA . ASP A 1 390 ? -36.088 -33.129 24.422 1.00 54.28 390 ASP A CA 1
ATOM 3084 C C . ASP A 1 390 ? -37.114 -33.382 23.308 1.00 54.28 390 ASP A C 1
ATOM 3086 O O . ASP A 1 390 ? -37.133 -32.721 22.264 1.00 54.28 390 ASP A O 1
ATOM 3090 N N . GLU A 1 391 ? -37.886 -34.440 23.544 1.00 60.53 391 GLU A N 1
ATOM 3091 C CA . GLU A 1 391 ? -39.137 -34.800 22.890 1.00 60.53 391 GLU A CA 1
ATOM 3092 C C . GLU A 1 391 ? -40.267 -33.847 23.334 1.00 60.53 391 GLU A C 1
ATOM 3094 O O . GLU A 1 391 ? -40.251 -33.339 24.452 1.00 60.53 391 GLU A O 1
ATOM 3099 N N . ASP A 1 392 ? -41.236 -33.685 22.428 1.00 60.25 392 ASP A N 1
ATOM 3100 C CA . ASP A 1 392 ? -42.682 -33.492 22.624 1.00 60.25 392 ASP A CA 1
ATOM 3101 C C . ASP A 1 392 ? -43.235 -32.303 23.445 1.00 60.25 392 ASP A C 1
ATOM 3103 O O . ASP A 1 392 ? -43.038 -32.181 24.648 1.00 60.25 392 ASP A O 1
ATOM 3107 N N . ASP A 1 393 ? -44.045 -31.461 22.785 1.00 59.91 393 ASP A N 1
ATOM 3108 C CA . ASP A 1 393 ? -45.505 -31.422 23.011 1.00 59.91 393 ASP A CA 1
ATOM 3109 C C . ASP A 1 393 ? -46.214 -30.429 22.048 1.00 59.91 393 ASP A C 1
ATOM 3111 O O . ASP A 1 393 ? -45.724 -29.324 21.800 1.00 59.91 393 ASP A O 1
ATOM 3115 N N . ASP A 1 394 ? -47.393 -30.868 21.575 1.00 57.97 394 ASP A N 1
ATOM 3116 C CA . ASP A 1 394 ? -48.485 -30.219 20.799 1.00 57.97 394 ASP A CA 1
ATOM 3117 C C . ASP A 1 394 ? -48.396 -30.008 19.267 1.00 57.97 394 ASP A C 1
ATOM 3119 O O . ASP A 1 394 ? -47.701 -29.090 18.767 1.00 57.97 394 ASP A O 1
#

Solvent-accessible surface area (backbone atoms only — not comparable to full-atom values): 25202 Å² total; per-residue (Å²): 84,49,73,94,57,83,50,40,69,64,54,40,65,76,43,53,86,44,58,39,47,55,42,70,74,49,73,48,73,74,74,47,48,52,64,81,73,55,68,98,81,61,64,61,74,79,34,56,86,76,52,75,48,33,39,41,66,47,77,43,58,65,88,74,83,78,64,75,82,68,31,64,34,58,43,45,44,46,37,16,55,44,22,53,70,41,92,42,87,76,54,57,94,89,34,55,21,63,48,72,86,56,72,80,64,76,69,98,79,73,56,73,74,70,53,63,77,49,72,88,66,79,62,51,52,37,56,24,65,66,53,49,50,40,69,41,88,86,43,93,61,64,64,74,87,52,72,66,40,54,54,41,20,51,52,39,49,52,50,48,49,56,59,46,29,39,53,59,36,44,76,44,82,90,48,78,67,45,52,54,61,55,35,17,61,39,73,91,38,14,50,61,41,52,51,46,55,62,67,40,80,62,40,60,65,51,48,69,72,64,40,49,68,74,40,42,79,29,43,44,65,39,51,54,53,52,47,51,51,49,37,54,53,50,52,55,52,52,59,53,66,74,51,82,80,73,67,41,98,86,70,45,69,74,71,82,56,51,84,75,60,71,51,57,65,62,53,50,53,53,53,49,51,39,45,53,55,27,37,53,42,31,48,53,54,54,52,52,52,53,52,54,51,53,56,54,54,56,56,54,60,68,59,60,80,78,73,84,88,83,91,82,92,78,88,86,88,88,83,91,77,83,80,83,80,81,79,78,81,82,84,72,77,96,66,83,80,74,79,76,84,77,86,77,81,90,82,84,88,84,85,89,88,86,80,89,79,89,85,89,87,83,81,86,84,86,87,76,82,88,76,80,86,80,86,88,80,90,81,84,91,80,88,79,85,81,83,83,84,82,80,89,88,138

Organism: NCBI:txid2828524

Nearest PDB structures (foldseek):
  7xo4-assembly1_C  TM=1.525E-01  e=7.472E+00  Severe acute respiratory syndrome coronavirus 2
  7lss-assembly1_B  TM=1.451E-01  e=9.732E+00  Severe acute respiratory syndrome coronavirus 2

Radius of gyration: 30.9 Å; Cα contacts (8 Å, |Δi|>4): 321; chains: 1; bounding box: 103×61×98 Å

Sequence (394 aa):
MSEGRTPEFEVLEKIKDMPNVCHMIAYENRREETKAFQGPTVDVEALANIFHNRIAIRITMKAYGTSIDNFTSPEEMLAALRDAIQEGITAKLGERGILIDFDMSIPPFRTVEEMCKDSKSGTPIFQSIIILYGYKPETSRIAAHDYLDDVEAFFWLFCYLIFIYNPDGGMGPKNDFQKIIWDWLEPTKSLKSKHSFLYAPYTVACASKALYPGWHDVCWELFVEFRAFVTDVSLKREAVLSMNNELGEDGTTKNRFSAILENVNQNYDYILSLFDAALEKARKVADEAKKRQSQIEDNNNTRIDTSTSTSGAAEPTTLPSDPPQKLRPRTTSLCPRKPAPTKTSETPRTPKRRTLDSGDEDDTPTRAKRACPPSRVSGPSALAQSSMDDEDDD

InterPro domains:
  IPR040976 Fungal-type protein kinase [PF17667] (94-161)